Protein AF-A0A2I2KJ23-F1 (afdb_monomer)

Nearest PDB structures (foldseek):
  1xo2-assembly1_B  TM=4.294E-01  e=2.036E-02  Homo sapiens
  1blx-assembly1_A  TM=4.416E-01  e=1.026E-01  Homo sapiens
  2f2c-assembly1_B  TM=3.685E-01  e=4.043E-02  Homo sapiens
  3brb-assembly2_B  TM=3.939E-01  e=1.131E-01  Homo sapiens
  3akk-assembly1_A  TM=3.332E-01  e=1.132E+00  Helicobacter pylori J99

Mean predicted aligned error: 13.7 Å

pLDDT: mean 80.8, std 21.87, range [26.61, 98.69]

Secondary structure (DSSP, 8-state):
-PPPPTTB-HHHHHHS-HHHHHHHHHHHHHHT-EEEEEEE----TT--EEEEEEEEETTTEEEEEEEEEEE--S-TT----HHHHHHHHHHHH-HHHHHHHBPPEEEEEEE-SSSEEEEEEEPGGG-SSSEEEHHHHHHHHHSPPP--TT--S------TTTTTS---TT--HHHHHHHHHHHHHHHHHHHIIIIIS-SPEEEEEEHHHHHHHHHGGGGSTTSHHHHHHHHS-SSEE--TT-SSPEEPHHHHHHSGGGSTTTT-EEEEEEEEE-SS--TTSEEEESSGGGTTT--EE---TT-EEEEETTHHHHHHHHHHHHHHGGGS-HHHHHHHHHHHH-TTSS-TTTS-HHHHHHHHHHHHHHHHHHHTTT-HHHHHHHHHHHHHHHHHHHHH-TTS-HHHHHHHHHHHHHHHHHHHHHHS-HHHHTTS------------PPPPPPPPPPP--PPPPPPPPPPPPP-PPPP-----PPPP-------PPPP--PPPPPPPPPPPP-PPP--SEEEE--GGGHHHHHHHHHHHHHTT--EEEE-------GGG----S--SS--S---S---EEEEEE-HHHHHHS-SGGGTS-TTTTSTTPEEEEEE-SS-PPPGGGTTSEEEE-TT--HHHHHHHHHHHHHHHHHTPPP-

InterPro domains:
  IPR000157 Toll/interleukin-1 receptor homology (TIR) domain [PF13676] (517-632)

Sequence (655 aa):
MAAMSPWLDEALHDKLDAAAATALRAWCSQTTISYSLVRPLTGGRSGALVLAVLEQDPVEGDRQLILKLDRAAGEPGEPRPGEFAHQRDAVSAAPEFAGRHLTRPVHQPISVGDGRWFVFQQVAADSLREPITLHTLLDAVLHPPRVSPGAPGGRAPGPRFAARVNAAPGLPPGQASAVAFAQAGGAVVRSVLADWAGPPRLERLAVPVILRRQLGHRLAPGGALWRLAAEHPGPTIAVDDEEHLLPNPFALLLDGDAGAGAGIRLPTFVGRAHGDLHVENILIPRTLRDVGGSYQLIDLARYAGDAVLTRDPTHLVLHVLARTLGDLSAPQRSATIDLLLQADAYDDALVPRWLSLFVGEVRSAAEGWARGSGLVDQWRDQMPLSLLACALMCLARPSTRPEDRGWFLRLAANASAYFLSQHAPAATQAHIPSQSPAPAPAPVPVPVPAPAPGTNPAPARTTGPAPAPALAPSSAEVSTRVPTAGAARTLRARTLGSSPPAPGPLPAEVGFTDADVLISHVAADQTWVDWITWHLEAAGWQVDARDEAPQLTAAQSTAAQSTAAWLSPPRQPRRRTLIVLSPAYLAALPAADRDEPAWSARPGCAAVLVRVEPCEPPERLAGIESVDLVGLGEPDALTALAAWARRAGSGDPAP

Structure (mmCIF, N/CA/C/O backbone):
data_AF-A0A2I2KJ23-F1
#
_entry.id   AF-A0A2I2KJ23-F1
#
loop_
_atom_site.group_PDB
_atom_site.id
_atom_site.type_symbol
_atom_site.label_atom_id
_atom_site.label_alt_id
_atom_site.label_comp_id
_atom_site.label_asym_id
_atom_site.label_entity_id
_atom_site.label_seq_id
_atom_site.pdbx_PDB_ins_code
_atom_site.Cartn_x
_atom_site.Cartn_y
_atom_site.Cartn_z
_atom_site.occupancy
_atom_site.B_iso_or_equiv
_atom_site.auth_seq_id
_atom_site.auth_comp_id
_atom_site.auth_asym_id
_atom_site.auth_atom_id
_atom_site.pdbx_PDB_model_num
ATOM 1 N N . MET A 1 1 ? 29.348 -26.422 -25.502 1.00 51.41 1 MET A N 1
ATOM 2 C CA . MET A 1 1 ? 28.404 -25.307 -25.291 1.00 51.41 1 MET A CA 1
ATOM 3 C C . MET A 1 1 ? 27.048 -25.759 -25.792 1.00 51.41 1 MET A C 1
ATOM 5 O O . MET A 1 1 ? 26.948 -26.093 -26.966 1.00 51.41 1 MET A O 1
ATOM 9 N N . ALA A 1 2 ? 26.052 -25.885 -24.915 1.00 59.75 2 ALA A N 1
ATOM 10 C CA . ALA A 1 2 ? 24.684 -26.122 -25.368 1.00 59.75 2 ALA A CA 1
ATOM 11 C C . ALA A 1 2 ? 24.250 -24.904 -26.196 1.00 59.75 2 ALA A C 1
ATOM 13 O O . ALA A 1 2 ? 24.492 -23.777 -25.770 1.00 59.75 2 ALA A O 1
ATOM 14 N N . ALA A 1 3 ? 23.693 -25.120 -27.388 1.00 72.19 3 ALA A N 1
ATOM 15 C CA . ALA A 1 3 ? 23.171 -24.024 -28.196 1.00 72.19 3 ALA A CA 1
ATOM 16 C C . ALA A 1 3 ? 22.118 -23.273 -27.370 1.00 72.19 3 ALA A C 1
ATOM 18 O O . ALA A 1 3 ? 21.188 -23.893 -26.846 1.00 72.19 3 ALA A O 1
ATOM 19 N N . MET A 1 4 ? 22.308 -21.964 -27.202 1.00 75.12 4 MET A N 1
ATOM 20 C CA . MET A 1 4 ? 21.374 -21.127 -26.458 1.00 75.12 4 MET A CA 1
ATOM 21 C C . MET A 1 4 ? 19.994 -21.203 -27.110 1.00 75.12 4 MET A C 1
ATOM 23 O O . MET A 1 4 ? 19.860 -21.230 -28.334 1.00 75.12 4 MET A O 1
ATOM 27 N N . SER A 1 5 ? 18.969 -21.304 -26.270 1.00 81.81 5 SER A N 1
ATOM 28 C CA . SER A 1 5 ? 17.582 -21.392 -26.716 1.00 81.81 5 SER A CA 1
ATOM 29 C C . SER A 1 5 ? 17.191 -20.084 -27.410 1.00 81.81 5 SER A C 1
ATOM 31 O O . SER A 1 5 ? 17.367 -19.039 -26.796 1.00 81.81 5 SER A O 1
ATOM 33 N N . PRO A 1 6 ? 16.593 -20.104 -28.614 1.00 93.75 6 PRO A N 1
ATOM 34 C CA . PRO A 1 6 ? 16.180 -18.879 -29.309 1.00 93.75 6 PRO A CA 1
ATOM 35 C C . PRO A 1 6 ? 15.034 -18.130 -28.602 1.00 93.75 6 PRO A C 1
ATOM 37 O O . PRO A 1 6 ? 14.678 -17.030 -28.998 1.00 93.75 6 PRO A O 1
ATOM 40 N N . TRP A 1 7 ? 14.431 -18.742 -27.578 1.00 97.00 7 TRP A N 1
ATOM 41 C CA . TRP A 1 7 ? 13.218 -18.254 -26.920 1.00 97.00 7 TRP A CA 1
ATOM 42 C C . TRP A 1 7 ? 13.440 -17.277 -25.764 1.00 97.00 7 TRP A C 1
ATOM 44 O O . TRP A 1 7 ? 12.572 -16.450 -25.512 1.00 97.00 7 TRP A O 1
ATOM 54 N N . LEU A 1 8 ? 14.550 -17.402 -25.034 1.00 97.31 8 LEU A N 1
ATOM 55 C CA . LEU A 1 8 ? 14.879 -16.543 -23.894 1.00 97.31 8 LEU A CA 1
ATOM 56 C C . LEU A 1 8 ? 16.315 -16.071 -24.066 1.00 97.31 8 LEU A C 1
ATOM 58 O O . LEU A 1 8 ? 17.178 -16.898 -24.374 1.00 97.31 8 LEU A O 1
ATOM 62 N N . ASP A 1 9 ? 16.574 -14.787 -23.843 1.00 96.19 9 ASP A N 1
ATOM 63 C CA . ASP A 1 9 ? 17.950 -14.304 -23.769 1.00 96.19 9 ASP A CA 1
ATOM 64 C C . ASP A 1 9 ? 18.680 -14.839 -22.521 1.00 96.19 9 ASP A C 1
ATOM 66 O O . ASP A 1 9 ? 18.080 -15.397 -21.595 1.00 96.19 9 ASP A O 1
ATOM 70 N N . GLU A 1 10 ? 20.008 -14.710 -22.522 1.00 94.81 10 GLU A N 1
ATOM 71 C CA . GLU A 1 10 ? 20.865 -15.186 -21.427 1.00 94.81 10 GLU A CA 1
ATOM 72 C C . GLU A 1 10 ? 20.509 -14.507 -20.104 1.00 94.81 10 GLU A C 1
ATOM 74 O O . GLU A 1 10 ? 20.333 -15.165 -19.083 1.00 94.81 10 GLU A O 1
ATOM 79 N N . ALA A 1 11 ? 20.299 -13.190 -20.151 1.00 94.38 11 ALA A N 1
ATOM 80 C CA . ALA A 1 11 ? 20.025 -12.383 -18.975 1.00 94.38 11 ALA A CA 1
ATOM 81 C C . ALA A 1 11 ? 18.713 -12.780 -18.280 1.00 94.38 11 ALA A C 1
ATOM 83 O O . ALA A 1 11 ? 18.676 -12.879 -17.053 1.00 94.38 11 ALA A O 1
ATOM 84 N N . LEU A 1 12 ? 17.634 -13.043 -19.028 1.00 96.38 12 LEU A N 1
ATOM 85 C CA . LEU A 1 12 ? 16.387 -13.551 -18.458 1.00 96.38 12 LEU A CA 1
ATOM 86 C C . LEU A 1 12 ? 16.558 -14.982 -17.950 1.00 96.38 12 LEU A C 1
ATOM 88 O O . LEU A 1 12 ? 16.036 -15.308 -16.883 1.00 96.38 12 LEU A O 1
ATOM 92 N N . HIS A 1 13 ? 17.285 -15.828 -18.686 1.00 96.25 13 HIS A N 1
ATOM 93 C CA . HIS A 1 13 ? 17.553 -17.202 -18.269 1.00 96.25 13 HIS A CA 1
ATOM 94 C C . HIS A 1 13 ? 18.225 -17.252 -16.893 1.00 96.25 13 HIS A C 1
ATOM 96 O O . HIS A 1 13 ? 17.756 -17.982 -16.024 1.00 96.25 13 HIS A O 1
ATOM 102 N N . ASP A 1 14 ? 19.236 -16.415 -16.668 1.00 95.50 14 ASP A N 1
ATOM 103 C CA . ASP A 1 14 ? 20.013 -16.376 -15.427 1.00 95.50 14 ASP A CA 1
ATOM 104 C C . ASP A 1 14 ? 19.227 -15.847 -14.218 1.00 95.50 14 ASP A C 1
ATOM 106 O O . ASP A 1 14 ? 19.578 -16.121 -13.068 1.00 95.50 14 ASP A O 1
ATOM 110 N N . LYS A 1 15 ? 18.140 -15.095 -14.443 1.00 95.75 15 LYS A N 1
ATOM 111 C CA . LYS A 1 15 ? 17.235 -14.655 -13.365 1.00 95.75 15 LYS A CA 1
ATOM 112 C C . LYS A 1 15 ? 16.215 -15.718 -12.965 1.00 95.75 15 LYS A C 1
ATOM 114 O O . LYS A 1 15 ? 15.573 -15.571 -11.924 1.00 95.75 15 LYS A O 1
ATOM 119 N N . LEU A 1 16 ? 16.044 -16.7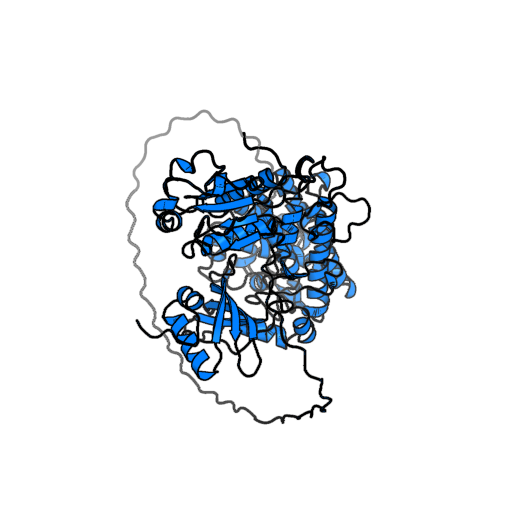65 -13.767 1.00 96.31 16 LEU A N 1
ATOM 120 C CA . LEU A 1 16 ? 15.081 -17.831 -13.532 1.00 96.31 16 LEU A CA 1
ATOM 121 C C . LEU A 1 16 ? 15.798 -19.090 -13.043 1.00 96.31 16 LEU A C 1
ATOM 123 O O . LEU A 1 16 ? 16.828 -19.489 -13.576 1.00 96.31 16 LEU A O 1
ATOM 127 N N . ASP A 1 17 ? 15.222 -19.784 -12.063 1.00 96.25 17 ASP A N 1
ATOM 128 C CA . ASP A 1 17 ? 15.705 -21.133 -11.767 1.00 96.25 17 ASP A CA 1
ATOM 129 C C . ASP A 1 17 ? 15.357 -22.120 -12.892 1.00 96.25 17 ASP A C 1
ATOM 131 O O . ASP A 1 17 ? 14.541 -21.853 -13.781 1.00 96.25 17 ASP A O 1
ATOM 135 N N . ALA A 1 18 ? 15.977 -23.300 -12.845 1.00 96.12 18 ALA A N 1
ATOM 136 C CA . ALA A 1 18 ? 15.860 -24.302 -13.898 1.00 96.12 18 ALA A CA 1
ATOM 137 C C . ALA A 1 18 ? 14.407 -24.723 -14.187 1.00 96.12 18 ALA A C 1
ATOM 139 O O . ALA A 1 18 ? 14.069 -24.972 -15.348 1.00 96.12 18 ALA A O 1
ATOM 140 N N . ALA A 1 19 ? 13.545 -24.797 -13.165 1.00 96.88 19 ALA A N 1
ATOM 141 C CA . ALA A 1 19 ? 12.145 -25.178 -13.336 1.00 96.88 19 ALA A CA 1
ATOM 142 C C . ALA A 1 19 ? 11.366 -24.063 -14.045 1.00 96.88 19 ALA A C 1
ATOM 144 O O . ALA A 1 19 ? 10.715 -24.310 -15.063 1.00 96.88 19 ALA A O 1
ATOM 145 N N . ALA A 1 20 ? 11.507 -22.826 -13.566 1.00 97.31 20 ALA A N 1
ATOM 146 C CA . ALA A 1 20 ? 10.863 -21.650 -14.135 1.00 97.31 20 ALA A CA 1
ATOM 147 C C . ALA A 1 20 ? 11.314 -21.402 -15.589 1.00 97.31 20 ALA A C 1
ATOM 149 O O . ALA A 1 20 ? 10.480 -21.258 -16.485 1.00 97.31 20 ALA A O 1
ATOM 150 N N . ALA A 1 21 ? 12.621 -21.455 -15.859 1.00 97.31 21 ALA A N 1
ATOM 151 C CA . ALA A 1 21 ? 13.173 -21.304 -17.204 1.00 97.31 21 ALA A CA 1
ATOM 152 C C . ALA A 1 21 ? 12.709 -22.413 -18.163 1.00 97.31 21 ALA A C 1
ATOM 154 O O . ALA A 1 21 ? 12.502 -22.175 -19.353 1.00 97.31 21 ALA A O 1
ATOM 155 N N . THR A 1 22 ? 12.554 -23.646 -17.676 1.00 96.88 22 THR A N 1
ATOM 156 C CA . THR A 1 22 ? 12.050 -24.763 -18.492 1.00 96.88 22 THR A CA 1
ATOM 157 C C . THR A 1 22 ? 10.576 -24.578 -18.836 1.00 96.88 22 THR A C 1
ATOM 159 O O . THR A 1 22 ? 10.216 -24.715 -20.004 1.00 96.88 22 THR A O 1
ATOM 162 N N . ALA A 1 23 ? 9.745 -24.205 -17.860 1.00 97.62 23 ALA A N 1
ATOM 163 C CA . ALA A 1 23 ? 8.325 -23.946 -18.079 1.00 97.62 23 ALA A CA 1
ATOM 164 C C . ALA A 1 23 ? 8.096 -22.792 -19.071 1.00 97.62 23 ALA A C 1
ATOM 166 O O . ALA A 1 23 ? 7.332 -22.944 -20.026 1.00 97.62 23 ALA A O 1
ATOM 167 N N . LEU A 1 24 ? 8.813 -21.673 -18.904 1.00 97.81 24 LEU A N 1
ATOM 168 C CA . LEU A 1 24 ? 8.682 -20.524 -19.798 1.00 97.81 24 LEU A CA 1
ATOM 169 C C . LEU A 1 24 ? 9.164 -20.843 -21.221 1.00 97.81 24 LEU A C 1
ATOM 171 O O . LEU A 1 24 ? 8.468 -20.518 -22.178 1.00 97.81 24 LEU A O 1
ATOM 175 N N . ARG A 1 25 ? 10.295 -21.551 -21.383 1.00 97.31 25 ARG A N 1
ATOM 176 C CA . ARG A 1 25 ? 10.772 -21.999 -22.710 1.00 97.31 25 ARG A CA 1
ATOM 177 C C . ARG A 1 25 ? 9.785 -22.929 -23.403 1.00 97.31 25 ARG A C 1
ATOM 179 O O . ARG A 1 25 ? 9.562 -22.786 -24.603 1.00 97.31 25 ARG A O 1
ATOM 186 N N . ALA A 1 26 ? 9.206 -23.878 -22.666 1.00 97.38 26 ALA A N 1
ATOM 187 C CA . ALA A 1 26 ? 8.215 -24.791 -23.221 1.00 97.38 26 ALA A CA 1
ATOM 188 C C . ALA A 1 26 ? 7.007 -24.015 -23.764 1.00 97.38 26 ALA A C 1
ATOM 190 O O . ALA A 1 26 ? 6.590 -24.260 -24.894 1.00 97.38 26 ALA A O 1
ATOM 191 N N . TRP A 1 27 ? 6.512 -23.031 -23.010 1.00 97.94 27 TRP A N 1
ATOM 192 C CA . TRP A 1 27 ? 5.432 -22.158 -23.463 1.00 97.94 27 TRP A CA 1
ATOM 193 C C . TRP A 1 27 ? 5.827 -21.328 -24.694 1.00 97.94 27 TRP A C 1
ATOM 195 O O . TRP A 1 27 ? 5.127 -21.384 -25.701 1.00 97.94 27 TRP A O 1
ATOM 205 N N . CYS A 1 28 ? 6.987 -20.661 -24.664 1.00 97.75 28 CYS A N 1
ATOM 206 C CA . CYS A 1 28 ? 7.513 -19.865 -25.782 1.00 97.75 28 CYS A CA 1
ATOM 207 C C . CYS A 1 28 ? 7.604 -20.678 -27.082 1.00 97.75 28 CYS A C 1
ATOM 209 O O . CYS A 1 28 ? 7.203 -20.222 -28.147 1.00 97.75 28 CYS A O 1
ATOM 211 N N . SER A 1 29 ? 8.060 -21.933 -26.991 1.00 96.88 29 SER A N 1
ATOM 212 C CA . SER A 1 29 ? 8.152 -22.820 -28.156 1.00 96.88 29 SER A CA 1
ATOM 213 C C . SER A 1 29 ? 6.795 -23.188 -28.766 1.00 96.88 29 SER A C 1
ATOM 215 O O . SER A 1 29 ? 6.713 -23.439 -29.966 1.00 96.88 29 SER A O 1
ATOM 217 N N . GLN A 1 30 ? 5.730 -23.214 -27.959 1.00 97.25 30 GLN A N 1
ATOM 218 C CA . GLN A 1 30 ? 4.370 -23.516 -28.412 1.00 97.25 30 GLN A CA 1
ATOM 219 C C . GLN A 1 30 ? 3.687 -22.290 -29.024 1.00 97.25 30 GLN A C 1
ATOM 221 O O . GLN A 1 30 ? 2.874 -22.441 -29.934 1.00 97.25 30 GLN A O 1
ATOM 226 N N . THR A 1 31 ? 4.002 -21.093 -28.526 1.00 97.06 31 THR A N 1
ATOM 227 C CA . THR A 1 31 ? 3.396 -19.826 -28.963 1.00 97.06 31 THR A CA 1
ATOM 228 C C . THR A 1 31 ? 4.225 -19.077 -29.997 1.00 97.06 31 THR A C 1
ATOM 230 O O . THR A 1 31 ? 3.730 -18.123 -30.586 1.00 97.06 31 THR A O 1
ATOM 233 N N . THR A 1 32 ? 5.460 -19.510 -30.254 1.00 96.88 32 THR A N 1
ATOM 234 C CA . THR A 1 32 ? 6.446 -18.824 -31.106 1.00 96.88 32 THR A CA 1
ATOM 235 C C . THR A 1 32 ? 6.812 -17.410 -30.639 1.00 96.88 32 THR A C 1
ATOM 237 O O . THR A 1 32 ? 7.276 -16.601 -31.435 1.00 96.88 32 THR A O 1
ATOM 240 N N . ILE A 1 33 ? 6.634 -17.130 -29.346 1.00 97.88 33 ILE A N 1
ATOM 241 C CA . ILE A 1 33 ? 6.982 -15.858 -28.698 1.00 97.88 33 ILE A CA 1
ATOM 242 C C . ILE A 1 33 ? 8.353 -15.999 -28.030 1.00 97.88 33 ILE A C 1
ATOM 244 O O . ILE A 1 33 ? 8.635 -17.042 -27.441 1.00 97.88 33 ILE A O 1
ATOM 248 N N . SER A 1 34 ? 9.191 -14.963 -28.082 1.00 97.75 34 SER A N 1
ATOM 249 C CA . SER A 1 34 ? 10.427 -14.882 -27.289 1.00 97.75 34 SER A CA 1
ATOM 250 C C . SER A 1 34 ? 10.402 -13.725 -26.293 1.00 97.75 34 SER A C 1
ATOM 252 O O . SER A 1 34 ? 9.673 -12.749 -26.469 1.00 97.75 34 SER A O 1
ATOM 254 N N . TYR A 1 35 ? 11.209 -13.842 -25.237 1.00 98.19 35 TYR A N 1
ATOM 255 C CA . TYR A 1 35 ? 11.376 -12.796 -24.230 1.00 98.19 35 TYR A CA 1
ATOM 256 C C . TYR A 1 35 ? 12.847 -12.451 -24.022 1.00 98.19 35 TYR A C 1
ATOM 258 O O . TYR A 1 35 ? 13.686 -13.343 -23.882 1.00 98.19 35 TYR A O 1
ATOM 266 N N . SER A 1 36 ? 13.135 -11.157 -23.912 1.00 97.12 36 SER A N 1
ATOM 267 C CA . SER A 1 36 ? 14.415 -10.645 -23.420 1.00 97.12 36 SER A CA 1
ATOM 268 C C . SER A 1 36 ? 14.237 -9.822 -22.151 1.00 97.12 36 SER A C 1
ATOM 270 O O . SER A 1 36 ? 13.204 -9.173 -21.941 1.00 97.12 36 SER A O 1
ATOM 272 N N . LEU A 1 37 ? 15.227 -9.871 -21.262 1.00 96.50 37 LEU A N 1
ATOM 273 C CA . LEU A 1 37 ? 15.204 -9.073 -20.043 1.00 96.50 37 LEU A CA 1
ATOM 274 C C . LEU A 1 37 ? 15.449 -7.604 -20.398 1.00 96.50 37 LEU A C 1
ATOM 276 O O . LEU A 1 37 ? 16.482 -7.257 -20.958 1.00 96.50 37 LEU A O 1
ATOM 280 N N . VAL A 1 38 ? 14.526 -6.721 -20.012 1.00 94.12 38 VAL A N 1
ATOM 281 C CA . VAL A 1 38 ? 14.767 -5.271 -20.071 1.00 94.12 38 VAL A CA 1
ATOM 282 C C . VAL A 1 38 ? 15.487 -4.832 -18.806 1.00 94.12 38 VAL A C 1
ATOM 284 O O . VAL A 1 38 ? 16.510 -4.164 -18.879 1.00 94.12 38 VAL A O 1
ATOM 287 N N . ARG A 1 39 ? 14.934 -5.187 -17.640 1.00 91.62 39 ARG A N 1
ATOM 288 C CA . ARG A 1 39 ? 15.561 -4.963 -16.330 1.00 91.62 39 ARG A CA 1
ATOM 289 C C . ARG A 1 39 ? 14.831 -5.722 -15.221 1.00 91.62 39 ARG A C 1
ATOM 291 O O . ARG A 1 39 ? 13.614 -5.914 -15.317 1.00 91.62 39 ARG A O 1
ATOM 298 N N . PRO A 1 40 ? 15.513 -6.095 -14.129 1.00 91.62 40 PRO A N 1
ATOM 299 C CA . PRO A 1 40 ? 14.828 -6.498 -12.909 1.00 91.62 40 PRO A CA 1
ATOM 300 C C . PRO A 1 40 ? 14.069 -5.312 -12.301 1.00 91.62 40 PRO A C 1
ATOM 302 O O . PRO A 1 40 ? 14.520 -4.168 -12.364 1.00 91.62 40 PRO A O 1
ATOM 305 N N . LEU A 1 41 ? 12.911 -5.581 -11.699 1.00 87.75 41 LEU A N 1
ATOM 306 C CA . LEU A 1 41 ? 12.183 -4.599 -10.902 1.00 87.75 41 LEU A CA 1
ATOM 307 C C . LEU A 1 41 ? 12.354 -4.960 -9.429 1.00 87.75 41 LEU A C 1
ATOM 309 O O . LEU A 1 41 ? 11.769 -5.918 -8.925 1.00 87.75 41 LEU A O 1
ATOM 313 N N . THR A 1 42 ? 13.204 -4.202 -8.748 1.00 74.94 42 THR A N 1
ATOM 314 C CA . THR A 1 42 ? 13.467 -4.348 -7.317 1.00 74.94 42 THR A CA 1
ATOM 315 C C . THR A 1 42 ? 12.470 -3.513 -6.504 1.00 74.94 42 THR A C 1
ATOM 317 O O . THR A 1 42 ? 11.940 -2.511 -6.982 1.00 74.94 42 THR A O 1
ATOM 320 N N . GLY A 1 43 ? 12.158 -3.953 -5.280 1.00 65.88 43 GLY A N 1
ATOM 321 C CA . GLY A 1 43 ? 11.278 -3.227 -4.346 1.00 65.88 43 GLY A CA 1
ATOM 322 C C . GLY A 1 43 ? 9.968 -3.932 -3.977 1.00 65.88 43 GLY A C 1
ATOM 323 O O . GLY A 1 43 ? 9.287 -3.506 -3.046 1.00 65.88 43 GLY A O 1
ATOM 324 N N . GLY A 1 44 ? 9.625 -5.040 -4.640 1.00 65.69 44 GLY A N 1
ATOM 325 C CA . GLY A 1 44 ? 8.458 -5.846 -4.277 1.00 65.69 44 GLY A CA 1
ATOM 326 C C . GLY A 1 44 ? 8.613 -6.513 -2.905 1.00 65.69 44 GLY A C 1
ATOM 327 O O . GLY A 1 44 ? 9.593 -7.207 -2.644 1.00 65.69 44 GLY A O 1
ATOM 328 N N . ARG A 1 45 ? 7.620 -6.355 -2.021 1.00 73.75 45 ARG A N 1
ATOM 329 C CA . ARG A 1 45 ? 7.593 -7.009 -0.693 1.00 73.75 45 ARG A CA 1
ATOM 330 C C . ARG A 1 45 ? 7.049 -8.441 -0.719 1.00 73.75 45 ARG A C 1
ATOM 332 O O . ARG A 1 45 ? 7.083 -9.121 0.303 1.00 73.75 45 ARG A O 1
ATOM 339 N N . SER A 1 46 ? 6.507 -8.888 -1.850 1.00 72.94 46 SER A N 1
ATOM 340 C CA . SER A 1 46 ? 5.831 -10.185 -1.988 1.00 72.94 46 SER A CA 1
ATOM 341 C C . SER A 1 46 ? 6.787 -11.379 -2.064 1.00 72.94 46 SER A C 1
ATOM 343 O O . SER A 1 46 ? 6.329 -12.515 -2.029 1.00 72.94 46 SER A O 1
ATOM 345 N N . GLY A 1 47 ? 8.102 -11.150 -2.171 1.00 82.56 47 GLY A N 1
ATOM 346 C CA . GLY A 1 47 ? 9.082 -12.208 -2.445 1.00 82.56 47 GLY A CA 1
ATOM 347 C C . GLY A 1 47 ? 8.974 -12.788 -3.862 1.00 82.56 47 GLY A C 1
ATOM 348 O O . GLY A 1 47 ? 9.750 -13.673 -4.215 1.00 82.56 47 GLY A O 1
ATOM 349 N N . ALA A 1 48 ? 8.035 -12.290 -4.671 1.00 90.62 48 ALA A N 1
ATOM 350 C CA . ALA A 1 48 ? 7.906 -12.635 -6.075 1.00 90.62 48 ALA A CA 1
ATOM 351 C C . ALA A 1 48 ? 9.065 -12.034 -6.875 1.00 90.62 48 ALA A C 1
ATOM 353 O O . ALA A 1 48 ? 9.497 -10.907 -6.619 1.00 90.62 48 ALA A O 1
ATOM 354 N N . LEU A 1 49 ? 9.521 -12.765 -7.887 1.00 93.75 49 LEU A N 1
ATOM 355 C CA . LEU A 1 49 ? 10.448 -12.226 -8.872 1.00 93.75 49 LEU A CA 1
ATOM 356 C C . LEU A 1 49 ? 9.648 -11.378 -9.864 1.00 93.75 49 LEU A C 1
ATOM 358 O O . LEU A 1 49 ? 8.733 -11.889 -10.508 1.00 93.75 49 LEU A O 1
ATOM 362 N N . VAL A 1 50 ? 9.987 -10.096 -9.984 1.00 94.50 50 VAL A N 1
ATOM 363 C CA . VAL A 1 50 ? 9.318 -9.157 -10.894 1.00 94.50 50 VAL A CA 1
ATOM 364 C C . VAL A 1 50 ? 10.344 -8.585 -11.862 1.00 94.50 50 VAL A C 1
ATOM 366 O O . VAL A 1 50 ? 11.370 -8.044 -11.453 1.00 94.50 50 VAL A O 1
ATOM 369 N N . LEU A 1 51 ? 10.072 -8.712 -13.155 1.00 95.62 51 LEU A N 1
ATOM 370 C CA . LEU A 1 51 ? 10.966 -8.325 -14.239 1.00 95.62 51 LEU A CA 1
ATOM 371 C C . LEU A 1 51 ? 10.200 -7.473 -15.249 1.00 95.62 51 LEU A C 1
ATOM 373 O O . LEU A 1 51 ? 9.047 -7.754 -15.565 1.00 95.62 51 LEU A O 1
ATOM 377 N N . ALA A 1 52 ? 10.857 -6.458 -15.795 1.00 95.56 52 ALA A N 1
ATOM 378 C CA . ALA A 1 52 ? 10.445 -5.873 -17.057 1.00 95.56 52 ALA A CA 1
ATOM 379 C C . ALA A 1 52 ? 11.073 -6.691 -18.188 1.00 95.56 52 ALA A C 1
ATOM 381 O O . ALA A 1 52 ? 12.290 -6.888 -18.206 1.00 95.56 52 ALA A O 1
ATOM 382 N N . VAL A 1 53 ? 10.256 -7.153 -19.127 1.00 97.25 53 VAL A N 1
ATOM 383 C CA . VAL A 1 53 ? 10.692 -7.965 -20.269 1.00 97.25 53 VAL A CA 1
ATOM 384 C C . VAL A 1 53 ? 10.209 -7.348 -21.574 1.00 97.25 53 VAL A C 1
ATOM 386 O O . VAL A 1 53 ? 9.183 -6.667 -21.601 1.00 97.25 53 VAL A O 1
ATOM 389 N N . LEU A 1 54 ? 10.950 -7.577 -22.651 1.00 96.88 54 LEU A N 1
ATOM 390 C CA . LEU A 1 54 ? 10.515 -7.293 -24.009 1.00 96.88 54 LEU A CA 1
ATOM 391 C C . LEU A 1 54 ? 9.998 -8.603 -24.592 1.00 96.88 54 LEU A C 1
ATOM 393 O O . LEU A 1 54 ? 10.747 -9.561 -24.752 1.00 96.88 54 LEU A O 1
ATOM 397 N N . GLU A 1 55 ? 8.703 -8.639 -24.860 1.00 97.75 55 GLU A N 1
ATOM 398 C CA . GLU A 1 55 ? 8.069 -9.686 -25.640 1.00 97.75 55 GLU A CA 1
ATOM 399 C C . GLU A 1 55 ? 8.291 -9.416 -27.122 1.00 97.75 55 GLU A C 1
ATOM 401 O O . GLU A 1 55 ? 8.068 -8.294 -27.576 1.00 97.75 55 GLU A O 1
ATOM 406 N N . GLN A 1 56 ? 8.677 -10.448 -27.862 1.00 97.94 56 GLN A N 1
ATOM 407 C CA . GLN A 1 56 ? 8.783 -10.418 -29.313 1.00 97.94 56 GLN A CA 1
ATOM 408 C C . GLN A 1 56 ? 7.791 -11.432 -29.877 1.00 97.94 56 GLN A C 1
ATOM 410 O O . GLN A 1 56 ? 8.012 -12.646 -29.821 1.00 97.94 56 GLN A O 1
ATOM 415 N N . ASP A 1 57 ? 6.666 -10.922 -30.368 1.00 97.06 57 ASP A N 1
ATOM 416 C CA . ASP A 1 57 ? 5.600 -11.714 -30.970 1.00 97.06 57 ASP A CA 1
ATOM 417 C C . ASP A 1 57 ? 5.610 -11.487 -32.495 1.00 97.06 57 ASP A C 1
ATOM 419 O O . ASP A 1 57 ? 5.423 -10.353 -32.946 1.00 97.06 57 ASP A O 1
ATOM 423 N N . PRO A 1 58 ? 5.811 -12.527 -33.327 1.00 96.00 58 PRO A N 1
ATOM 424 C CA . PRO A 1 58 ? 5.865 -12.371 -34.782 1.00 96.00 58 PRO A CA 1
ATOM 425 C C . PRO A 1 58 ? 4.529 -11.937 -35.411 1.00 96.00 58 PRO A C 1
ATOM 427 O O . PRO A 1 58 ? 4.506 -11.541 -36.578 1.00 96.00 58 PRO A O 1
ATOM 430 N N . VAL A 1 59 ? 3.419 -12.037 -34.675 1.00 96.31 59 VAL A N 1
ATOM 431 C CA . VAL A 1 59 ? 2.067 -11.687 -35.120 1.00 96.31 59 VAL A CA 1
ATOM 432 C C . VAL A 1 59 ? 1.637 -10.328 -34.571 1.00 96.31 59 VAL A C 1
ATOM 434 O O . VAL A 1 59 ? 1.128 -9.504 -35.332 1.00 96.31 59 VAL A O 1
ATOM 437 N N . GLU A 1 60 ? 1.818 -10.090 -33.270 1.00 95.81 60 GLU A N 1
ATOM 438 C CA . GLU A 1 60 ? 1.365 -8.856 -32.604 1.00 95.81 60 GLU A CA 1
ATOM 439 C C . GLU A 1 60 ? 2.428 -7.742 -32.562 1.00 95.81 60 GLU A C 1
ATOM 441 O O . GLU A 1 60 ? 2.080 -6.578 -32.352 1.00 95.81 60 GLU A O 1
ATOM 446 N N . GLY A 1 61 ? 3.696 -8.074 -32.824 1.00 96.56 61 GLY A N 1
ATOM 447 C CA . GLY A 1 61 ? 4.839 -7.169 -32.728 1.00 96.56 61 GLY A CA 1
ATOM 448 C C . GLY A 1 61 ? 5.453 -7.105 -31.327 1.00 96.56 61 GLY A C 1
ATOM 449 O O . GLY A 1 61 ? 4.958 -7.695 -30.366 1.00 96.56 61 GLY A O 1
ATOM 450 N N . ASP A 1 62 ? 6.558 -6.369 -31.219 1.00 96.31 62 ASP A N 1
ATOM 451 C CA . ASP A 1 62 ? 7.328 -6.273 -29.980 1.00 96.31 62 ASP A CA 1
ATOM 452 C C . ASP A 1 62 ? 6.648 -5.347 -28.957 1.00 96.31 62 ASP A C 1
ATOM 454 O O . ASP A 1 62 ? 6.207 -4.242 -29.293 1.00 96.31 62 ASP A O 1
ATOM 458 N N . ARG A 1 63 ? 6.608 -5.753 -27.681 1.00 95.88 63 ARG A N 1
ATOM 459 C CA . ARG A 1 63 ? 6.061 -4.928 -26.588 1.00 95.88 63 ARG A CA 1
ATOM 460 C C . ARG A 1 63 ? 6.736 -5.183 -25.247 1.00 95.88 63 ARG A C 1
ATOM 462 O O . ARG A 1 63 ? 7.168 -6.290 -24.951 1.00 95.88 63 ARG A O 1
ATOM 469 N N . GLN A 1 64 ? 6.795 -4.157 -24.399 1.00 95.81 64 GLN A N 1
ATOM 470 C CA . GLN A 1 64 ? 7.286 -4.316 -23.028 1.00 95.81 64 GLN A CA 1
ATOM 471 C C . GLN A 1 64 ? 6.172 -4.806 -22.103 1.00 95.81 64 GLN A C 1
ATOM 473 O O . GLN A 1 64 ? 5.062 -4.273 -22.124 1.00 95.81 64 GLN A O 1
ATOM 478 N N . LEU A 1 65 ? 6.497 -5.779 -21.255 1.00 97.06 65 LEU A N 1
ATOM 479 C CA . LEU A 1 65 ? 5.604 -6.369 -20.263 1.00 97.06 65 LEU A CA 1
ATOM 480 C C . LEU A 1 65 ? 6.267 -6.407 -18.884 1.00 97.06 65 LEU A C 1
ATOM 482 O O . LEU A 1 65 ? 7.491 -6.383 -18.752 1.00 97.06 65 LEU A O 1
ATOM 486 N N . ILE A 1 66 ? 5.437 -6.514 -17.853 1.00 96.12 66 ILE A N 1
ATOM 487 C CA . ILE A 1 66 ? 5.851 -6.908 -16.511 1.00 96.12 66 ILE A CA 1
ATOM 488 C C . ILE A 1 66 ? 5.634 -8.409 -16.378 1.00 96.12 66 ILE A C 1
ATOM 490 O O . ILE A 1 66 ? 4.498 -8.875 -16.404 1.00 96.12 66 ILE A O 1
ATOM 494 N N . LEU A 1 67 ? 6.720 -9.159 -16.236 1.00 96.81 67 LEU A N 1
ATOM 495 C CA . LEU A 1 67 ? 6.708 -10.574 -15.896 1.00 96.81 67 LEU A CA 1
ATOM 496 C C . LEU A 1 67 ? 6.822 -10.700 -14.378 1.00 96.81 67 LEU A C 1
ATOM 498 O O . LEU A 1 67 ? 7.787 -10.229 -13.777 1.00 96.81 67 LEU A O 1
ATOM 502 N N . LYS A 1 68 ? 5.855 -11.371 -13.757 1.00 95.50 68 LYS A N 1
ATOM 503 C CA . LYS A 1 68 ? 5.881 -11.728 -12.339 1.00 95.50 68 LYS A CA 1
ATOM 504 C C . LYS A 1 68 ? 5.872 -13.243 -12.187 1.00 95.50 68 LYS A C 1
ATOM 506 O O . LYS A 1 68 ? 4.995 -13.914 -12.724 1.00 95.50 68 LYS A O 1
ATOM 511 N N . LEU A 1 69 ? 6.843 -13.772 -11.452 1.00 95.12 69 LEU A N 1
ATOM 512 C CA . LEU A 1 69 ? 6.903 -15.167 -11.032 1.00 95.12 69 LEU A CA 1
ATOM 513 C C . LEU A 1 69 ? 6.598 -15.229 -9.536 1.00 95.12 69 LEU A C 1
ATOM 515 O O . LEU A 1 69 ? 7.426 -14.848 -8.705 1.00 95.12 69 LEU A O 1
ATOM 519 N N . ASP A 1 70 ? 5.398 -15.698 -9.207 1.00 91.50 70 ASP A N 1
ATOM 520 C CA . ASP A 1 70 ? 4.884 -15.726 -7.836 1.00 91.50 70 ASP A CA 1
ATOM 521 C C . ASP A 1 70 ? 4.360 -17.116 -7.466 1.00 91.50 70 ASP A C 1
ATOM 523 O O . ASP A 1 70 ? 3.983 -17.916 -8.328 1.00 91.50 70 ASP A O 1
ATOM 527 N N . ARG A 1 71 ? 4.333 -17.419 -6.170 1.00 89.75 71 ARG A N 1
ATOM 528 C CA . ARG A 1 71 ? 3.731 -18.641 -5.641 1.00 89.75 71 ARG A CA 1
ATOM 529 C C . ARG A 1 71 ? 2.243 -18.404 -5.405 1.00 89.75 71 ARG A C 1
ATOM 531 O O . ARG A 1 71 ? 1.848 -17.440 -4.757 1.00 89.75 71 ARG A O 1
ATOM 538 N N . ALA A 1 72 ? 1.408 -19.312 -5.903 1.00 80.00 72 ALA A N 1
ATOM 539 C CA . ALA A 1 72 ? -0.024 -19.270 -5.642 1.00 80.00 72 ALA A CA 1
ATOM 540 C C . ALA A 1 72 ? -0.299 -19.277 -4.129 1.00 80.00 72 ALA A C 1
ATOM 542 O O . ALA A 1 72 ? 0.176 -20.153 -3.404 1.00 80.00 72 ALA A O 1
ATOM 543 N N . ALA A 1 73 ? -1.098 -18.320 -3.659 1.00 68.56 73 ALA A N 1
ATOM 544 C CA . ALA A 1 73 ? -1.696 -18.400 -2.336 1.00 68.56 73 ALA A CA 1
ATOM 545 C C . ALA A 1 73 ? -2.853 -19.412 -2.394 1.00 68.56 73 ALA A C 1
ATOM 547 O O . ALA A 1 73 ? -3.830 -19.183 -3.104 1.00 68.56 73 ALA A O 1
ATOM 548 N N . GLY A 1 74 ? -2.749 -20.534 -1.681 1.00 65.44 74 GLY A N 1
ATOM 549 C CA . GLY A 1 74 ? -3.806 -21.547 -1.649 1.00 65.44 74 GLY A CA 1
ATOM 550 C C . GLY A 1 74 ? -3.420 -22.812 -0.887 1.00 65.44 74 GLY A C 1
ATOM 551 O O . GLY A 1 74 ? -2.240 -23.062 -0.641 1.00 65.44 74 GLY A O 1
ATOM 552 N N . GLU A 1 75 ? -4.433 -23.595 -0.513 1.00 60.94 75 GLU A N 1
ATOM 553 C CA . GLU A 1 75 ? -4.256 -24.921 0.085 1.00 60.94 75 GLU A CA 1
ATOM 554 C C . GLU A 1 75 ? -3.573 -25.879 -0.912 1.00 60.94 75 GLU A C 1
ATOM 556 O O . GLU A 1 75 ? -3.821 -25.791 -2.124 1.00 60.94 75 GLU A O 1
ATOM 561 N N . PRO A 1 76 ? -2.738 -26.821 -0.438 1.00 57.66 76 PRO A N 1
ATOM 562 C CA . PRO A 1 76 ? -2.156 -27.861 -1.280 1.00 57.66 76 PRO A CA 1
ATOM 563 C C . PRO A 1 76 ? -3.264 -28.707 -1.938 1.00 57.66 76 PRO A C 1
ATOM 565 O O . PRO A 1 76 ? -3.850 -29.576 -1.300 1.00 57.66 76 PRO A O 1
ATOM 568 N N . GLY A 1 77 ? -3.578 -28.450 -3.212 1.00 59.62 77 GLY A N 1
ATOM 569 C CA . GLY A 1 77 ? -4.569 -29.227 -3.974 1.00 59.62 77 GLY A CA 1
ATOM 570 C C . GLY A 1 77 ? -5.388 -28.430 -4.990 1.00 59.62 77 GLY A C 1
ATOM 571 O O . GLY A 1 77 ? -5.841 -29.004 -5.975 1.00 59.62 77 GLY A O 1
ATOM 572 N N . GLU A 1 78 ? -5.518 -27.113 -4.816 1.00 64.25 78 GLU A N 1
ATOM 573 C CA . GLU A 1 78 ? -6.204 -26.247 -5.788 1.00 64.25 78 GLU A CA 1
ATOM 574 C C . GLU A 1 78 ? -5.443 -24.920 -5.987 1.00 64.25 78 GLU A C 1
ATOM 576 O O . GLU A 1 78 ? -5.951 -23.843 -5.665 1.00 64.25 78 GLU A O 1
ATOM 581 N N . PRO A 1 79 ? -4.185 -24.967 -6.476 1.00 64.00 79 PRO A N 1
ATOM 582 C CA . PRO A 1 79 ? -3.374 -23.770 -6.651 1.00 64.00 79 PRO A CA 1
ATOM 583 C C . PRO A 1 79 ? -3.982 -22.895 -7.748 1.00 64.00 79 PRO A C 1
ATOM 585 O O . PRO A 1 79 ? -3.816 -23.152 -8.940 1.00 64.00 79 PRO A O 1
ATOM 588 N N . ARG A 1 80 ? -4.692 -21.840 -7.347 1.00 70.31 80 ARG A N 1
ATOM 589 C CA . ARG A 1 80 ? -5.124 -20.787 -8.264 1.00 70.31 80 ARG A CA 1
ATOM 590 C C . ARG A 1 80 ? -4.007 -19.751 -8.371 1.00 70.31 80 ARG A C 1
ATOM 592 O O . ARG A 1 80 ? -3.435 -19.392 -7.341 1.00 70.31 80 ARG A O 1
ATOM 599 N N . PRO A 1 81 ? -3.693 -19.241 -9.572 1.00 74.06 81 PRO A N 1
ATOM 600 C CA . PRO A 1 81 ? -2.771 -18.123 -9.724 1.00 74.06 81 PRO A CA 1
ATOM 601 C C . PRO A 1 81 ? -3.435 -16.891 -9.098 1.00 74.06 81 PRO A C 1
ATOM 603 O O . PRO A 1 81 ? -4.202 -16.192 -9.755 1.00 74.06 81 PRO A O 1
ATOM 606 N N . GLY A 1 82 ? -3.222 -16.707 -7.790 1.00 82.19 82 GLY A N 1
ATOM 607 C CA . GLY A 1 82 ? -4.081 -15.886 -6.932 1.00 82.19 82 GLY A CA 1
ATOM 608 C C . GLY A 1 82 ? -4.249 -14.467 -7.457 1.00 82.19 82 GLY A C 1
ATOM 609 O O . GLY A 1 82 ? -5.370 -14.018 -7.660 1.00 82.19 82 GLY A O 1
ATOM 610 N N . GLU A 1 83 ? -3.143 -13.795 -7.775 1.00 87.94 83 GLU A N 1
ATOM 611 C CA . GLU A 1 83 ? -3.191 -12.442 -8.331 1.00 87.94 83 GLU A CA 1
ATOM 612 C C . GLU A 1 83 ? -3.848 -12.382 -9.713 1.00 87.94 83 GLU A C 1
ATOM 614 O O . GLU A 1 83 ? -4.673 -11.506 -9.946 1.00 87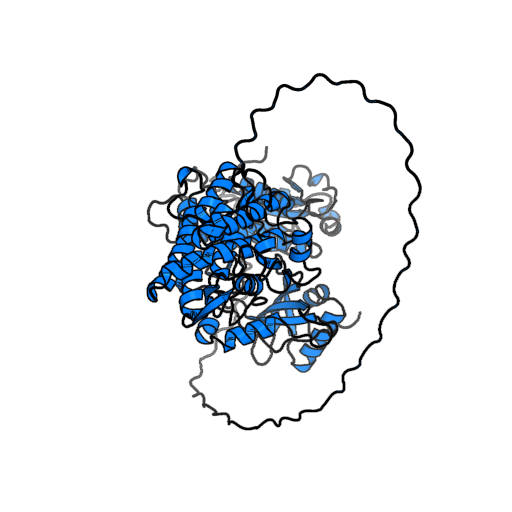.94 83 GLU A O 1
ATOM 619 N N . PHE A 1 84 ? -3.544 -13.317 -10.619 1.00 90.44 84 PHE A N 1
ATOM 620 C CA . PHE A 1 84 ? -4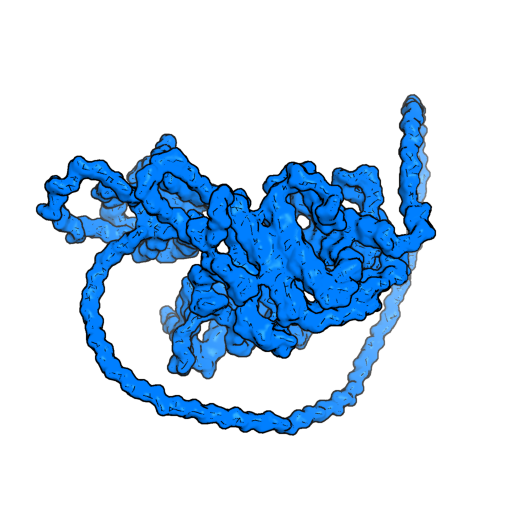.161 -13.333 -11.948 1.00 90.44 84 PHE A CA 1
ATOM 621 C C . PHE A 1 84 ? -5.680 -13.535 -11.865 1.00 90.44 84 PHE A C 1
ATOM 623 O O . PHE A 1 84 ? -6.434 -12.867 -12.573 1.00 90.44 84 PHE A O 1
ATOM 630 N N . ALA A 1 85 ? -6.139 -14.434 -10.989 1.00 90.56 85 ALA A N 1
ATOM 631 C CA . ALA A 1 85 ? -7.560 -14.646 -10.738 1.00 90.56 85 ALA A CA 1
ATOM 632 C C . ALA A 1 85 ? -8.210 -13.370 -10.187 1.00 90.56 85 ALA A C 1
ATOM 634 O O . ALA A 1 85 ? -9.185 -12.889 -10.756 1.00 90.56 8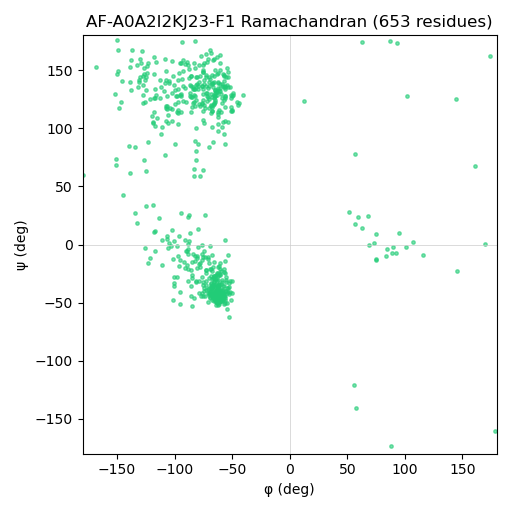5 ALA A O 1
ATOM 635 N N . HIS A 1 86 ? -7.606 -12.757 -9.168 1.00 92.31 86 HIS A N 1
ATOM 636 C CA . HIS A 1 86 ? -8.093 -11.509 -8.589 1.00 92.31 86 HIS A CA 1
ATOM 637 C C . HIS A 1 86 ? -8.121 -10.349 -9.596 1.00 92.31 86 HIS A C 1
ATOM 639 O O . HIS A 1 86 ? -9.082 -9.585 -9.633 1.00 92.31 86 HIS A O 1
ATOM 645 N N . GLN A 1 87 ? -7.110 -10.229 -10.458 1.00 94.12 87 GLN A N 1
ATOM 646 C CA . GLN A 1 87 ? -7.068 -9.224 -11.518 1.00 94.12 87 GLN A CA 1
ATOM 647 C C . GLN A 1 87 ? -8.169 -9.463 -12.555 1.00 94.12 87 GLN A C 1
ATOM 649 O O . GLN A 1 87 ? -8.845 -8.518 -12.959 1.00 94.12 87 GLN A O 1
ATOM 654 N N . ARG A 1 88 ? -8.407 -10.715 -12.964 1.00 94.06 88 ARG A N 1
ATOM 655 C CA . ARG A 1 88 ? -9.523 -11.055 -13.859 1.00 94.06 88 ARG A CA 1
ATOM 656 C C . ARG A 1 88 ? -10.876 -10.753 -13.232 1.00 94.06 88 ARG A C 1
ATOM 658 O O . ARG A 1 88 ? -11.734 -10.198 -13.919 1.00 94.06 88 ARG A O 1
ATOM 665 N N . ASP A 1 89 ? -11.050 -11.073 -11.956 1.00 94.69 89 ASP A N 1
ATOM 666 C CA . ASP A 1 89 ? -12.271 -10.763 -11.217 1.00 94.69 89 ASP A CA 1
ATOM 667 C C . ASP A 1 89 ? -12.483 -9.244 -11.151 1.00 94.69 89 ASP A C 1
ATOM 669 O O . ASP A 1 89 ? -13.575 -8.765 -11.455 1.00 94.69 89 ASP A O 1
ATOM 673 N N . ALA A 1 90 ? -11.430 -8.469 -10.872 1.00 96.19 90 ALA A N 1
ATOM 674 C CA . ALA A 1 90 ? -11.482 -7.008 -10.858 1.00 96.19 90 ALA A CA 1
ATOM 675 C C . ALA A 1 90 ? -11.861 -6.416 -12.225 1.00 96.19 90 ALA A C 1
ATOM 677 O O . ALA A 1 90 ? -12.745 -5.558 -12.297 1.00 96.19 90 ALA A O 1
ATOM 678 N N . VAL A 1 91 ? -11.244 -6.905 -13.308 1.00 95.81 91 VAL A N 1
ATOM 679 C CA . VAL A 1 91 ? -11.546 -6.490 -14.688 1.00 95.81 91 VAL A CA 1
ATOM 680 C C . VAL A 1 91 ? -12.991 -6.825 -15.052 1.00 95.81 91 VAL A C 1
ATOM 682 O O . VAL A 1 91 ? -13.703 -5.981 -15.593 1.00 95.81 91 VAL A O 1
ATOM 685 N N . SER A 1 92 ? -13.447 -8.035 -14.726 1.00 96.12 92 SER A N 1
ATOM 686 C CA . SER A 1 92 ? -14.815 -8.466 -15.014 1.00 96.12 92 SER A CA 1
ATOM 687 C C . SER A 1 92 ? -15.849 -7.681 -14.210 1.00 96.12 92 SER A C 1
ATOM 689 O O . SER A 1 92 ? -16.941 -7.417 -14.708 1.00 96.12 92 SER A O 1
ATOM 691 N N . ALA A 1 93 ? -15.536 -7.331 -12.963 1.00 96.12 93 ALA A N 1
ATOM 692 C CA . ALA A 1 93 ? -16.478 -6.682 -12.063 1.00 96.12 93 ALA A CA 1
ATOM 693 C C . ALA A 1 93 ? -16.615 -5.169 -12.305 1.00 96.12 93 ALA A C 1
ATOM 695 O O . ALA A 1 93 ? -17.611 -4.581 -11.873 1.00 96.12 93 ALA A O 1
ATOM 696 N N . ALA A 1 94 ? -15.636 -4.534 -12.959 1.00 96.94 94 ALA A N 1
ATOM 697 C CA . ALA A 1 94 ? -15.644 -3.102 -13.264 1.00 96.94 94 ALA A CA 1
ATOM 698 C C . ALA A 1 94 ? -14.859 -2.779 -14.559 1.00 96.94 94 ALA A C 1
ATOM 700 O O . ALA A 1 94 ? -13.814 -2.131 -14.492 1.00 96.94 94 ALA A O 1
ATOM 701 N N . PRO A 1 95 ? -15.346 -3.185 -15.748 1.00 96.75 95 PRO A N 1
ATOM 702 C CA . PRO A 1 95 ? -14.579 -3.106 -16.995 1.00 96.75 95 PRO A CA 1
ATOM 703 C C . PRO A 1 95 ? -14.196 -1.677 -17.404 1.00 96.75 95 PRO A C 1
ATOM 705 O O . PRO A 1 95 ? -13.095 -1.461 -17.904 1.00 96.75 95 PRO A O 1
ATOM 708 N N . GLU A 1 96 ? -15.061 -0.686 -17.166 1.00 96.31 96 GLU A N 1
ATOM 709 C CA . GLU A 1 96 ? -14.765 0.721 -17.482 1.00 96.31 96 GLU A CA 1
ATOM 710 C C . GLU A 1 96 ? -13.684 1.314 -16.571 1.00 96.31 96 GLU A C 1
ATOM 712 O O . GLU A 1 96 ? -12.807 2.045 -17.033 1.00 96.31 96 GLU A O 1
ATOM 717 N N . PHE A 1 97 ? -13.721 0.991 -15.274 1.00 96.50 97 PHE A N 1
ATOM 718 C CA . PHE A 1 97 ? -12.665 1.378 -14.339 1.00 96.50 97 PHE A CA 1
ATOM 719 C C . PHE A 1 97 ? -11.360 0.667 -14.693 1.00 96.50 97 PHE A C 1
ATOM 721 O O . PHE A 1 97 ? -10.321 1.306 -14.828 1.00 96.50 97 PHE A O 1
ATOM 728 N N . ALA A 1 98 ? -11.431 -0.643 -14.932 1.00 96.06 98 ALA A N 1
ATOM 729 C CA . ALA A 1 98 ? -10.291 -1.464 -15.297 1.00 96.06 98 ALA A CA 1
ATOM 730 C C . ALA A 1 98 ? -9.604 -0.985 -16.576 1.00 96.06 98 ALA A C 1
ATOM 732 O O . ALA A 1 98 ? -8.383 -0.893 -16.625 1.00 96.06 98 ALA A O 1
ATOM 733 N N . GLY A 1 99 ? -10.384 -0.615 -17.593 1.00 95.12 99 GLY A N 1
ATOM 734 C CA . GLY A 1 99 ? -9.857 -0.106 -18.852 1.00 95.12 99 GLY A CA 1
ATOM 735 C C . GLY A 1 99 ? -9.072 1.199 -18.715 1.00 95.12 99 GLY A C 1
ATOM 736 O O . GLY A 1 99 ? -8.195 1.428 -19.548 1.00 95.12 99 GLY A O 1
ATOM 737 N N . ARG A 1 100 ? -9.379 2.016 -17.695 1.00 94.56 100 ARG A N 1
ATOM 738 C CA . ARG A 1 100 ? -8.743 3.315 -17.421 1.00 94.56 100 ARG A CA 1
ATOM 739 C C . ARG A 1 100 ? -7.602 3.231 -16.408 1.00 94.56 100 ARG A C 1
ATOM 741 O O . ARG A 1 100 ? -6.590 3.898 -16.586 1.00 94.56 100 ARG A O 1
ATOM 748 N N . HIS A 1 101 ? -7.782 2.436 -15.356 1.00 96.06 101 HIS A N 1
ATOM 749 C CA . HIS A 1 101 ? -6.982 2.536 -14.138 1.00 96.06 101 HIS A CA 1
ATOM 750 C C . HIS A 1 101 ? -6.315 1.235 -13.711 1.00 96.06 101 HIS A C 1
ATOM 752 O O . HIS A 1 101 ? -5.593 1.268 -12.729 1.00 96.06 101 HIS A O 1
ATOM 758 N N . LEU A 1 102 ? -6.521 0.096 -14.374 1.00 96.19 102 LEU A N 1
ATOM 759 C CA . LEU A 1 102 ? -5.826 -1.145 -14.015 1.00 96.19 102 LEU A CA 1
ATOM 760 C C . LEU A 1 102 ? -4.857 -1.539 -15.127 1.00 96.19 102 LEU A C 1
ATOM 762 O O . LEU A 1 102 ? -5.186 -1.435 -16.312 1.00 96.19 102 LEU A O 1
ATOM 766 N N . THR A 1 103 ? -3.683 -2.054 -14.757 1.00 94.94 103 THR A N 1
ATOM 767 C CA . THR A 1 103 ? -2.866 -2.786 -15.730 1.00 94.94 103 THR A CA 1
ATOM 768 C C . THR A 1 103 ? -3.627 -4.021 -16.199 1.00 94.94 103 THR A C 1
ATOM 770 O O . THR A 1 103 ? -4.437 -4.609 -15.470 1.00 94.94 103 THR A O 1
ATOM 773 N N . ARG A 1 104 ? -3.412 -4.410 -17.456 1.00 93.38 104 ARG A N 1
ATOM 774 C CA . ARG A 1 104 ? -4.115 -5.542 -18.062 1.00 93.38 104 ARG A CA 1
ATOM 775 C C . ARG A 1 104 ? -3.247 -6.790 -17.984 1.00 93.38 104 ARG A C 1
ATOM 777 O O . ARG A 1 104 ? -2.066 -6.698 -18.317 1.00 93.38 104 ARG A O 1
ATOM 784 N N . PRO A 1 105 ? -3.801 -7.942 -17.578 1.00 94.62 105 PRO A N 1
ATOM 785 C CA . PRO A 1 105 ? -3.076 -9.190 -17.700 1.00 94.62 105 PRO A CA 1
ATOM 786 C C . PRO A 1 105 ? -2.895 -9.516 -19.186 1.00 94.62 105 PRO A C 1
ATOM 788 O O . PRO A 1 105 ? -3.815 -9.338 -19.989 1.00 94.62 105 PRO A O 1
ATOM 791 N N . VAL A 1 106 ? -1.708 -9.992 -19.534 1.00 94.69 106 VAL A N 1
ATOM 792 C CA . VAL A 1 106 ? -1.340 -10.463 -20.867 1.00 94.69 106 VAL A CA 1
ATOM 793 C C . VAL A 1 106 ? -1.136 -11.973 -20.763 1.00 94.69 106 VAL A C 1
ATOM 795 O O . VAL A 1 106 ? -0.557 -12.461 -19.794 1.00 94.69 106 VAL A O 1
ATOM 798 N N . HIS A 1 107 ? -1.666 -12.718 -21.732 1.00 94.69 107 HIS A N 1
ATOM 799 C CA . HIS A 1 107 ? -1.676 -14.188 -21.755 1.00 94.69 107 HIS A CA 1
ATOM 800 C C . HIS A 1 107 ? -2.455 -14.867 -20.616 1.00 94.69 107 HIS A C 1
ATOM 802 O O . HIS A 1 107 ? -3.002 -14.242 -19.707 1.00 94.69 107 HIS A O 1
ATOM 808 N N . GLN A 1 108 ? -2.566 -16.195 -20.707 1.00 95.44 108 GLN A N 1
ATOM 809 C CA . GLN A 1 108 ? -2.957 -17.034 -19.572 1.00 95.44 108 GLN A CA 1
ATOM 810 C C . GLN A 1 108 ? -1.728 -17.309 -18.689 1.00 95.44 108 GLN A C 1
ATOM 812 O O . GLN A 1 108 ? -0.611 -17.351 -19.205 1.00 95.44 108 GLN A O 1
ATOM 817 N N . PRO A 1 109 ? -1.913 -17.527 -17.377 1.00 95.56 109 PRO A N 1
ATOM 818 C CA . PRO A 1 109 ? -0.815 -17.766 -16.457 1.00 95.56 109 PRO A CA 1
ATOM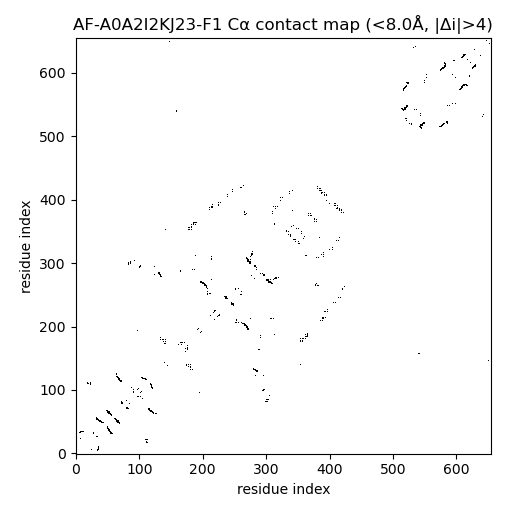 819 C C . PRO A 1 109 ? -0.128 -19.092 -16.786 1.00 95.56 109 PRO A C 1
ATOM 821 O O . PRO A 1 109 ? -0.788 -20.090 -17.091 1.00 95.56 109 PRO A O 1
ATOM 824 N N . ILE A 1 110 ? 1.200 -19.109 -16.696 1.00 96.19 110 ILE A N 1
ATOM 825 C CA . ILE A 1 110 ? 2.014 -20.279 -17.041 1.00 96.19 110 ILE A CA 1
ATOM 826 C C . ILE A 1 110 ? 2.440 -20.969 -15.751 1.00 96.19 110 ILE A C 1
ATOM 828 O O . ILE A 1 110 ? 3.165 -20.390 -14.944 1.00 96.19 110 ILE A O 1
ATOM 832 N N . SER A 1 111 ? 1.994 -22.208 -15.550 1.00 95.00 111 SER A N 1
ATOM 833 C CA . SER A 1 111 ? 2.392 -23.008 -14.387 1.00 95.00 111 SER A CA 1
ATOM 834 C C . SER A 1 111 ? 3.853 -23.438 -14.491 1.00 95.00 111 SER A C 1
ATOM 836 O O . SER A 1 111 ? 4.272 -23.958 -15.525 1.00 95.00 111 SER A O 1
ATOM 838 N N . VAL A 1 112 ? 4.605 -23.294 -13.399 1.00 95.69 112 VAL A N 1
ATOM 839 C CA . VAL A 1 112 ? 5.965 -23.849 -13.263 1.00 95.69 112 VAL A CA 1
ATOM 840 C C . VAL A 1 112 ? 5.938 -25.311 -12.790 1.00 95.69 112 VAL A C 1
ATOM 842 O O . VAL A 1 112 ? 6.924 -26.031 -12.919 1.00 95.69 112 VAL A O 1
ATOM 845 N N . GLY A 1 113 ? 4.797 -25.785 -12.275 1.00 93.00 113 GLY A N 1
ATOM 846 C CA . GLY A 1 113 ? 4.618 -27.152 -11.765 1.00 93.00 113 GLY A CA 1
ATOM 847 C C . GLY A 1 113 ? 4.957 -27.345 -10.281 1.00 93.00 113 GLY A C 1
ATOM 848 O O . GLY A 1 113 ? 4.640 -28.388 -9.720 1.00 93.00 113 GLY A O 1
ATOM 849 N N . ASP A 1 114 ? 5.521 -26.336 -9.613 1.00 91.62 114 ASP A N 1
ATOM 850 C CA . ASP A 1 114 ? 5.908 -26.362 -8.189 1.00 91.62 114 ASP A CA 1
ATOM 851 C C . ASP A 1 114 ? 5.076 -25.400 -7.311 1.00 91.62 114 ASP A C 1
ATOM 853 O O . ASP A 1 114 ? 5.495 -24.949 -6.236 1.00 91.62 114 ASP A O 1
ATOM 857 N N . GLY A 1 115 ? 3.881 -25.060 -7.801 1.00 90.31 115 GLY A N 1
ATOM 858 C CA . GLY A 1 115 ? 2.969 -24.091 -7.194 1.00 90.31 115 GLY A CA 1
ATOM 859 C C . GLY A 1 115 ? 3.258 -22.634 -7.567 1.00 90.31 115 GLY A C 1
ATOM 860 O O . GLY A 1 115 ? 2.489 -21.756 -7.168 1.00 90.31 115 GLY A O 1
ATOM 861 N N . ARG A 1 116 ? 4.326 -22.356 -8.326 1.00 93.56 116 ARG A N 1
ATOM 862 C CA . ARG A 1 116 ? 4.588 -21.028 -8.892 1.00 93.56 116 ARG A CA 1
ATOM 863 C C . ARG A 1 116 ? 3.987 -20.859 -10.279 1.00 93.56 116 ARG A C 1
ATOM 865 O O . ARG A 1 116 ? 3.778 -21.829 -11.011 1.00 93.56 116 ARG A O 1
ATOM 872 N N . TRP A 1 117 ? 3.731 -19.604 -10.624 1.00 95.06 117 TRP A N 1
ATOM 873 C CA . TRP A 1 117 ? 3.110 -19.197 -11.874 1.00 95.06 117 TRP A CA 1
ATOM 874 C C . TRP A 1 117 ? 3.792 -17.957 -12.432 1.00 95.06 117 TRP A C 1
ATOM 876 O O . TRP A 1 117 ? 4.083 -17.025 -11.682 1.00 95.06 117 TRP A O 1
ATOM 886 N N . PHE A 1 118 ? 3.976 -17.929 -13.749 1.00 96.50 118 PHE A N 1
ATOM 887 C CA . PHE A 1 118 ? 4.225 -16.685 -14.461 1.00 96.50 118 PHE A CA 1
ATOM 888 C C . PHE A 1 118 ? 2.908 -15.974 -14.743 1.00 96.50 118 PHE A C 1
ATOM 890 O O . PHE A 1 118 ? 1.951 -16.581 -15.234 1.00 96.50 118 PHE A O 1
ATOM 897 N N . VAL A 1 119 ? 2.892 -14.678 -14.471 1.00 95.50 119 VAL A N 1
ATOM 898 C CA . VAL A 1 119 ? 1.838 -13.743 -14.847 1.00 95.50 119 VAL A CA 1
ATOM 899 C C . VAL A 1 119 ? 2.491 -12.611 -15.624 1.00 95.50 119 VAL A C 1
ATOM 901 O O . VAL A 1 119 ? 3.509 -12.075 -15.188 1.00 95.50 119 VAL A O 1
ATOM 904 N N . PHE A 1 120 ? 1.906 -12.244 -16.761 1.00 96.31 120 PHE A N 1
ATOM 905 C CA . PHE A 1 120 ? 2.349 -11.094 -17.540 1.00 96.31 120 PHE A CA 1
ATOM 906 C C . PHE A 1 120 ? 1.326 -9.978 -17.411 1.00 96.31 120 PHE A C 1
ATOM 908 O O . PHE A 1 120 ? 0.119 -10.221 -17.421 1.00 96.31 120 PHE A O 1
ATOM 915 N N . GLN A 1 121 ? 1.800 -8.749 -17.280 1.00 95.94 121 GLN A N 1
ATOM 916 C CA . GLN A 1 121 ? 0.965 -7.559 -17.223 1.00 95.94 121 GLN A CA 1
ATOM 917 C C . GLN A 1 121 ? 1.491 -6.523 -18.211 1.00 95.94 121 GLN A C 1
ATOM 919 O O . GLN A 1 121 ? 2.697 -6.387 -18.412 1.00 95.94 121 GLN A O 1
ATOM 924 N N . GLN A 1 122 ? 0.581 -5.779 -18.828 1.00 95.44 122 GLN A N 1
ATOM 925 C CA . GLN A 1 122 ? 0.932 -4.634 -19.656 1.00 95.44 122 GLN A CA 1
ATOM 926 C C . GLN A 1 122 ? 1.643 -3.583 -18.799 1.00 95.44 122 GLN A C 1
ATOM 928 O O . GLN A 1 122 ? 1.236 -3.316 -17.664 1.00 95.44 122 GLN A O 1
ATOM 933 N N . VAL A 1 123 ? 2.689 -2.967 -19.350 1.00 93.19 123 VAL A N 1
ATOM 934 C CA . VAL A 1 123 ? 3.334 -1.821 -18.709 1.00 93.19 123 VAL A CA 1
ATOM 935 C C . VAL A 1 123 ? 2.350 -0.655 -18.649 1.00 93.19 123 VAL A C 1
ATOM 937 O O . VAL A 1 123 ? 1.693 -0.322 -19.636 1.00 93.19 123 VAL A O 1
ATOM 940 N N . ALA A 1 124 ? 2.254 -0.022 -17.484 1.00 88.19 124 ALA A N 1
ATOM 941 C CA . ALA A 1 124 ? 1.382 1.125 -17.309 1.00 88.19 124 ALA A CA 1
ATOM 942 C C . ALA A 1 124 ? 1.725 2.257 -18.286 1.00 88.19 124 ALA A C 1
ATOM 944 O O . ALA A 1 124 ? 2.894 2.572 -18.493 1.00 88.19 124 ALA A O 1
ATOM 945 N N . ALA A 1 125 ? 0.696 2.864 -18.880 1.00 84.44 125 ALA A N 1
ATOM 946 C CA . ALA A 1 125 ? 0.825 3.879 -19.929 1.00 84.44 125 ALA A CA 1
ATOM 947 C C . ALA A 1 125 ? 1.739 3.470 -21.110 1.00 84.44 125 ALA A C 1
ATOM 949 O O . ALA A 1 125 ? 2.356 4.332 -21.727 1.00 84.44 125 ALA A O 1
ATOM 950 N N . ASP A 1 126 ? 1.864 2.166 -21.397 1.00 84.19 126 ASP A N 1
ATOM 951 C CA . ASP A 1 126 ? 2.706 1.618 -22.474 1.00 84.19 126 ASP A CA 1
ATOM 952 C C . ASP A 1 126 ? 4.195 2.014 -22.388 1.00 84.19 126 ASP A C 1
ATOM 954 O O . ASP A 1 126 ? 4.943 1.903 -23.359 1.00 84.19 126 ASP A O 1
ATOM 958 N N . SER A 1 127 ? 4.655 2.480 -21.221 1.00 85.38 127 SER A N 1
ATOM 959 C CA . SER A 1 127 ? 6.009 3.000 -21.042 1.00 85.38 127 SER A CA 1
ATOM 960 C C . SER A 1 127 ? 6.506 2.809 -19.617 1.00 85.38 127 SER A C 1
ATOM 962 O O . SER A 1 127 ? 5.876 3.239 -18.660 1.00 85.38 127 SER A O 1
ATOM 964 N N . LEU A 1 128 ? 7.705 2.244 -19.453 1.00 82.12 128 LEU A N 1
ATOM 965 C CA . LEU A 1 128 ? 8.370 2.153 -18.145 1.00 82.12 128 LEU A CA 1
ATOM 966 C C . LEU A 1 128 ? 8.961 3.490 -17.670 1.00 82.12 128 LEU A C 1
ATOM 968 O O . LEU A 1 128 ? 9.438 3.583 -16.539 1.00 82.12 128 LEU A O 1
ATOM 972 N N . ARG A 1 129 ? 9.010 4.504 -18.546 1.00 76.62 129 ARG A N 1
ATOM 973 C CA . ARG A 1 129 ? 9.655 5.799 -18.273 1.00 76.62 129 ARG A CA 1
ATOM 974 C C . ARG A 1 129 ? 8.666 6.877 -17.845 1.00 76.62 129 ARG A C 1
ATOM 976 O O . ARG A 1 129 ? 9.058 7.825 -17.170 1.00 76.62 129 ARG A O 1
ATOM 983 N N . GLU A 1 130 ? 7.415 6.781 -18.273 1.00 81.75 130 GLU A N 1
ATOM 984 C CA . GLU A 1 130 ? 6.425 7.840 -18.075 1.00 81.75 130 GLU A CA 1
ATOM 985 C C . GLU A 1 130 ? 5.727 7.828 -16.712 1.00 81.75 130 GLU A C 1
ATOM 987 O O . GLU A 1 130 ? 5.626 8.903 -16.112 1.00 81.75 130 GLU A O 1
ATOM 992 N N . PRO A 1 131 ? 5.251 6.687 -16.187 1.00 86.88 131 PRO A N 1
ATOM 993 C CA . PRO A 1 131 ? 4.668 6.652 -14.864 1.00 86.88 131 PRO A CA 1
ATOM 994 C C . PRO A 1 131 ? 5.756 6.661 -13.787 1.00 86.88 131 PRO A C 1
ATOM 996 O O . PRO A 1 131 ? 6.830 6.079 -13.933 1.00 86.88 131 PRO A O 1
ATOM 999 N N . ILE A 1 132 ? 5.450 7.318 -12.677 1.00 88.94 132 ILE A N 1
ATOM 1000 C CA . ILE A 1 132 ? 6.173 7.190 -11.410 1.00 88.94 132 ILE A CA 1
ATOM 1001 C C . ILE A 1 132 ? 5.209 6.643 -10.363 1.00 88.94 132 ILE A C 1
ATOM 1003 O O . ILE A 1 132 ? 3.993 6.737 -10.527 1.00 88.94 132 ILE A O 1
ATOM 1007 N N . THR A 1 133 ? 5.725 6.102 -9.267 1.00 93.06 133 THR A N 1
ATOM 1008 C CA . THR A 1 133 ? 4.859 5.739 -8.144 1.00 93.06 133 THR A CA 1
ATOM 1009 C C . THR A 1 133 ? 4.438 6.995 -7.380 1.00 93.06 133 THR A C 1
ATOM 1011 O O . THR A 1 133 ? 5.161 7.995 -7.335 1.00 93.06 133 THR A O 1
ATOM 1014 N N . LEU A 1 134 ? 3.292 6.946 -6.703 1.00 94.56 134 LEU A N 1
ATOM 1015 C CA . LEU A 1 134 ? 2.915 7.966 -5.725 1.00 94.56 134 LEU A CA 1
ATOM 1016 C C . LEU A 1 134 ? 3.953 8.048 -4.583 1.00 94.56 134 LEU A C 1
ATOM 1018 O O . LEU A 1 134 ? 4.110 9.096 -3.961 1.00 94.56 134 LEU A O 1
ATOM 1022 N N . HIS A 1 135 ? 4.722 6.979 -4.346 1.00 94.19 135 HIS A N 1
ATOM 1023 C CA . HIS A 1 135 ? 5.856 6.991 -3.424 1.00 94.19 135 HIS A CA 1
ATOM 1024 C C . HIS A 1 135 ? 6.962 7.959 -3.867 1.00 94.19 135 HIS A C 1
ATOM 1026 O O . HIS A 1 135 ? 7.491 8.678 -3.026 1.00 94.19 135 HIS A O 1
ATOM 1032 N N . THR A 1 136 ? 7.260 8.057 -5.166 1.00 89.62 136 THR A N 1
ATOM 1033 C CA . THR A 1 136 ? 8.220 9.044 -5.691 1.00 89.62 136 THR A CA 1
ATOM 1034 C C . THR A 1 136 ? 7.789 10.484 -5.379 1.00 89.62 136 THR A C 1
ATOM 1036 O O . THR A 1 136 ? 8.633 11.332 -5.103 1.00 89.62 136 THR A O 1
ATOM 1039 N N . LEU A 1 137 ? 6.479 10.774 -5.358 1.00 90.50 137 LEU A N 1
ATOM 1040 C CA . LEU A 1 137 ? 5.989 12.073 -4.880 1.00 90.50 137 LEU A CA 1
ATOM 1041 C C . LEU A 1 137 ? 6.204 12.273 -3.389 1.00 90.50 137 LEU A C 1
ATOM 1043 O O . LEU A 1 137 ? 6.626 13.354 -2.989 1.00 90.50 137 LEU A O 1
ATOM 1047 N N . LEU A 1 138 ? 5.901 11.257 -2.580 1.00 93.31 138 LEU A N 1
ATOM 1048 C CA . LEU A 1 138 ? 6.148 11.312 -1.142 1.00 93.31 138 LEU A CA 1
ATOM 1049 C C . LEU A 1 138 ? 7.629 11.593 -0.861 1.00 93.31 138 LEU A C 1
ATOM 1051 O O . LEU A 1 138 ? 7.939 12.453 -0.046 1.00 93.31 138 LEU A O 1
ATOM 1055 N N . ASP A 1 139 ? 8.537 10.929 -1.572 1.00 89.12 139 ASP A N 1
ATOM 1056 C CA . ASP A 1 139 ? 9.974 11.145 -1.411 1.00 89.12 139 ASP A CA 1
ATOM 1057 C C . ASP A 1 139 ? 10.378 12.597 -1.717 1.00 89.12 139 ASP A C 1
ATOM 1059 O O . ASP A 1 139 ? 11.072 13.228 -0.925 1.00 89.12 139 ASP A O 1
ATOM 1063 N N . ALA A 1 140 ? 9.830 13.195 -2.780 1.00 86.88 140 ALA A N 1
ATOM 1064 C CA . ALA A 1 140 ? 10.048 14.609 -3.094 1.00 86.88 140 ALA A CA 1
ATOM 1065 C C . ALA A 1 140 ? 9.480 15.580 -2.033 1.00 86.88 140 ALA A C 1
ATOM 1067 O O . ALA A 1 140 ? 9.968 16.705 -1.905 1.00 86.88 140 ALA A O 1
ATOM 1068 N N . VAL A 1 141 ? 8.449 15.172 -1.280 1.00 89.56 141 VAL A N 1
ATOM 1069 C CA . VAL A 1 141 ? 7.899 15.941 -0.148 1.00 89.56 141 VAL A CA 1
ATOM 1070 C C . VAL A 1 141 ? 8.835 15.896 1.055 1.00 89.56 141 VAL A C 1
ATOM 1072 O O . VAL A 1 141 ? 9.066 16.931 1.681 1.00 89.56 141 VAL A O 1
ATOM 1075 N N . LEU A 1 142 ? 9.361 14.714 1.375 1.00 88.94 142 LEU A N 1
ATOM 1076 C CA . LEU A 1 142 ? 10.233 14.491 2.531 1.00 88.94 142 LEU A CA 1
ATOM 1077 C C . LEU A 1 142 ? 11.646 15.032 2.289 1.00 88.94 142 LEU A C 1
ATOM 1079 O O . LEU A 1 142 ? 12.278 15.576 3.194 1.00 88.94 142 LEU A O 1
ATOM 1083 N N . HIS A 1 143 ? 12.113 14.947 1.046 1.00 87.06 143 HIS A N 1
ATOM 1084 C CA . HIS A 1 143 ? 13.465 15.296 0.632 1.00 87.06 143 HIS A CA 1
ATOM 1085 C C . HIS A 1 143 ? 13.434 16.332 -0.501 1.00 87.06 143 HIS A C 1
ATOM 1087 O O . HIS A 1 143 ? 13.878 16.052 -1.619 1.00 87.06 143 HIS A O 1
ATOM 1093 N N . PRO A 1 144 ? 12.913 17.553 -0.253 1.00 83.12 144 PRO A N 1
ATOM 1094 C CA . PRO A 1 144 ? 12.792 18.551 -1.302 1.00 83.12 144 PRO A CA 1
ATOM 1095 C C . PRO A 1 144 ? 14.176 18.899 -1.870 1.00 83.12 144 PRO A C 1
ATOM 1097 O O . PRO A 1 144 ? 15.133 19.079 -1.104 1.00 83.12 144 PRO A O 1
ATOM 1100 N N . PRO A 1 145 ? 14.307 19.035 -3.203 1.00 75.06 145 PRO A N 1
ATOM 1101 C CA . PRO A 1 145 ? 15.577 19.385 -3.818 1.00 75.06 145 PRO A CA 1
ATOM 1102 C C . PRO A 1 145 ? 16.059 20.729 -3.266 1.00 75.06 145 PRO A C 1
ATOM 1104 O O . PRO A 1 145 ? 15.334 21.728 -3.281 1.00 75.06 145 PRO A O 1
ATOM 1107 N N . ARG A 1 146 ? 17.293 20.757 -2.754 1.00 75.12 146 ARG A N 1
ATOM 1108 C CA . ARG A 1 146 ? 17.905 21.987 -2.247 1.00 75.12 146 ARG A CA 1
ATOM 1109 C C . ARG A 1 146 ? 18.155 22.927 -3.423 1.00 75.12 146 ARG A C 1
ATOM 1111 O O . ARG A 1 146 ? 18.913 22.602 -4.332 1.00 75.12 146 ARG A O 1
ATOM 1118 N N . VAL A 1 147 ? 17.520 24.095 -3.407 1.00 69.31 147 VAL A N 1
ATOM 1119 C CA . VAL A 1 147 ? 17.813 25.161 -4.371 1.00 69.31 147 VAL A CA 1
ATOM 1120 C C . VAL A 1 147 ? 19.135 25.794 -3.955 1.00 69.31 147 VAL A C 1
ATOM 1122 O O . VAL A 1 147 ? 19.172 26.493 -2.946 1.00 69.31 147 VAL A O 1
ATOM 1125 N N . SER A 1 148 ? 20.214 25.545 -4.700 1.00 63.19 148 SER A N 1
ATOM 1126 C CA . SER A 1 148 ? 21.501 26.214 -4.480 1.00 63.19 148 SER A CA 1
ATOM 1127 C C . SER A 1 148 ? 21.334 27.730 -4.696 1.00 63.19 148 SER A C 1
ATOM 1129 O O . SER A 1 148 ? 21.121 28.160 -5.837 1.00 63.19 148 SER A O 1
ATOM 1131 N N . PRO A 1 149 ? 21.395 28.567 -3.642 1.00 51.44 149 PRO A N 1
ATOM 1132 C CA . PRO A 1 149 ? 21.201 30.005 -3.755 1.00 51.44 149 PRO A CA 1
ATOM 1133 C C . PRO A 1 149 ? 22.497 30.630 -4.274 1.00 51.44 149 PRO A C 1
ATOM 1135 O O . PRO A 1 149 ? 23.363 31.017 -3.498 1.00 51.44 149 PRO A O 1
ATOM 1138 N N . GLY A 1 150 ? 22.679 30.676 -5.595 1.00 57.28 150 GLY A N 1
ATOM 1139 C CA . GLY A 1 150 ? 23.907 31.261 -6.146 1.00 57.28 150 GLY A CA 1
ATOM 1140 C C . GLY A 1 150 ? 24.188 31.089 -7.633 1.00 57.28 150 GLY A C 1
ATOM 1141 O O . GLY A 1 150 ? 25.211 31.589 -8.084 1.00 57.28 150 GLY A O 1
ATOM 1142 N N . ALA A 1 151 ? 23.326 30.433 -8.416 1.00 50.12 151 ALA A N 1
ATOM 1143 C CA . ALA A 1 151 ? 23.509 30.324 -9.866 1.00 50.12 151 ALA A CA 1
ATOM 1144 C C . ALA A 1 151 ? 22.631 31.353 -10.617 1.00 50.12 151 ALA A C 1
ATOM 1146 O O . ALA A 1 151 ? 21.502 31.034 -10.998 1.00 50.12 151 ALA A O 1
ATOM 1147 N N . PRO A 1 152 ? 23.093 32.603 -10.834 1.00 50.56 152 PRO A N 1
ATOM 1148 C CA . PRO A 1 152 ? 22.352 33.586 -11.614 1.00 50.56 152 PRO A CA 1
ATOM 1149 C C . PRO A 1 152 ? 22.295 33.161 -13.090 1.00 50.56 152 PRO A C 1
ATOM 1151 O O . PRO A 1 152 ? 23.307 33.109 -13.784 1.00 50.56 152 PRO A O 1
ATOM 1154 N N . GLY A 1 153 ? 21.088 32.876 -13.581 1.00 51.44 153 GLY A N 1
ATOM 1155 C CA . GLY A 1 153 ? 20.771 32.837 -15.016 1.00 51.44 153 GLY A CA 1
ATOM 1156 C C . GLY A 1 153 ? 20.955 31.503 -15.748 1.00 51.44 153 GLY A C 1
ATOM 1157 O O . GLY A 1 153 ? 20.611 31.419 -16.925 1.00 51.44 153 GLY A O 1
ATOM 1158 N N . GLY A 1 154 ? 21.437 30.447 -15.090 1.00 46.19 154 GLY A N 1
ATOM 1159 C CA . GLY A 1 154 ? 21.483 29.108 -15.682 1.00 46.19 154 GLY A CA 1
ATOM 1160 C C . GLY A 1 154 ? 20.139 28.400 -15.531 1.00 46.19 154 GLY A C 1
ATOM 1161 O O . GLY A 1 154 ? 19.674 28.213 -14.410 1.00 46.19 154 GLY A O 1
ATOM 1162 N N . ARG A 1 155 ? 19.509 27.974 -16.636 1.00 48.44 155 ARG A N 1
ATOM 1163 C CA . ARG A 1 155 ? 18.448 26.951 -16.597 1.00 48.44 155 ARG A CA 1
ATOM 1164 C C . ARG A 1 155 ? 19.038 25.705 -15.929 1.00 48.44 155 ARG A C 1
ATOM 1166 O O . ARG A 1 155 ? 19.710 24.924 -16.591 1.00 48.44 155 ARG A O 1
ATOM 1173 N N . ALA A 1 156 ? 18.835 25.554 -14.624 1.00 42.00 156 ALA A N 1
ATOM 1174 C CA . ALA A 1 156 ? 19.318 24.397 -13.891 1.00 42.00 156 ALA A CA 1
ATOM 1175 C C . ALA A 1 156 ? 18.626 23.131 -14.433 1.00 42.00 156 ALA A C 1
ATOM 1177 O O . ALA A 1 156 ? 17.390 23.109 -14.503 1.00 42.00 156 ALA A O 1
ATOM 1178 N N . PRO A 1 157 ? 19.375 22.079 -14.803 1.00 41.06 157 PRO A N 1
ATOM 1179 C CA . PRO A 1 157 ? 18.823 20.772 -15.125 1.00 41.06 157 PRO A CA 1
ATOM 1180 C C . PRO A 1 157 ? 18.487 20.040 -13.817 1.00 41.06 157 PRO A C 1
ATOM 1182 O O . PRO A 1 157 ? 19.022 18.988 -13.513 1.00 41.06 157 PRO A O 1
ATOM 1185 N N . GLY A 1 158 ? 17.619 20.626 -12.990 1.00 42.12 158 GLY A N 1
ATOM 1186 C CA . GLY A 1 158 ? 16.958 19.859 -11.936 1.00 42.12 158 GLY A CA 1
ATOM 1187 C C . GLY A 1 158 ? 15.913 18.929 -12.559 1.00 42.12 158 GLY A C 1
ATOM 1188 O O . GLY A 1 158 ? 15.502 19.165 -13.707 1.00 42.12 158 GLY A O 1
ATOM 1189 N N . PRO A 1 159 ? 15.416 17.917 -11.824 1.00 45.72 159 PRO A N 1
ATOM 1190 C CA . PRO A 1 159 ? 14.325 17.087 -12.304 1.00 45.72 159 PRO A CA 1
ATOM 1191 C C . PRO A 1 159 ? 13.193 18.009 -12.763 1.00 45.72 159 PRO A C 1
ATOM 1193 O O . PRO A 1 159 ? 12.592 18.739 -11.970 1.00 45.72 159 PRO A O 1
ATOM 1196 N N . ARG A 1 160 ? 12.895 17.983 -14.074 1.00 52.56 160 ARG A N 1
ATOM 1197 C CA . ARG A 1 160 ? 11.811 18.762 -14.716 1.00 52.56 160 ARG A CA 1
ATOM 1198 C C . ARG A 1 160 ? 10.446 18.546 -14.048 1.00 52.56 160 ARG A C 1
ATOM 1200 O O . ARG A 1 160 ? 9.493 19.243 -14.379 1.00 52.56 160 ARG A O 1
ATOM 1207 N N . PHE A 1 161 ? 10.379 17.581 -13.138 1.00 48.66 161 PHE A N 1
ATOM 1208 C CA . PHE A 1 161 ? 9.299 17.287 -12.227 1.00 48.66 161 PHE A CA 1
ATOM 1209 C C . PHE A 1 161 ? 8.858 18.512 -11.407 1.00 48.66 161 PHE A C 1
ATOM 1211 O O . PHE A 1 161 ? 7.751 19.003 -11.612 1.00 48.66 161 PHE A O 1
ATOM 1218 N N . ALA A 1 162 ? 9.729 19.089 -10.567 1.00 47.06 162 ALA A N 1
ATOM 1219 C CA . ALA A 1 162 ? 9.341 20.159 -9.635 1.00 47.06 162 ALA A CA 1
ATOM 1220 C C . ALA A 1 162 ? 8.946 21.473 -10.337 1.00 47.06 162 ALA A C 1
ATOM 1222 O O . ALA A 1 162 ? 8.089 22.205 -9.854 1.00 47.06 162 ALA A O 1
ATOM 1223 N N . ALA A 1 163 ? 9.522 21.752 -11.511 1.00 46.91 163 ALA A N 1
ATOM 1224 C CA . ALA A 1 163 ? 9.194 22.940 -12.302 1.00 46.91 163 ALA A CA 1
ATOM 1225 C C . ALA A 1 163 ? 7.898 22.802 -13.131 1.00 46.91 163 ALA A C 1
ATOM 1227 O O . ALA A 1 163 ? 7.454 23.784 -13.727 1.00 46.91 163 ALA A O 1
ATOM 1228 N N . ARG A 1 164 ? 7.312 21.595 -13.230 1.00 52.38 164 ARG A N 1
ATOM 1229 C CA . ARG A 1 164 ? 6.115 21.316 -14.052 1.00 52.38 164 ARG A CA 1
ATOM 1230 C C . ARG A 1 164 ? 4.916 20.771 -13.290 1.00 52.38 164 ARG A C 1
ATOM 1232 O O . ARG A 1 164 ? 3.827 20.756 -13.866 1.00 52.38 164 ARG A O 1
ATOM 1239 N N . VAL A 1 165 ? 5.070 20.358 -12.032 1.00 52.53 165 VAL A N 1
ATOM 1240 C CA . VAL A 1 165 ? 3.931 20.392 -11.109 1.00 52.53 165 VAL A CA 1
ATOM 1241 C C . VAL A 1 165 ? 3.465 21.841 -11.136 1.00 52.53 165 VAL A C 1
ATOM 1243 O O . VAL A 1 165 ? 4.288 22.715 -10.887 1.00 52.53 165 VAL A O 1
ATOM 1246 N N . ASN A 1 166 ? 2.230 22.107 -11.572 1.00 46.62 166 ASN A N 1
ATOM 1247 C CA . ASN A 1 166 ? 1.677 23.458 -11.682 1.00 46.62 166 ASN A CA 1
ATOM 1248 C C . ASN A 1 166 ? 1.767 24.123 -10.304 1.00 46.62 166 ASN A C 1
ATOM 1250 O O . ASN A 1 166 ? 0.844 24.021 -9.500 1.00 46.62 166 ASN A O 1
ATOM 1254 N N . ALA A 1 167 ? 2.904 24.746 -10.004 1.00 49.47 167 ALA A N 1
ATOM 1255 C CA . ALA A 1 167 ? 3.095 25.471 -8.778 1.00 49.47 167 ALA A CA 1
ATOM 1256 C C . ALA A 1 167 ? 2.064 26.586 -8.837 1.00 49.47 167 ALA A C 1
ATOM 1258 O O . ALA A 1 167 ? 2.138 27.459 -9.707 1.00 49.47 167 ALA A O 1
ATOM 1259 N N . ALA A 1 168 ? 1.071 26.520 -7.950 1.00 52.84 168 ALA A N 1
ATOM 1260 C CA . ALA A 1 168 ? 0.284 27.689 -7.619 1.00 52.84 168 ALA A CA 1
ATOM 1261 C C . ALA A 1 168 ? 1.294 28.838 -7.428 1.00 52.84 168 ALA A C 1
ATOM 1263 O O . ALA A 1 168 ? 2.231 28.669 -6.634 1.00 52.84 168 ALA A O 1
ATOM 1264 N N . PRO A 1 169 ? 1.207 29.928 -8.212 1.00 59.25 169 PRO A N 1
ATOM 1265 C CA . PRO A 1 169 ? 2.224 30.969 -8.201 1.00 59.25 169 PRO A CA 1
ATOM 1266 C C . PRO A 1 169 ? 2.495 31.433 -6.762 1.00 59.25 169 PRO A C 1
ATOM 1268 O O . PRO A 1 169 ? 1.581 31.906 -6.093 1.00 59.25 169 PRO A O 1
ATOM 1271 N N . GLY A 1 170 ? 3.732 31.264 -6.276 1.00 66.25 170 GLY A N 1
ATOM 1272 C CA . GLY A 1 170 ? 4.172 31.773 -4.968 1.00 66.25 170 GLY A CA 1
ATOM 1273 C C . GLY A 1 170 ? 4.373 30.763 -3.826 1.00 66.25 170 GLY A C 1
ATOM 1274 O O . GLY A 1 170 ? 4.731 31.198 -2.735 1.00 66.25 170 GLY A O 1
ATOM 1275 N N . LEU A 1 171 ? 4.196 29.448 -4.021 1.00 68.75 171 LEU A N 1
ATOM 1276 C CA . LEU A 1 171 ? 4.496 28.457 -2.968 1.00 68.75 171 LEU A CA 1
ATOM 1277 C C . LEU A 1 171 ? 5.965 27.978 -2.979 1.00 68.75 171 LEU A C 1
ATOM 1279 O O . LEU A 1 171 ? 6.523 27.760 -4.057 1.00 68.75 171 LEU A O 1
ATOM 1283 N N . PRO A 1 172 ? 6.589 27.731 -1.805 1.00 71.12 172 PRO A N 1
ATOM 1284 C CA . PRO A 1 172 ? 7.880 27.050 -1.718 1.00 71.12 172 PRO A CA 1
ATOM 1285 C C . PRO A 1 172 ? 7.834 25.652 -2.372 1.00 71.12 172 PRO A C 1
ATOM 1287 O O . PRO A 1 172 ? 6.815 24.966 -2.242 1.00 71.12 172 PRO A O 1
ATOM 1290 N N . PRO A 1 173 ? 8.926 25.164 -2.999 1.00 70.31 173 PRO A N 1
ATOM 1291 C CA . PRO A 1 173 ? 8.936 23.886 -3.727 1.00 70.31 173 PRO A CA 1
ATOM 1292 C C . PRO A 1 173 ? 8.448 22.670 -2.919 1.00 70.31 173 PRO A C 1
ATOM 1294 O O . PRO A 1 173 ? 7.678 21.853 -3.428 1.00 70.31 173 PRO A O 1
ATOM 1297 N N . GLY A 1 174 ? 8.839 22.565 -1.643 1.00 72.31 174 GLY A N 1
ATOM 1298 C CA . GLY A 1 174 ? 8.383 21.481 -0.763 1.00 72.31 174 GLY A CA 1
ATOM 1299 C C . GLY A 1 174 ? 6.881 21.546 -0.469 1.00 72.31 174 GLY A C 1
ATOM 1300 O O . GLY A 1 174 ? 6.200 20.525 -0.447 1.00 72.31 174 GLY A O 1
ATOM 1301 N N . GLN A 1 175 ? 6.324 22.752 -0.336 1.00 79.88 175 GLN A N 1
ATOM 1302 C CA . GLN A 1 175 ? 4.895 22.936 -0.088 1.00 79.88 175 GLN A CA 1
ATOM 1303 C C . GLN A 1 175 ? 4.056 22.633 -1.335 1.00 79.88 175 GLN A C 1
ATOM 1305 O O . GLN A 1 175 ? 2.997 22.019 -1.223 1.00 79.88 175 GLN A O 1
ATOM 1310 N N . ALA A 1 176 ? 4.532 23.018 -2.522 1.00 81.00 176 ALA A N 1
ATOM 1311 C CA . ALA A 1 176 ? 3.886 22.646 -3.779 1.00 81.00 176 ALA A CA 1
ATOM 1312 C C . ALA A 1 176 ? 3.852 21.118 -3.959 1.00 81.00 176 ALA A C 1
ATOM 1314 O O . ALA A 1 176 ? 2.821 20.566 -4.340 1.00 81.00 176 ALA A O 1
ATOM 1315 N N . SER A 1 177 ? 4.945 20.434 -3.607 1.00 84.75 177 SER A N 1
ATOM 1316 C CA . SER A 1 177 ? 5.021 18.968 -3.640 1.00 84.75 177 SER A CA 1
ATOM 1317 C C . SER A 1 177 ? 4.056 18.330 -2.637 1.00 84.75 177 SER A C 1
ATOM 1319 O O . SER A 1 177 ? 3.358 17.384 -2.989 1.00 84.75 177 SER A O 1
ATOM 1321 N N . ALA A 1 178 ? 3.947 18.880 -1.421 1.00 90.88 178 ALA A N 1
ATOM 1322 C CA . ALA A 1 178 ? 3.028 18.383 -0.395 1.00 90.88 178 ALA A CA 1
ATOM 1323 C C . ALA A 1 178 ? 1.559 18.484 -0.831 1.00 90.88 178 ALA A C 1
ATOM 1325 O O . ALA A 1 178 ? 0.803 17.525 -0.689 1.00 90.88 178 ALA A O 1
ATOM 1326 N N . VAL A 1 179 ? 1.165 19.623 -1.413 1.00 89.69 179 VAL A N 1
ATOM 1327 C CA . VAL A 1 179 ? -0.184 19.814 -1.967 1.00 89.69 179 VAL A CA 1
ATOM 1328 C C . VAL A 1 179 ? -0.435 18.847 -3.121 1.00 89.69 179 VAL A C 1
ATOM 1330 O O . VAL A 1 179 ? -1.477 18.202 -3.152 1.00 89.69 179 VAL A O 1
ATOM 1333 N N . ALA A 1 180 ? 0.522 18.695 -4.039 1.00 89.31 180 ALA A N 1
ATOM 1334 C CA . ALA A 1 180 ? 0.378 17.786 -5.172 1.00 89.31 180 ALA A CA 1
ATOM 1335 C C . ALA A 1 180 ? 0.264 16.316 -4.735 1.00 89.31 180 ALA A C 1
ATOM 1337 O O . ALA A 1 180 ? -0.562 15.580 -5.269 1.00 89.31 180 ALA A O 1
ATOM 1338 N N . PHE A 1 181 ? 1.046 15.898 -3.737 1.00 93.69 181 PHE A N 1
ATOM 1339 C CA . PHE A 1 181 ? 0.959 14.570 -3.133 1.00 93.69 181 PHE A CA 1
ATOM 1340 C C . PHE A 1 181 ? -0.403 14.332 -2.462 1.00 93.69 181 PHE A C 1
ATOM 1342 O O . PHE A 1 181 ? -1.044 13.311 -2.715 1.00 93.69 181 PHE A O 1
ATOM 1349 N N . ALA A 1 182 ? -0.882 15.296 -1.668 1.00 95.38 182 ALA A N 1
ATOM 1350 C CA . ALA A 1 182 ? -2.198 15.250 -1.030 1.00 95.38 182 ALA A CA 1
ATOM 1351 C C . ALA A 1 182 ? -3.337 15.151 -2.055 1.00 95.38 182 ALA A C 1
ATOM 1353 O O . ALA A 1 182 ? -4.174 14.253 -1.971 1.00 95.38 182 ALA A O 1
ATOM 1354 N N . GLN A 1 183 ? -3.315 16.008 -3.077 1.00 93.69 183 GLN A N 1
ATOM 1355 C CA . GLN A 1 183 ? -4.300 16.009 -4.159 1.00 93.69 183 GLN A CA 1
ATOM 1356 C C . GLN A 1 183 ? -4.276 14.707 -4.962 1.00 93.69 183 GLN A C 1
ATOM 1358 O O . GLN A 1 183 ? -5.336 14.186 -5.299 1.00 93.69 183 GLN A O 1
ATOM 1363 N N . ALA A 1 184 ? -3.092 14.155 -5.242 1.00 94.31 184 ALA A N 1
ATOM 1364 C CA . ALA A 1 184 ? -2.954 12.870 -5.918 1.00 94.31 184 ALA A CA 1
ATOM 1365 C C . ALA A 1 184 ? -3.599 11.734 -5.109 1.00 94.31 184 ALA A C 1
ATOM 1367 O O . ALA A 1 184 ? -4.415 10.986 -5.647 1.00 94.31 184 ALA A O 1
ATOM 1368 N N . GLY A 1 185 ? -3.296 11.642 -3.809 1.00 96.81 185 GLY A N 1
ATOM 1369 C CA . GLY A 1 185 ? -3.902 10.651 -2.916 1.00 96.81 185 GLY A CA 1
ATOM 1370 C C . GLY A 1 185 ? -5.423 10.794 -2.817 1.00 96.81 185 GLY A C 1
ATOM 1371 O O . GLY A 1 185 ? -6.151 9.814 -2.983 1.00 96.81 185 GLY A O 1
ATOM 1372 N N . GLY A 1 186 ? -5.915 12.021 -2.621 1.00 96.88 186 GLY A N 1
ATOM 1373 C CA . GLY A 1 186 ? -7.348 12.315 -2.577 1.00 96.88 186 GLY A CA 1
ATOM 1374 C C . GLY A 1 186 ? -8.065 11.995 -3.893 1.00 96.88 186 GLY A C 1
ATOM 1375 O O . GLY A 1 186 ? -9.169 11.452 -3.877 1.00 96.88 186 GLY A O 1
ATOM 1376 N N . ALA A 1 187 ? -7.444 12.276 -5.040 1.00 95.94 187 ALA A N 1
ATOM 1377 C CA . ALA A 1 187 ? -8.016 11.986 -6.352 1.00 95.94 187 ALA A CA 1
ATOM 1378 C C . ALA A 1 187 ? -8.133 10.477 -6.622 1.00 95.94 187 ALA A C 1
ATOM 1380 O O . ALA A 1 187 ? -9.186 10.022 -7.071 1.00 95.94 187 ALA A O 1
ATOM 1381 N N . VAL A 1 188 ? -7.103 9.699 -6.269 1.00 97.00 188 VAL A N 1
ATOM 1382 C CA . VAL A 1 188 ? -7.137 8.230 -6.352 1.00 97.00 188 VAL A CA 1
ATOM 1383 C C . VAL A 1 188 ? -8.251 7.672 -5.471 1.00 97.00 188 VAL A C 1
ATOM 1385 O O . VAL A 1 188 ? -9.076 6.902 -5.949 1.00 97.00 188 VAL A O 1
ATOM 1388 N N . VAL A 1 189 ? -8.342 8.104 -4.209 1.00 97.94 189 VAL A N 1
ATOM 1389 C CA . VAL A 1 189 ? -9.397 7.650 -3.285 1.00 97.94 189 VAL A CA 1
ATOM 1390 C C . VAL A 1 189 ? -10.791 8.004 -3.803 1.00 97.94 189 VAL A C 1
ATOM 1392 O O . VAL A 1 189 ? -11.693 7.166 -3.767 1.00 97.94 189 VAL A O 1
ATOM 1395 N N . ARG A 1 190 ? -10.970 9.219 -4.333 1.00 97.25 190 ARG A N 1
ATOM 1396 C CA . ARG A 1 190 ? -12.240 9.659 -4.922 1.00 97.25 190 ARG A CA 1
ATOM 1397 C C . ARG A 1 190 ? -12.657 8.761 -6.083 1.00 97.25 190 ARG A C 1
ATOM 1399 O O . ARG A 1 190 ? -13.806 8.334 -6.114 1.00 97.25 190 ARG A O 1
ATOM 1406 N N . SER A 1 191 ? -11.742 8.467 -7.004 1.00 96.56 191 SER A N 1
ATOM 1407 C CA . SER A 1 191 ? -12.023 7.620 -8.165 1.00 96.56 191 SER A CA 1
ATOM 1408 C C . SER A 1 191 ? -12.235 6.152 -7.771 1.00 96.56 191 SER A C 1
ATOM 1410 O O . SER A 1 191 ? -13.204 5.540 -8.210 1.00 96.56 191 SER A O 1
ATOM 1412 N N . VAL A 1 192 ? -11.435 5.595 -6.854 1.00 97.06 192 VAL A N 1
ATOM 1413 C CA . VAL A 1 192 ? -11.650 4.238 -6.317 1.00 97.06 192 VAL A CA 1
ATOM 1414 C C . VAL A 1 192 ? -13.044 4.102 -5.690 1.00 97.06 192 VAL A C 1
ATOM 1416 O O . VAL A 1 192 ? -13.748 3.133 -5.957 1.00 97.06 192 VAL A O 1
ATOM 1419 N N . LEU A 1 193 ? -13.503 5.073 -4.901 1.00 97.31 193 LEU A N 1
ATOM 1420 C CA . LEU A 1 193 ? -14.831 4.994 -4.284 1.00 97.31 193 LEU A CA 1
ATOM 1421 C C . LEU A 1 193 ? -15.973 5.284 -5.271 1.00 97.31 193 LEU A C 1
ATOM 1423 O O . LEU A 1 193 ? -16.995 4.600 -5.244 1.00 97.31 193 LEU A O 1
ATOM 1427 N N . ALA A 1 194 ? -15.827 6.284 -6.142 1.00 96.12 194 ALA A N 1
ATOM 1428 C CA . ALA A 1 194 ? -16.891 6.693 -7.060 1.00 96.12 194 ALA A CA 1
ATOM 1429 C C . ALA A 1 194 ? -17.039 5.751 -8.264 1.00 96.12 194 ALA A C 1
ATOM 1431 O O . ALA A 1 194 ? -18.158 5.388 -8.623 1.00 96.12 194 ALA A O 1
ATOM 1432 N N . ASP A 1 195 ? -15.922 5.347 -8.869 1.00 95.88 195 ASP A N 1
ATOM 1433 C CA . ASP A 1 195 ? -15.898 4.626 -10.141 1.00 95.88 195 ASP A CA 1
ATOM 1434 C C . ASP A 1 195 ? -15.699 3.116 -9.954 1.00 95.88 195 ASP A C 1
ATOM 1436 O O . ASP A 1 195 ? -16.258 2.316 -10.708 1.00 95.88 195 ASP A O 1
ATOM 1440 N N . TRP A 1 196 ? -14.904 2.699 -8.958 1.00 97.00 196 TRP A N 1
ATOM 1441 C CA . TRP A 1 196 ? -14.579 1.284 -8.773 1.00 97.00 196 TRP A CA 1
ATOM 1442 C C . TRP A 1 196 ? -15.482 0.586 -7.773 1.00 97.00 196 TRP A C 1
ATOM 1444 O O . TRP A 1 196 ? -16.051 -0.443 -8.128 1.00 97.00 196 TRP A O 1
ATOM 1454 N N . ALA A 1 197 ? -15.663 1.119 -6.562 1.00 96.75 197 ALA A N 1
ATOM 1455 C CA . ALA A 1 197 ? -16.351 0.433 -5.464 1.00 96.75 197 ALA A CA 1
ATOM 1456 C C . ALA A 1 197 ? -17.774 -0.029 -5.822 1.00 96.75 197 ALA A C 1
ATOM 1458 O O . ALA A 1 197 ? -18.238 -1.064 -5.331 1.00 96.75 197 ALA A O 1
ATOM 1459 N N . GLY A 1 198 ? -18.415 0.690 -6.749 1.00 93.44 198 GLY A N 1
ATOM 1460 C CA . GLY A 1 198 ? -19.782 0.463 -7.200 1.00 93.44 198 GLY A CA 1
ATOM 1461 C C . GLY A 1 198 ? -20.808 1.194 -6.343 1.00 93.44 198 GLY A C 1
ATOM 1462 O O . GLY A 1 198 ? -20.440 1.987 -5.477 1.00 93.44 198 GLY A O 1
ATOM 1463 N N . PRO A 1 199 ? -22.108 0.944 -6.578 1.00 91.25 199 PRO A N 1
ATOM 1464 C CA . PRO A 1 199 ? -23.161 1.512 -5.749 1.00 91.25 199 PRO A CA 1
ATOM 1465 C C . PRO A 1 199 ? -22.940 1.136 -4.276 1.00 91.25 199 PRO A C 1
ATOM 1467 O O . PRO A 1 199 ? -22.632 -0.030 -3.998 1.00 91.25 199 PRO A O 1
ATOM 1470 N N . PRO A 1 200 ? -23.102 2.076 -3.330 1.00 85.69 200 PRO A N 1
ATOM 1471 C CA . PRO A 1 200 ? -22.882 1.801 -1.918 1.00 85.69 200 PRO A CA 1
ATOM 1472 C C . PRO A 1 200 ? -23.849 0.714 -1.445 1.00 85.69 200 PRO A C 1
ATOM 1474 O O . PRO A 1 200 ? -25.065 0.902 -1.434 1.00 85.69 200 PRO A O 1
ATOM 1477 N N . ARG A 1 201 ? -23.307 -0.437 -1.036 1.00 95.88 201 ARG A N 1
ATOM 1478 C CA . ARG A 1 201 ? -24.069 -1.469 -0.327 1.00 95.88 201 ARG A CA 1
ATOM 1479 C C . ARG A 1 201 ? -23.815 -1.315 1.160 1.00 95.88 201 ARG A C 1
ATOM 1481 O O . ARG A 1 201 ? -22.662 -1.273 1.586 1.00 95.88 201 ARG A O 1
ATOM 1488 N N . LEU A 1 202 ? -24.893 -1.244 1.932 1.00 97.12 202 LEU A N 1
ATOM 1489 C CA . LEU A 1 202 ? -24.840 -1.055 3.375 1.00 97.12 202 LEU A CA 1
ATOM 1490 C C . LEU A 1 202 ? -25.321 -2.330 4.079 1.00 97.12 202 LEU A C 1
ATOM 1492 O O . LEU A 1 202 ? -26.518 -2.553 4.246 1.00 97.12 202 LEU A O 1
ATOM 1496 N N . GLU A 1 203 ? -24.385 -3.192 4.468 1.00 97.56 203 GLU A N 1
ATOM 1497 C CA . GLU A 1 203 ? -24.680 -4.450 5.165 1.00 97.56 203 GLU A CA 1
ATOM 1498 C C . GLU A 1 203 ? -24.635 -4.254 6.686 1.00 97.56 203 GLU A C 1
ATOM 1500 O O . GLU A 1 203 ? -23.711 -3.638 7.206 1.00 97.56 203 GLU A O 1
ATOM 1505 N N . ARG A 1 204 ? -25.595 -4.806 7.442 1.00 97.75 204 ARG A N 1
ATOM 1506 C CA . ARG A 1 204 ? -25.549 -4.773 8.918 1.00 97.75 204 ARG A CA 1
ATOM 1507 C C . ARG A 1 204 ? -24.658 -5.887 9.473 1.00 97.75 204 ARG A C 1
ATOM 1509 O O . ARG A 1 204 ? -25.138 -6.986 9.787 1.00 97.75 204 ARG A O 1
ATOM 1516 N N . LEU A 1 205 ? -23.372 -5.594 9.631 1.00 97.44 205 LEU A N 1
ATOM 1517 C CA . LEU A 1 205 ? -22.350 -6.551 10.058 1.00 97.44 205 LEU A CA 1
ATOM 1518 C C . LEU A 1 205 ? -22.002 -6.393 11.539 1.00 97.44 205 LEU A C 1
ATOM 1520 O O . LEU A 1 205 ? -22.005 -5.289 12.074 1.00 97.44 205 LEU A O 1
ATOM 1524 N N . ALA A 1 206 ? -21.703 -7.511 12.201 1.00 96.38 206 ALA A N 1
ATOM 1525 C CA . ALA A 1 206 ? -21.133 -7.500 13.547 1.00 96.38 206 ALA A CA 1
ATOM 1526 C C . ALA A 1 206 ? -19.648 -7.109 13.498 1.00 96.38 206 ALA A C 1
ATOM 1528 O O . ALA A 1 206 ? -18.955 -7.462 12.540 1.00 96.38 206 ALA A O 1
ATOM 1529 N N . VAL A 1 207 ? -19.148 -6.439 14.540 1.00 96.38 207 VAL A N 1
ATOM 1530 C CA . VAL A 1 207 ? -17.757 -5.944 14.608 1.00 96.38 207 VAL A CA 1
ATOM 1531 C C . VAL A 1 207 ? -16.707 -7.024 14.285 1.00 96.38 207 VAL A C 1
ATOM 1533 O O . VAL A 1 207 ? -15.881 -6.780 13.400 1.00 96.38 207 VAL A O 1
ATOM 1536 N N . PRO A 1 208 ? -16.760 -8.252 14.851 1.00 95.00 208 PRO A N 1
ATOM 1537 C CA . PRO A 1 208 ? -15.784 -9.290 14.508 1.00 95.00 208 PRO A CA 1
ATOM 1538 C C . PRO A 1 208 ? -15.821 -9.696 13.027 1.00 95.00 208 PRO A C 1
ATOM 1540 O O . PRO A 1 208 ? -14.795 -10.054 12.451 1.00 95.00 208 PRO A O 1
ATOM 1543 N N . VAL A 1 209 ? -16.990 -9.624 12.379 1.00 95.75 209 VAL A N 1
ATOM 1544 C CA . VAL A 1 209 ? -17.138 -9.933 10.946 1.00 95.75 209 VAL A CA 1
ATOM 1545 C C . VAL A 1 209 ? -16.480 -8.853 10.090 1.00 95.75 209 VAL A C 1
ATOM 1547 O O . VAL A 1 209 ? -15.754 -9.187 9.154 1.00 95.75 209 VAL A O 1
ATOM 1550 N N . ILE A 1 210 ? -16.684 -7.576 10.433 1.00 97.38 210 ILE A N 1
ATOM 1551 C CA . ILE A 1 210 ? -16.053 -6.431 9.756 1.00 97.38 210 ILE A CA 1
ATOM 1552 C C . ILE A 1 210 ? -14.531 -6.583 9.806 1.00 97.38 210 ILE A C 1
ATOM 1554 O O . ILE A 1 210 ? -13.863 -6.544 8.772 1.00 97.38 210 ILE A O 1
ATOM 1558 N N . LEU A 1 211 ? -13.983 -6.821 10.998 1.00 97.06 211 LEU A N 1
ATOM 1559 C CA . LEU A 1 211 ? -12.542 -6.920 11.192 1.00 97.06 211 LEU A CA 1
ATOM 1560 C C . LEU A 1 211 ? -11.935 -8.151 10.498 1.00 97.06 211 LEU A C 1
ATOM 1562 O O . LEU A 1 211 ? -10.889 -8.040 9.857 1.00 97.06 211 LEU A O 1
ATOM 1566 N N . ARG A 1 212 ? -12.604 -9.314 10.534 1.00 95.25 212 ARG A N 1
ATOM 1567 C CA . ARG A 1 212 ? -12.155 -10.515 9.801 1.00 95.25 212 ARG A CA 1
ATOM 1568 C C . ARG A 1 212 ? -12.125 -10.299 8.290 1.00 95.25 212 ARG A C 1
ATOM 1570 O O . ARG A 1 212 ? -11.162 -10.727 7.657 1.00 95.25 212 ARG A O 1
ATOM 1577 N N . ARG A 1 213 ? -13.116 -9.605 7.713 1.00 95.88 213 ARG A N 1
ATOM 1578 C CA . ARG A 1 213 ? -13.113 -9.259 6.276 1.00 95.88 213 ARG A CA 1
ATOM 1579 C C . ARG A 1 213 ? -11.917 -8.377 5.896 1.00 95.88 213 ARG A C 1
ATOM 1581 O O . ARG A 1 213 ? -11.383 -8.515 4.800 1.00 95.88 213 ARG A O 1
ATOM 1588 N N . GLN A 1 214 ? -11.465 -7.497 6.790 1.00 97.06 214 GLN A N 1
ATOM 1589 C CA . GLN A 1 214 ? -10.302 -6.641 6.530 1.00 97.06 214 GLN A CA 1
ATOM 1590 C C . GLN A 1 214 ? -8.965 -7.370 6.715 1.00 97.06 214 GLN A C 1
ATOM 1592 O O . GLN A 1 214 ? -8.055 -7.216 5.901 1.00 97.06 214 GLN A O 1
ATOM 1597 N N . LEU A 1 215 ? -8.843 -8.184 7.765 1.00 96.12 215 LEU A N 1
ATOM 1598 C CA . LEU A 1 215 ? -7.583 -8.829 8.146 1.00 96.12 215 LEU A CA 1
ATOM 1599 C C . LEU A 1 215 ? -7.316 -10.139 7.384 1.00 96.12 215 LEU A C 1
ATOM 1601 O O . LEU A 1 215 ? -6.155 -10.488 7.128 1.00 96.12 215 LEU A O 1
ATOM 1605 N N . GLY A 1 216 ? -8.379 -10.839 6.978 1.00 93.00 216 GLY A N 1
ATOM 1606 C CA . GLY A 1 216 ? -8.333 -12.088 6.221 1.00 93.00 216 GLY A CA 1
ATOM 1607 C C . GLY A 1 216 ? -7.540 -13.192 6.928 1.00 93.00 216 GLY A C 1
ATOM 1608 O O . GLY A 1 216 ? -7.567 -13.325 8.150 1.00 93.00 216 GLY A O 1
ATOM 1609 N N . HIS A 1 217 ? -6.778 -13.963 6.146 1.00 89.81 217 HIS A N 1
ATOM 1610 C CA . HIS A 1 217 ? -5.957 -15.092 6.615 1.00 89.81 217 HIS A CA 1
ATOM 1611 C C . HIS A 1 217 ? -4.925 -14.753 7.709 1.00 89.81 217 HIS A C 1
ATOM 1613 O O . HIS A 1 217 ? -4.414 -15.660 8.356 1.00 89.81 217 HIS A O 1
ATOM 1619 N N . ARG A 1 218 ? -4.611 -13.474 7.965 1.00 92.38 218 ARG A N 1
ATOM 1620 C CA . ARG A 1 218 ? -3.645 -13.090 9.014 1.00 92.38 218 ARG A CA 1
ATOM 1621 C C . ARG A 1 218 ? -4.103 -13.489 10.419 1.00 92.38 218 ARG A C 1
ATOM 1623 O O . ARG A 1 218 ? -3.256 -13.664 11.293 1.00 92.38 218 ARG A O 1
ATOM 1630 N N . LEU A 1 219 ? -5.417 -13.628 10.605 1.00 92.12 219 LEU A N 1
ATOM 1631 C CA . LEU A 1 219 ? -6.058 -14.100 11.834 1.00 92.12 219 LEU A CA 1
ATOM 1632 C C . LEU A 1 219 ? -6.241 -15.621 11.891 1.00 92.12 219 LEU A C 1
ATOM 1634 O O . LEU A 1 219 ? -6.717 -16.122 12.905 1.00 92.12 219 LEU A O 1
ATOM 1638 N N . ALA A 1 220 ? -5.922 -16.357 10.821 1.00 91.44 220 ALA A N 1
ATOM 1639 C CA . ALA A 1 220 ? -6.021 -17.810 10.850 1.00 91.44 220 ALA A CA 1
ATOM 1640 C C . ALA A 1 220 ? -5.091 -18.381 11.940 1.00 91.44 220 ALA A C 1
ATOM 1642 O O . ALA A 1 220 ? -4.047 -17.778 12.215 1.00 91.44 220 ALA A O 1
ATOM 1643 N N . PRO A 1 221 ? -5.427 -19.531 12.555 1.00 93.19 221 PRO A N 1
ATOM 1644 C CA . PRO A 1 221 ? -4.557 -20.180 13.530 1.00 93.19 221 PRO A CA 1
ATOM 1645 C C . PRO A 1 221 ? -3.122 -20.331 13.004 1.00 93.19 221 PRO A C 1
ATOM 1647 O O . PRO A 1 221 ? -2.897 -20.809 11.896 1.00 93.19 221 PRO A O 1
ATOM 1650 N N . GLY A 1 222 ? -2.147 -19.876 13.792 1.00 91.62 222 GLY A N 1
ATOM 1651 C CA . GLY A 1 222 ? -0.722 -19.845 13.421 1.00 91.62 222 GLY A CA 1
ATOM 1652 C C . GLY A 1 222 ? -0.286 -18.623 12.596 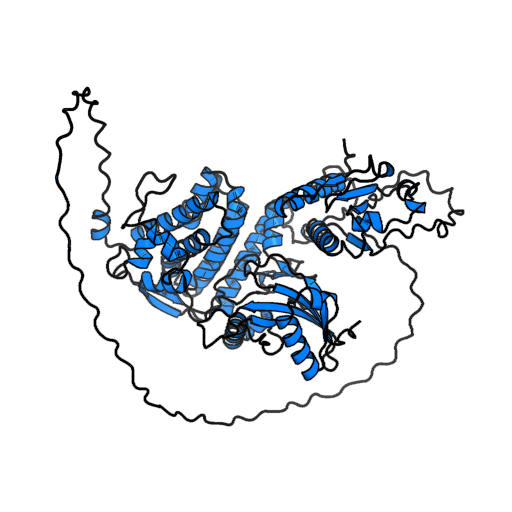1.00 91.62 222 GLY A C 1
ATOM 1653 O O . GLY A 1 222 ? 0.914 -18.383 12.445 1.00 91.62 222 GLY A O 1
ATOM 1654 N N . GLY A 1 223 ? -1.231 -17.811 12.116 1.00 92.75 223 GLY A N 1
ATOM 1655 C CA . GLY A 1 223 ? -0.968 -16.550 11.431 1.00 92.75 223 GLY A CA 1
ATOM 1656 C C . GLY A 1 223 ? -0.220 -15.534 12.302 1.00 92.75 223 GLY A C 1
ATOM 165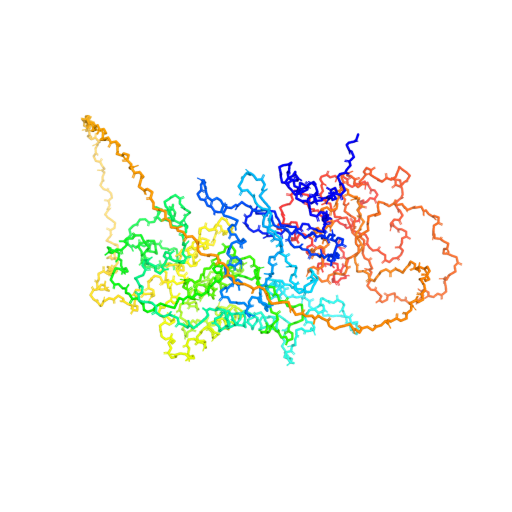7 O O . GLY A 1 223 ? -0.147 -15.648 13.527 1.00 92.75 223 GLY A O 1
ATOM 1658 N N . ALA A 1 224 ? 0.356 -14.510 11.667 1.00 93.56 224 ALA A N 1
ATOM 1659 C CA . ALA A 1 224 ? 1.153 -13.499 12.366 1.00 93.56 224 ALA A CA 1
ATOM 1660 C C . ALA A 1 224 ? 0.348 -12.747 13.442 1.00 93.56 224 ALA A C 1
ATOM 1662 O O . ALA A 1 224 ? 0.833 -12.596 14.560 1.00 93.56 224 ALA A O 1
ATOM 1663 N N . LEU A 1 225 ? -0.896 -12.348 13.143 1.00 95.94 225 LEU A N 1
ATOM 1664 C CA . LEU A 1 225 ? -1.748 -11.674 14.128 1.00 95.94 225 LEU A CA 1
ATOM 1665 C C . LEU A 1 225 ? -2.261 -12.617 15.208 1.00 95.94 225 LEU A C 1
ATOM 1667 O O . LEU A 1 225 ? -2.431 -12.188 16.340 1.00 95.94 225 LEU A O 1
ATOM 1671 N N . TRP A 1 226 ? -2.477 -13.891 14.878 1.00 95.25 226 TRP A N 1
ATOM 1672 C CA . TRP A 1 226 ? -2.861 -14.889 15.872 1.00 95.25 226 TRP A CA 1
ATOM 1673 C C . TRP A 1 226 ? -1.776 -15.075 16.940 1.00 95.25 226 TRP A C 1
ATOM 1675 O O . TRP A 1 226 ? -2.081 -15.138 18.126 1.00 95.25 226 TRP A O 1
ATOM 1685 N N . ARG A 1 227 ? -0.500 -15.107 16.531 1.00 95.81 227 ARG A N 1
ATOM 1686 C CA . ARG A 1 227 ? 0.632 -15.186 17.467 1.00 95.81 227 ARG A CA 1
ATOM 1687 C C . ARG A 1 227 ? 0.765 -13.926 18.320 1.00 95.81 227 ARG A C 1
ATOM 1689 O O . ARG A 1 227 ? 0.851 -14.051 19.533 1.00 95.81 227 ARG A O 1
ATOM 1696 N N . LEU A 1 228 ? 0.678 -12.745 17.706 1.00 96.81 228 LEU A N 1
ATOM 1697 C CA . LEU A 1 228 ? 0.700 -11.471 18.437 1.00 96.81 228 LEU A CA 1
ATOM 1698 C C . LEU A 1 228 ? -0.448 -11.362 19.447 1.00 96.81 228 LEU A C 1
ATOM 1700 O O . LEU A 1 228 ? -0.248 -10.905 20.563 1.00 96.81 228 LEU A O 1
ATOM 1704 N N . ALA A 1 229 ? -1.646 -11.831 19.097 1.00 96.62 229 ALA A N 1
ATOM 1705 C CA . ALA A 1 229 ? -2.771 -11.827 20.024 1.00 96.62 229 ALA A CA 1
ATOM 1706 C C . ALA A 1 229 ? -2.509 -12.671 21.283 1.00 96.62 229 ALA A C 1
ATOM 1708 O O . ALA A 1 229 ? -2.939 -12.298 22.371 1.00 96.62 229 ALA A O 1
ATOM 1709 N N . ALA A 1 230 ? -1.779 -13.784 21.158 1.00 96.38 230 ALA A N 1
ATOM 1710 C CA . ALA A 1 230 ? -1.416 -14.625 22.297 1.00 96.38 230 ALA A CA 1
ATOM 1711 C C . ALA A 1 230 ? -0.428 -13.941 23.264 1.00 96.38 230 ALA A C 1
ATOM 1713 O O . ALA A 1 230 ? -0.383 -14.300 24.439 1.00 96.38 230 ALA A O 1
ATOM 1714 N N . GLU A 1 231 ? 0.331 -12.949 22.790 1.00 97.12 231 GLU A N 1
ATOM 1715 C CA . GLU A 1 231 ? 1.249 -12.138 23.606 1.00 97.12 231 GLU A CA 1
ATOM 1716 C C . GLU A 1 231 ? 0.507 -11.068 24.427 1.00 97.12 231 GLU A C 1
ATOM 1718 O O . GLU A 1 231 ? 1.046 -10.543 25.401 1.00 97.12 231 GLU A O 1
ATOM 1723 N N . HIS A 1 232 ? -0.751 -10.782 24.081 1.00 96.69 232 HIS A N 1
ATOM 1724 C CA . HIS A 1 232 ? -1.578 -9.762 24.720 1.00 96.69 232 HIS A CA 1
ATOM 1725 C C . HIS A 1 232 ? -2.917 -10.353 25.190 1.00 96.69 232 HIS A C 1
ATOM 1727 O O . HIS A 1 232 ? -3.952 -10.094 24.572 1.00 96.69 232 HIS A O 1
ATOM 1733 N N . PRO A 1 233 ? -2.938 -11.165 26.262 1.00 95.44 233 PRO A N 1
ATOM 1734 C CA . PRO A 1 233 ? -4.172 -11.745 26.780 1.00 95.44 233 PRO A CA 1
ATOM 1735 C C . PRO A 1 233 ? -5.027 -10.718 27.539 1.00 95.44 233 PRO A C 1
ATOM 1737 O O . PRO A 1 233 ? -4.522 -9.760 28.119 1.00 95.44 233 PRO A O 1
ATOM 1740 N N . GLY A 1 234 ? -6.333 -10.983 27.615 1.00 95.00 234 GLY A N 1
ATOM 1741 C CA . GLY A 1 234 ? -7.276 -10.220 28.436 1.00 95.00 234 GLY A CA 1
ATOM 1742 C C . GLY A 1 234 ? -7.985 -9.073 27.702 1.00 95.00 234 GLY A C 1
ATOM 1743 O O . GLY A 1 234 ? -7.675 -8.776 26.549 1.00 95.00 234 GLY A O 1
ATOM 1744 N N . PRO A 1 235 ? -8.966 -8.427 28.356 1.00 95.12 235 PRO A N 1
ATOM 1745 C CA . PRO A 1 235 ? -9.853 -7.450 27.715 1.00 95.12 235 PRO A CA 1
ATOM 1746 C C . PRO A 1 235 ? -9.223 -6.061 27.537 1.00 95.12 235 PRO A C 1
ATOM 1748 O O . PRO A 1 235 ? -9.719 -5.250 26.756 1.00 95.12 235 PRO A O 1
ATOM 1751 N N . THR A 1 236 ? -8.135 -5.776 28.252 1.00 96.75 236 THR A N 1
ATOM 1752 C CA . THR A 1 236 ? -7.426 -4.491 28.237 1.00 96.75 236 THR A CA 1
ATOM 1753 C C . THR A 1 236 ? -5.928 -4.703 28.088 1.00 96.75 236 THR A C 1
ATOM 1755 O O . THR A 1 236 ? -5.410 -5.741 28.494 1.00 96.75 236 THR A O 1
ATOM 1758 N N . ILE A 1 237 ? -5.232 -3.707 27.555 1.00 97.44 237 ILE A N 1
ATOM 1759 C CA . ILE A 1 237 ? -3.793 -3.722 27.318 1.00 97.44 237 ILE A CA 1
ATOM 1760 C C . ILE A 1 237 ? -3.153 -2.441 27.866 1.00 97.44 237 ILE A C 1
ATOM 1762 O O . ILE A 1 237 ? -3.715 -1.352 27.745 1.00 97.44 237 ILE A O 1
ATOM 1766 N N . ALA A 1 238 ? -1.982 -2.582 28.487 1.00 97.50 238 ALA A N 1
ATOM 1767 C CA . ALA A 1 238 ? -1.109 -1.454 28.790 1.00 97.50 238 ALA A CA 1
ATOM 1768 C C . ALA A 1 238 ? -0.282 -1.141 27.541 1.00 97.50 238 ALA A C 1
ATOM 1770 O O . ALA A 1 238 ? 0.322 -2.049 26.967 1.00 97.50 238 ALA A O 1
ATOM 1771 N N . VAL A 1 239 ? -0.271 0.119 27.119 1.00 96.81 239 VAL A N 1
ATOM 1772 C CA . VAL A 1 239 ? 0.522 0.569 25.975 1.00 96.81 239 VAL A CA 1
ATOM 1773 C C . VAL A 1 239 ? 1.418 1.712 26.417 1.00 96.81 239 VAL A C 1
ATOM 1775 O O . VAL A 1 239 ? 1.023 2.509 27.265 1.00 96.81 239 VAL A O 1
ATOM 1778 N N . ASP A 1 240 ? 2.625 1.774 25.864 1.00 94.06 240 ASP A N 1
ATOM 1779 C CA . ASP A 1 240 ? 3.567 2.848 26.163 1.00 94.06 240 ASP A CA 1
ATOM 1780 C C . ASP A 1 240 ? 2.951 4.219 25.844 1.00 94.06 240 ASP A C 1
ATOM 1782 O O . ASP A 1 240 ? 2.178 4.361 24.892 1.00 94.06 240 ASP A O 1
ATOM 1786 N N . ASP A 1 241 ? 3.311 5.224 26.646 1.00 93.94 241 ASP A N 1
ATOM 1787 C CA . ASP A 1 241 ? 2.816 6.606 26.568 1.00 93.94 241 ASP A CA 1
ATOM 1788 C C . ASP A 1 241 ? 1.302 6.787 26.809 1.00 93.94 241 ASP A C 1
ATOM 1790 O O . ASP A 1 241 ? 0.762 7.860 26.534 1.00 93.94 241 ASP A O 1
ATOM 1794 N N . GLU A 1 242 ? 0.614 5.772 27.340 1.00 96.94 242 GLU A N 1
ATOM 1795 C CA . GLU A 1 242 ? -0.785 5.857 27.769 1.00 96.94 242 GLU A CA 1
ATOM 1796 C C . GLU A 1 242 ? -0.890 5.718 29.290 1.00 96.94 242 GLU A C 1
ATOM 1798 O O . GLU A 1 242 ? -0.407 4.756 29.886 1.00 96.94 242 GLU A O 1
ATOM 1803 N N . GLU A 1 243 ? -1.544 6.682 29.941 1.00 95.00 243 GLU A N 1
ATOM 1804 C CA . GLU A 1 243 ? -1.688 6.685 31.406 1.00 95.00 243 GLU A CA 1
ATOM 1805 C C . GLU A 1 243 ? -2.682 5.630 31.912 1.00 95.00 243 GLU A C 1
ATOM 1807 O O . GLU A 1 243 ? -2.645 5.236 33.079 1.00 95.00 243 GLU A O 1
ATOM 1812 N N . HIS A 1 244 ? -3.591 5.178 31.048 1.00 95.00 244 HIS A N 1
ATOM 1813 C CA . HIS A 1 244 ? -4.664 4.259 31.396 1.00 95.00 244 HIS A CA 1
ATOM 1814 C C . HIS A 1 244 ? -4.636 3.009 30.518 1.00 95.00 244 HIS A C 1
ATOM 1816 O O . HIS A 1 244 ? -4.165 3.015 29.383 1.00 95.00 244 HIS A O 1
ATOM 1822 N N . LEU A 1 245 ? -5.173 1.913 31.059 1.00 96.75 245 LEU A N 1
ATOM 1823 C CA . LEU A 1 245 ? -5.356 0.689 30.289 1.00 96.75 245 LEU A CA 1
ATOM 1824 C C . LEU A 1 245 ? -6.370 0.936 29.170 1.00 96.75 245 LEU A C 1
ATOM 1826 O O . LEU A 1 245 ? -7.491 1.381 29.425 1.00 96.75 245 LEU A O 1
ATOM 1830 N N . LEU A 1 246 ? -5.986 0.597 27.944 1.00 97.25 246 LEU A N 1
ATOM 1831 C CA . LEU A 1 246 ? -6.847 0.705 26.773 1.00 97.25 246 LEU A CA 1
ATOM 1832 C C . LEU A 1 246 ? -7.545 -0.631 26.492 1.00 97.25 246 LEU A C 1
ATOM 1834 O O . LEU A 1 246 ? -7.031 -1.684 26.878 1.00 97.25 246 LEU A O 1
ATOM 1838 N N . PRO A 1 247 ? -8.697 -0.644 25.799 1.00 97.19 247 PRO A N 1
ATOM 1839 C CA . PRO A 1 247 ? -9.287 -1.880 25.303 1.00 97.19 247 PRO A CA 1
ATOM 1840 C C . PRO A 1 247 ? -8.295 -2.635 24.421 1.00 97.19 247 PRO A C 1
ATOM 1842 O O . PRO A 1 247 ? -7.658 -2.057 23.539 1.00 97.19 247 PRO A O 1
ATOM 1845 N N . ASN A 1 248 ? -8.170 -3.938 24.654 1.00 97.50 248 ASN A N 1
ATOM 1846 C CA . ASN A 1 248 ? -7.271 -4.773 23.878 1.00 97.50 248 ASN A CA 1
ATOM 1847 C C . ASN A 1 248 ? -7.823 -4.944 22.447 1.00 97.50 248 ASN A C 1
ATOM 1849 O O . ASN A 1 248 ? -8.890 -5.548 22.280 1.00 97.50 248 ASN A O 1
ATOM 1853 N N . PRO A 1 249 ? -7.113 -4.479 21.398 1.00 97.62 249 PRO A N 1
ATOM 1854 C CA . PRO A 1 249 ? -7.598 -4.597 20.025 1.00 97.62 249 PRO A CA 1
ATOM 1855 C C . PRO A 1 249 ? -7.762 -6.059 19.580 1.00 97.62 249 PRO A C 1
ATOM 1857 O O . PRO A 1 249 ? -8.603 -6.351 18.731 1.00 97.62 249 PRO A O 1
ATOM 1860 N N . PHE A 1 250 ? -7.012 -6.999 20.168 1.00 97.25 250 PHE A N 1
ATOM 1861 C CA . PHE A 1 250 ? -7.148 -8.430 19.888 1.00 97.25 250 PHE A CA 1
ATOM 1862 C C . PHE A 1 250 ? -8.389 -9.049 20.542 1.00 97.25 250 PHE A C 1
ATOM 1864 O O . PHE A 1 250 ? -9.014 -9.922 19.941 1.00 97.25 250 PHE A O 1
ATOM 1871 N N . ALA A 1 251 ? -8.813 -8.561 21.710 1.00 94.94 251 ALA A N 1
ATOM 1872 C CA . ALA A 1 251 ? -10.043 -9.020 22.360 1.00 94.94 251 ALA A CA 1
ATOM 1873 C C . ALA A 1 251 ? -11.281 -8.711 21.495 1.00 94.94 251 ALA A C 1
ATOM 1875 O O . ALA A 1 251 ? -12.137 -9.571 21.287 1.00 94.94 251 ALA A O 1
ATOM 1876 N N . LEU A 1 252 ? -11.328 -7.525 20.868 1.00 92.25 252 LEU A N 1
ATOM 1877 C CA . LEU A 1 252 ? -12.387 -7.159 19.910 1.00 92.25 252 LEU A CA 1
ATOM 1878 C C . LEU A 1 252 ? -12.450 -8.076 18.675 1.00 92.25 252 LEU A C 1
ATOM 1880 O O . LEU A 1 252 ? -13.504 -8.199 18.046 1.00 92.25 252 LEU A O 1
ATOM 1884 N N . LEU A 1 253 ? -11.333 -8.711 18.317 1.00 91.38 253 LEU A N 1
ATOM 1885 C CA . LEU A 1 253 ? -11.229 -9.621 17.177 1.00 91.38 253 LEU A CA 1
ATOM 1886 C C . LEU A 1 253 ? -11.633 -11.056 17.523 1.00 91.38 253 LEU A C 1
ATOM 1888 O O . LEU A 1 253 ? -12.301 -11.728 16.725 1.00 91.38 253 LEU A O 1
ATOM 1892 N N . LEU A 1 254 ? -11.152 -11.538 18.669 1.00 91.19 254 LEU A N 1
ATOM 1893 C CA . LEU A 1 254 ? -11.096 -12.961 18.987 1.00 91.19 254 LEU A CA 1
ATOM 1894 C C . LEU A 1 254 ? -12.225 -13.426 19.898 1.00 91.19 254 LEU A C 1
ATOM 1896 O O . LEU A 1 254 ? -12.717 -14.536 19.704 1.00 91.19 254 LEU A O 1
ATOM 1900 N N . ASP A 1 255 ? -12.698 -12.578 20.809 1.00 87.50 255 ASP A N 1
ATOM 1901 C CA . ASP A 1 255 ? -13.671 -12.987 21.830 1.00 87.50 255 ASP A CA 1
ATOM 1902 C C . ASP A 1 255 ? -15.089 -13.177 21.263 1.00 87.50 255 ASP A C 1
ATOM 1904 O O . ASP A 1 255 ? -15.992 -13.647 21.956 1.00 87.50 255 ASP A O 1
ATOM 1908 N N . GLY A 1 256 ? -15.300 -12.846 19.983 1.00 85.38 256 GLY A N 1
ATOM 1909 C CA . GLY A 1 256 ? -16.554 -13.084 19.273 1.00 85.38 256 GLY A CA 1
ATOM 1910 C C . GLY A 1 256 ? -17.745 -12.449 19.993 1.00 85.38 256 GLY A C 1
ATOM 1911 O O . GLY A 1 256 ? -17.769 -11.238 20.204 1.00 85.38 256 GLY A O 1
ATOM 1912 N N . ASP A 1 257 ? -18.721 -13.275 20.369 1.00 85.19 257 ASP A N 1
ATOM 1913 C CA . ASP A 1 257 ? -19.944 -12.844 21.059 1.00 85.19 257 ASP A CA 1
ATOM 1914 C C . ASP A 1 257 ? -19.758 -12.614 22.572 1.00 85.19 257 ASP A C 1
ATOM 1916 O O . ASP A 1 257 ? -20.700 -12.198 23.241 1.00 85.19 257 ASP A O 1
ATOM 1920 N N . ALA A 1 258 ? -18.566 -12.863 23.125 1.00 85.88 258 ALA A N 1
ATOM 1921 C CA . ALA A 1 258 ? -18.254 -12.619 24.536 1.00 85.88 258 ALA A CA 1
ATOM 1922 C C . ALA A 1 258 ? -17.450 -11.325 24.774 1.00 85.88 258 ALA A C 1
ATOM 1924 O O . ALA A 1 258 ? -17.315 -10.893 25.917 1.00 85.88 258 ALA A O 1
ATOM 1925 N N . GLY A 1 259 ? -16.906 -10.713 23.716 1.00 88.12 259 GLY A N 1
ATOM 1926 C CA . GLY A 1 259 ? -16.026 -9.545 23.816 1.00 88.12 259 GLY A CA 1
ATOM 1927 C C . GLY A 1 259 ? -16.753 -8.207 23.964 1.00 88.12 259 GLY A C 1
ATOM 1928 O O . GLY A 1 259 ? -17.967 -8.108 23.811 1.00 88.12 259 GLY A O 1
ATOM 1929 N N . ALA A 1 260 ? -15.993 -7.125 24.160 1.00 88.56 260 ALA A N 1
ATOM 1930 C CA . ALA A 1 260 ? -16.533 -5.761 24.266 1.00 88.56 260 ALA A CA 1
ATOM 1931 C C . ALA A 1 260 ? -17.292 -5.281 23.006 1.00 88.56 260 ALA A C 1
ATOM 1933 O O . ALA A 1 260 ? -18.108 -4.367 23.082 1.00 88.56 260 ALA A O 1
ATOM 1934 N N . GLY A 1 261 ? -17.039 -5.904 21.850 1.00 89.25 261 GLY A N 1
ATOM 1935 C CA . GLY A 1 261 ? -17.763 -5.657 20.599 1.00 89.25 261 GLY A CA 1
ATOM 1936 C C . GLY A 1 261 ? -19.019 -6.518 20.412 1.00 89.25 261 GLY A C 1
ATOM 1937 O O . GLY A 1 261 ? -19.674 -6.412 19.371 1.00 89.25 261 GLY A O 1
ATOM 1938 N N . ALA A 1 262 ? -19.347 -7.392 21.368 1.00 90.38 262 ALA A N 1
ATOM 1939 C CA . ALA A 1 262 ? -20.472 -8.310 21.271 1.00 90.38 262 ALA A CA 1
ATOM 1940 C C . ALA A 1 262 ? -21.801 -7.560 21.127 1.00 90.38 262 ALA A C 1
ATOM 1942 O O . ALA A 1 262 ? -22.074 -6.575 21.811 1.00 90.38 262 ALA A O 1
ATOM 1943 N N . GLY A 1 263 ? -22.643 -8.020 20.201 1.00 91.69 263 GLY A N 1
ATOM 1944 C CA . GLY A 1 263 ? -23.946 -7.410 19.925 1.00 91.69 263 GLY A CA 1
ATOM 1945 C C . GLY A 1 263 ? -23.901 -6.090 19.143 1.00 91.69 263 GLY A C 1
ATOM 1946 O O . GLY A 1 263 ? -24.932 -5.689 18.598 1.00 91.69 263 GLY A O 1
ATOM 1947 N N . ILE A 1 264 ? -22.737 -5.444 18.997 1.00 95.19 264 ILE A N 1
ATOM 1948 C CA . ILE A 1 264 ? -22.607 -4.223 18.195 1.00 95.19 264 ILE A CA 1
ATOM 1949 C C . ILE A 1 264 ? -22.644 -4.592 16.709 1.00 95.19 264 ILE A C 1
ATOM 1951 O O . ILE A 1 264 ? -21.816 -5.359 16.204 1.00 95.19 264 ILE A O 1
ATOM 1955 N N . ARG A 1 265 ? -23.629 -4.039 15.992 1.00 96.56 265 ARG A N 1
ATOM 1956 C CA . ARG A 1 265 ? -23.801 -4.235 14.548 1.00 96.56 265 ARG A CA 1
ATOM 1957 C C . ARG A 1 265 ? -23.908 -2.897 13.840 1.00 96.56 265 ARG A C 1
ATOM 1959 O O . ARG A 1 265 ? -24.845 -2.144 14.105 1.00 96.56 265 ARG A O 1
ATOM 1966 N N . LEU A 1 266 ? -23.009 -2.657 12.894 1.00 97.44 266 LEU A N 1
ATOM 1967 C CA . LEU A 1 266 ? -22.939 -1.406 12.148 1.00 97.44 266 LEU A CA 1
ATOM 1968 C C . LEU A 1 266 ? -23.482 -1.588 10.731 1.00 97.44 266 LEU A C 1
ATOM 1970 O O . LEU A 1 266 ? -23.191 -2.605 10.089 1.00 97.44 266 LEU A O 1
ATOM 1974 N N . PRO A 1 267 ? -24.225 -0.607 10.199 1.00 97.75 267 PRO A N 1
ATOM 1975 C CA . PRO A 1 267 ? -24.370 -0.456 8.760 1.00 97.75 267 PRO A CA 1
ATOM 1976 C C . PRO A 1 267 ? -22.971 -0.246 8.160 1.00 97.75 267 PRO A C 1
ATOM 1978 O O . PRO A 1 267 ? -22.321 0.741 8.482 1.00 97.75 267 PRO A O 1
ATOM 1981 N N . THR A 1 268 ? -22.494 -1.194 7.352 1.00 98.19 268 THR A N 1
ATOM 1982 C CA . THR A 1 268 ? -21.113 -1.279 6.852 1.00 98.19 268 THR A CA 1
ATOM 1983 C C . THR A 1 268 ? -21.073 -1.129 5.339 1.00 98.19 268 THR A C 1
ATOM 1985 O O . THR A 1 268 ? -21.787 -1.849 4.639 1.00 98.19 268 THR A O 1
ATOM 1988 N N . PHE A 1 269 ? -20.228 -0.231 4.829 1.00 98.19 269 PHE A N 1
ATOM 1989 C CA . PHE A 1 269 ? -20.022 -0.059 3.395 1.00 98.19 269 PHE A CA 1
ATOM 1990 C C . PHE A 1 269 ? -19.204 -1.213 2.845 1.00 98.19 269 PHE A C 1
ATOM 1992 O O . PHE A 1 269 ? -18.041 -1.391 3.217 1.00 98.19 269 PHE A O 1
ATOM 1999 N N . VAL A 1 270 ? -19.804 -1.974 1.937 1.00 98.00 270 VAL A N 1
ATOM 2000 C CA . VAL A 1 270 ? -19.141 -3.098 1.283 1.00 98.00 270 VAL A CA 1
ATOM 2001 C C . VAL A 1 270 ? -19.206 -2.974 -0.229 1.00 98.00 270 VAL A C 1
ATOM 2003 O O . VAL A 1 270 ? -20.213 -2.565 -0.808 1.00 98.00 270 VAL A O 1
ATOM 2006 N N . GLY A 1 271 ? -18.128 -3.355 -0.892 1.00 97.44 271 GLY A N 1
ATOM 2007 C CA . GLY A 1 271 ? -18.019 -3.241 -2.334 1.00 97.44 271 GLY A CA 1
ATOM 2008 C C . GLY A 1 271 ? -16.665 -3.705 -2.826 1.00 97.44 271 GLY A C 1
ATOM 2009 O O . GLY A 1 271 ? -15.953 -4.440 -2.143 1.00 97.44 271 GLY A O 1
ATOM 2010 N N . ARG A 1 272 ? -16.324 -3.276 -4.035 1.00 97.88 272 ARG A N 1
ATOM 2011 C CA . ARG A 1 272 ? -15.041 -3.609 -4.647 1.00 97.88 272 ARG A CA 1
ATOM 2012 C C . ARG A 1 272 ? -13.937 -2.778 -4.000 1.00 97.88 272 ARG A C 1
ATOM 2014 O O . ARG A 1 272 ? -14.072 -1.563 -3.907 1.00 97.88 272 ARG A O 1
ATOM 2021 N N . ALA A 1 273 ? -12.863 -3.428 -3.576 1.00 97.50 273 ALA A N 1
ATOM 2022 C CA . ALA A 1 273 ? -11.685 -2.758 -3.036 1.00 97.50 273 ALA A CA 1
ATOM 2023 C C . ALA A 1 273 ? -10.406 -3.422 -3.547 1.00 97.50 273 ALA A C 1
ATOM 2025 O O . ALA A 1 273 ? -10.382 -4.627 -3.813 1.00 97.50 273 ALA A O 1
ATOM 2026 N N . HIS A 1 274 ? -9.333 -2.643 -3.617 1.00 97.81 274 HIS A N 1
ATOM 2027 C CA . HIS A 1 274 ? -7.982 -3.113 -3.896 1.00 97.81 274 HIS A CA 1
ATOM 2028 C C . HIS A 1 274 ? -7.473 -4.055 -2.813 1.00 97.81 274 HIS A C 1
ATOM 2030 O O . HIS A 1 274 ? -6.756 -5.011 -3.094 1.00 97.81 274 HIS A O 1
ATOM 2036 N N . GLY A 1 275 ? -7.778 -3.741 -1.552 1.00 95.31 275 GLY A N 1
ATOM 2037 C CA . GLY A 1 275 ? -7.344 -4.488 -0.378 1.00 95.31 275 GLY A CA 1
ATOM 2038 C C . GLY A 1 275 ? -5.873 -4.289 0.013 1.00 95.31 275 GLY A C 1
ATOM 2039 O O . GLY A 1 275 ? -5.487 -4.677 1.116 1.00 95.31 275 GLY A O 1
ATOM 2040 N N . ASP A 1 276 ? -5.051 -3.681 -0.836 1.00 96.12 276 ASP A N 1
ATOM 2041 C CA . ASP A 1 276 ? -3.648 -3.326 -0.551 1.00 96.12 276 ASP A CA 1
ATOM 2042 C C . ASP A 1 276 ? -3.297 -2.003 -1.243 1.00 96.12 276 ASP A C 1
ATOM 2044 O O . ASP A 1 276 ? -2.260 -1.863 -1.884 1.00 96.12 276 ASP A O 1
ATOM 2048 N N . LEU A 1 277 ? -4.212 -1.029 -1.182 1.00 97.62 277 LEU A N 1
ATOM 2049 C CA . LEU A 1 277 ? -3.976 0.281 -1.779 1.00 97.62 277 LEU A CA 1
ATOM 2050 C C . LEU A 1 277 ? -2.867 0.995 -0.995 1.00 97.62 277 LEU A C 1
ATOM 2052 O O . LEU A 1 277 ? -3.028 1.294 0.189 1.00 97.62 277 LEU A O 1
ATOM 2056 N N . HIS A 1 278 ? -1.733 1.249 -1.640 1.00 97.00 278 HIS A N 1
ATOM 2057 C CA . HIS A 1 278 ? -0.615 1.988 -1.063 1.00 97.00 278 HIS A CA 1
ATOM 2058 C C . HIS A 1 278 ? 0.163 2.756 -2.134 1.00 97.00 278 HIS A C 1
ATOM 2060 O O . HIS A 1 278 ? 0.003 2.519 -3.326 1.00 97.00 278 HIS A O 1
ATOM 2066 N N . VAL A 1 279 ? 1.034 3.675 -1.708 1.00 96.69 279 VAL A N 1
ATOM 2067 C CA . VAL A 1 279 ? 1.737 4.618 -2.601 1.00 96.69 279 VAL A CA 1
ATOM 2068 C C . VAL A 1 279 ? 2.651 3.967 -3.652 1.00 96.69 279 VAL A C 1
ATOM 2070 O O . VAL A 1 279 ? 2.990 4.606 -4.641 1.00 96.69 279 VAL A O 1
ATOM 2073 N N . GLU A 1 280 ? 3.041 2.708 -3.461 1.00 94.44 280 GLU A N 1
ATOM 2074 C CA . GLU A 1 280 ? 3.833 1.934 -4.438 1.00 94.44 280 GLU A CA 1
ATOM 2075 C C . GLU A 1 280 ? 2.946 1.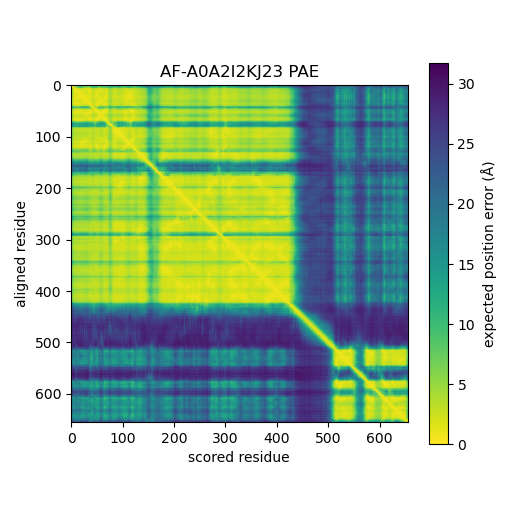201 -5.462 1.00 94.44 280 GLU A C 1
ATOM 2077 O O . GLU A 1 280 ? 3.406 0.928 -6.564 1.00 94.44 280 GLU A O 1
ATOM 2082 N N . ASN A 1 281 ? 1.665 0.971 -5.144 1.00 96.31 281 ASN A N 1
ATOM 2083 C CA . ASN A 1 281 ? 0.681 0.361 -6.047 1.00 96.31 281 ASN A CA 1
ATOM 2084 C C . ASN A 1 281 ? -0.093 1.394 -6.875 1.00 96.31 281 ASN A C 1
ATOM 2086 O O . ASN A 1 281 ? -1.011 1.044 -7.610 1.00 96.31 281 ASN A O 1
ATOM 2090 N N . ILE A 1 282 ? 0.258 2.674 -6.743 1.00 96.31 282 ILE A N 1
ATOM 2091 C CA . ILE A 1 282 ? -0.373 3.783 -7.452 1.00 96.31 282 ILE A CA 1
ATOM 2092 C C . ILE A 1 282 ? 0.672 4.388 -8.379 1.00 96.31 282 ILE A C 1
ATOM 2094 O O . ILE A 1 282 ? 1.607 5.050 -7.928 1.00 96.31 282 ILE A O 1
ATOM 2098 N N . LEU A 1 283 ? 0.491 4.175 -9.674 1.00 94.56 283 LEU A N 1
ATOM 2099 C CA . LEU A 1 283 ? 1.280 4.777 -10.733 1.00 94.56 283 LEU A CA 1
ATOM 2100 C C . LEU A 1 283 ? 0.575 6.036 -11.225 1.00 94.56 283 LEU A C 1
ATOM 2102 O O . LEU A 1 283 ? -0.599 6.004 -11.580 1.00 94.56 283 LEU A O 1
ATOM 2106 N N . ILE A 1 284 ? 1.286 7.152 -11.259 1.00 93.19 284 ILE A N 1
ATOM 2107 C CA . ILE A 1 284 ? 0.781 8.439 -11.742 1.00 93.19 284 ILE A CA 1
ATOM 2108 C C . ILE A 1 284 ? 1.675 8.946 -12.875 1.00 93.19 284 ILE A C 1
ATOM 2110 O O . ILE A 1 284 ? 2.856 8.587 -12.930 1.00 93.19 284 ILE A O 1
ATOM 2114 N N . PRO A 1 285 ? 1.178 9.813 -13.768 1.00 89.69 285 PRO A N 1
ATOM 2115 C CA . PRO A 1 285 ? 1.995 10.350 -14.838 1.00 89.69 285 PRO A CA 1
ATOM 2116 C C . PRO A 1 285 ? 3.070 11.247 -14.243 1.00 89.69 285 PRO A C 1
ATOM 2118 O O . PRO A 1 285 ? 2.817 12.014 -13.309 1.00 89.69 285 PRO A O 1
ATOM 2121 N N . ARG A 1 286 ? 4.253 11.255 -14.858 1.00 82.94 286 ARG A N 1
ATOM 2122 C CA . ARG A 1 286 ? 5.323 12.184 -14.478 1.00 82.94 286 ARG A CA 1
ATOM 2123 C C . ARG A 1 286 ? 4.894 13.658 -14.562 1.00 82.94 286 ARG A C 1
ATOM 2125 O O . ARG A 1 286 ? 5.472 14.517 -13.903 1.00 82.94 286 ARG A O 1
ATOM 2132 N N . THR A 1 287 ? 3.886 13.981 -15.373 1.00 80.88 287 THR A N 1
ATOM 2133 C CA . THR A 1 287 ? 3.276 15.314 -15.422 1.00 80.88 287 THR A CA 1
ATOM 2134 C C . THR A 1 287 ? 1.948 15.333 -14.668 1.00 80.88 287 THR A C 1
ATOM 2136 O O . THR A 1 287 ? 0.934 14.882 -15.191 1.00 80.88 287 THR A O 1
ATOM 2139 N N . LEU A 1 288 ? 1.925 15.945 -13.481 1.00 74.69 288 LEU A N 1
ATOM 2140 C CA . LEU A 1 288 ? 0.750 16.013 -12.593 1.00 74.69 288 LEU A CA 1
ATOM 2141 C C . LEU A 1 288 ? -0.357 16.982 -13.060 1.00 74.69 288 LEU A C 1
ATOM 2143 O O . LEU A 1 288 ? -1.097 17.514 -12.237 1.00 74.69 288 LEU A O 1
ATOM 2147 N N . ARG A 1 289 ? -0.468 17.274 -14.364 1.00 74.12 289 ARG A N 1
ATOM 2148 C CA . ARG A 1 289 ? -1.484 18.217 -14.869 1.00 74.12 289 ARG A CA 1
ATOM 2149 C C . ARG A 1 289 ? -2.912 17.704 -14.671 1.00 74.12 289 ARG A C 1
ATOM 2151 O O . ARG A 1 289 ? -3.809 18.527 -14.544 1.00 74.12 289 ARG A O 1
ATOM 2158 N N . ASP A 1 290 ? -3.094 16.386 -14.621 1.00 69.94 290 ASP A N 1
ATOM 2159 C CA . ASP A 1 290 ? -4.386 15.741 -14.391 1.00 69.94 290 ASP A CA 1
ATOM 2160 C C . ASP A 1 290 ? -4.210 14.386 -13.686 1.00 69.94 290 ASP A C 1
ATOM 2162 O O . ASP A 1 290 ? -4.323 13.318 -14.287 1.00 69.94 290 ASP A O 1
ATOM 2166 N N . VAL A 1 291 ? -3.882 14.420 -12.391 1.00 70.94 291 VAL A N 1
ATOM 2167 C CA . VAL A 1 291 ? -3.773 13.178 -11.604 1.00 70.94 291 VAL A CA 1
ATOM 2168 C C . VAL A 1 291 ? -5.138 12.500 -11.439 1.00 70.94 291 VAL A C 1
ATOM 2170 O O . VAL A 1 291 ? -5.201 11.277 -11.355 1.00 70.94 291 VAL A O 1
ATOM 2173 N N . GLY A 1 292 ? -6.230 13.274 -11.441 1.00 67.81 292 GLY A N 1
ATOM 2174 C CA . GLY A 1 292 ? -7.581 12.750 -11.242 1.00 67.81 292 GLY A CA 1
ATOM 2175 C C . GLY A 1 292 ? -8.063 11.826 -12.353 1.00 67.81 292 GLY A C 1
ATOM 2176 O O . GLY A 1 292 ? -8.786 10.879 -12.061 1.00 67.81 292 GLY A O 1
ATOM 2177 N N . GLY A 1 293 ? -7.630 12.052 -13.596 1.00 78.38 293 GLY A N 1
ATOM 2178 C CA . GLY A 1 293 ? -7.958 11.180 -14.724 1.00 78.38 293 GLY A CA 1
ATOM 2179 C C . GLY A 1 293 ? -6.908 10.121 -15.068 1.00 78.38 293 GLY A C 1
ATOM 2180 O O . GLY A 1 293 ? -7.234 9.162 -15.763 1.00 78.38 293 GLY A O 1
ATOM 2181 N N . SER A 1 294 ? -5.661 10.273 -14.615 1.00 87.44 294 SER A N 1
ATOM 2182 C CA . SER A 1 294 ? -4.517 9.645 -15.300 1.00 87.44 294 SER A CA 1
ATOM 2183 C C . SER A 1 294 ? -3.644 8.743 -14.423 1.00 87.44 294 SER A C 1
ATOM 2185 O O . SER A 1 294 ? -2.441 8.677 -14.638 1.00 87.44 294 SER A O 1
ATOM 2187 N N . TYR A 1 295 ? -4.194 8.044 -13.433 1.00 95.25 295 TYR A N 1
ATOM 2188 C CA . TYR A 1 295 ? -3.429 7.072 -12.637 1.00 95.25 295 TYR A CA 1
ATOM 2189 C C . TYR A 1 295 ? -3.726 5.624 -13.054 1.00 95.25 295 TYR A C 1
ATOM 2191 O O . TYR A 1 295 ? -4.790 5.332 -13.603 1.00 95.25 295 TYR A O 1
ATOM 2199 N N . GLN A 1 296 ? -2.797 4.719 -12.750 1.00 96.06 296 GLN A N 1
ATOM 2200 C CA . GLN A 1 296 ? -2.984 3.275 -12.841 1.00 96.06 296 GLN A CA 1
ATOM 2201 C C . GLN A 1 296 ? -2.682 2.601 -11.501 1.00 96.06 296 GLN A C 1
ATOM 2203 O O . GLN A 1 296 ? -1.823 3.048 -10.745 1.00 96.06 296 GLN A O 1
ATOM 2208 N N . LEU A 1 297 ? -3.389 1.517 -11.216 1.00 96.38 297 LEU A N 1
ATOM 2209 C CA . LEU A 1 297 ? -3.202 0.646 -10.069 1.00 96.38 297 LEU A CA 1
ATOM 2210 C C . LEU A 1 297 ? -2.575 -0.665 -10.535 1.00 96.38 297 LEU A C 1
ATOM 2212 O O . LEU A 1 297 ? -2.914 -1.193 -11.600 1.00 96.38 297 LEU A O 1
ATOM 2216 N N . ILE A 1 298 ? -1.670 -1.174 -9.710 1.00 95.44 298 ILE A N 1
ATOM 2217 C CA . ILE A 1 298 ? -0.945 -2.430 -9.913 1.00 95.44 298 ILE A CA 1
ATOM 2218 C C . ILE A 1 298 ? -1.066 -3.309 -8.666 1.00 95.44 298 ILE A C 1
ATOM 2220 O O . ILE A 1 298 ? -1.459 -2.830 -7.609 1.00 95.44 298 ILE A O 1
ATOM 2224 N N . ASP A 1 299 ? -0.706 -4.585 -8.798 1.00 93.19 299 ASP A N 1
ATOM 2225 C CA . ASP A 1 299 ? -0.750 -5.589 -7.726 1.00 93.19 299 ASP A CA 1
ATOM 2226 C C . ASP A 1 299 ? -2.140 -5.771 -7.088 1.00 93.19 299 ASP A C 1
ATOM 2228 O O . ASP A 1 299 ? -2.439 -5.348 -5.971 1.00 93.19 299 ASP A O 1
ATOM 2232 N N . LEU A 1 300 ? -3.011 -6.488 -7.796 1.00 93.81 300 LEU A N 1
ATOM 2233 C CA . LEU A 1 300 ? -4.361 -6.802 -7.323 1.00 93.81 300 LEU A CA 1
ATOM 2234 C C . LEU A 1 300 ? -4.411 -8.093 -6.495 1.00 93.81 300 LEU A C 1
ATOM 2236 O O . LEU A 1 300 ? -5.472 -8.702 -6.359 1.00 93.81 300 LEU A O 1
ATOM 2240 N N . ALA A 1 301 ? -3.297 -8.517 -5.886 1.00 89.69 301 ALA A N 1
ATOM 2241 C CA . ALA A 1 301 ? -3.234 -9.769 -5.130 1.00 89.69 301 ALA A CA 1
ATOM 2242 C C . ALA A 1 301 ? -4.199 -9.822 -3.931 1.00 89.69 301 ALA A C 1
ATOM 2244 O O . ALA A 1 301 ? -4.468 -10.905 -3.405 1.00 89.69 301 ALA A O 1
ATOM 2245 N N . ARG A 1 302 ? -4.738 -8.678 -3.491 1.00 92.69 302 ARG A N 1
ATOM 2246 C CA . ARG A 1 302 ? -5.694 -8.564 -2.377 1.00 92.69 302 ARG A CA 1
ATOM 2247 C C . ARG A 1 302 ? -7.067 -8.024 -2.777 1.00 92.69 302 ARG A C 1
ATOM 2249 O O . ARG A 1 302 ? -7.849 -7.720 -1.873 1.00 92.69 302 ARG A O 1
ATOM 2256 N N . TYR A 1 303 ? -7.357 -7.933 -4.076 1.00 96.12 303 TYR A N 1
ATOM 2257 C CA . TYR A 1 303 ? -8.662 -7.485 -4.547 1.00 96.12 303 TYR A CA 1
ATOM 2258 C C . TYR A 1 303 ? -9.785 -8.358 -3.979 1.00 96.12 303 TYR A C 1
ATOM 2260 O O . TYR A 1 303 ? -9.661 -9.580 -3.885 1.00 96.12 303 TYR A O 1
ATOM 2268 N N . ALA A 1 304 ? -10.895 -7.719 -3.620 1.00 95.81 304 ALA A N 1
ATOM 2269 C CA . ALA A 1 304 ? -12.119 -8.399 -3.227 1.00 95.81 304 ALA A CA 1
ATOM 2270 C C . ALA A 1 304 ? -13.347 -7.596 -3.673 1.00 95.81 304 ALA A C 1
ATOM 2272 O O . ALA A 1 304 ? -13.367 -6.366 -3.597 1.00 95.81 304 ALA A O 1
ATOM 2273 N N . GLY A 1 305 ? -14.384 -8.304 -4.130 1.00 96.31 305 GLY A N 1
ATOM 2274 C CA . GLY A 1 305 ? -15.629 -7.700 -4.619 1.00 96.31 305 GLY A CA 1
ATOM 2275 C C . GLY A 1 305 ? -16.619 -7.269 -3.526 1.00 96.31 305 GLY A C 1
ATOM 2276 O O . GLY A 1 305 ? -17.602 -6.577 -3.807 1.00 96.31 305 GLY A O 1
ATOM 2277 N N . ASP A 1 306 ? -16.380 -7.688 -2.287 1.00 96.62 306 ASP A N 1
ATOM 2278 C CA . ASP A 1 306 ? -17.238 -7.507 -1.112 1.00 96.62 306 ASP A CA 1
ATOM 2279 C C . ASP A 1 306 ? -16.462 -7.034 0.136 1.00 96.62 306 ASP A C 1
ATOM 2281 O O . ASP A 1 306 ? -16.865 -7.264 1.281 1.00 96.62 306 ASP A O 1
ATOM 2285 N N . ALA A 1 307 ? -15.349 -6.338 -0.086 1.00 97.06 307 ALA A N 1
ATOM 2286 C CA . ALA A 1 307 ? -14.520 -5.764 0.961 1.00 97.06 307 ALA A CA 1
ATOM 2287 C C . ALA A 1 307 ? -15.176 -4.560 1.647 1.00 97.06 307 ALA A C 1
ATOM 2289 O O . ALA A 1 307 ? -16.010 -3.861 1.074 1.00 97.06 307 ALA A O 1
ATOM 2290 N N . VAL A 1 308 ? -14.740 -4.291 2.880 1.00 97.94 308 VAL A N 1
ATOM 2291 C CA . VAL A 1 308 ? -15.093 -3.078 3.630 1.00 97.94 308 VAL A CA 1
ATOM 2292 C C . VAL A 1 308 ? -14.441 -1.866 2.959 1.00 97.94 308 VAL A C 1
ATOM 2294 O O . VAL A 1 308 ? -13.216 -1.803 2.868 1.00 97.94 308 VAL A O 1
ATOM 2297 N N . LEU A 1 309 ? -15.240 -0.900 2.501 1.00 98.12 309 LEU A N 1
ATOM 2298 C CA . LEU A 1 309 ? -14.759 0.188 1.633 1.00 98.12 309 LEU A CA 1
ATOM 2299 C C . LEU A 1 309 ? -13.888 1.232 2.346 1.00 98.12 309 LEU A C 1
ATOM 2301 O O . LEU A 1 309 ? -13.073 1.890 1.706 1.00 98.12 309 LEU A O 1
ATOM 2305 N N . THR A 1 310 ? -13.991 1.353 3.671 1.00 98.31 310 THR A N 1
ATOM 2306 C CA . THR A 1 310 ? -13.097 2.215 4.468 1.00 98.31 310 THR A CA 1
ATOM 2307 C C . THR A 1 310 ? -11.667 1.664 4.562 1.00 98.31 310 THR A C 1
ATOM 2309 O O . THR A 1 310 ? -10.763 2.390 4.966 1.00 98.31 310 THR A O 1
ATOM 2312 N N . ARG A 1 311 ? -11.427 0.403 4.168 1.00 97.88 311 ARG A N 1
ATOM 2313 C CA . ARG A 1 311 ? -10.108 -0.244 4.242 1.00 97.88 311 ARG A CA 1
ATOM 2314 C C . ARG A 1 311 ? -9.059 0.457 3.386 1.00 97.88 311 ARG A C 1
ATOM 2316 O O . ARG A 1 311 ? -7.981 0.748 3.891 1.00 97.88 311 ARG A O 1
ATOM 2323 N N . ASP A 1 312 ? -9.346 0.698 2.109 1.00 98.44 312 ASP A N 1
ATOM 2324 C CA . ASP A 1 312 ? -8.351 1.199 1.151 1.00 98.44 312 ASP A CA 1
ATOM 2325 C C . ASP A 1 312 ? -7.858 2.619 1.484 1.00 98.44 312 ASP A C 1
ATOM 2327 O O . ASP A 1 312 ? -6.641 2.803 1.569 1.00 98.44 312 ASP A O 1
ATOM 2331 N N . PRO A 1 313 ? -8.735 3.612 1.757 1.00 98.62 313 PRO A N 1
ATOM 2332 C CA . PRO A 1 313 ? -8.295 4.939 2.191 1.00 98.62 313 PRO A CA 1
ATOM 2333 C C . PRO A 1 313 ? -7.446 4.887 3.466 1.00 98.62 313 PRO A C 1
ATOM 2335 O O . PRO A 1 313 ? -6.400 5.530 3.548 1.00 98.62 313 PRO A O 1
ATOM 2338 N N . THR A 1 314 ? -7.854 4.078 4.448 1.00 98.69 314 THR A N 1
ATOM 2339 C CA . THR A 1 314 ? -7.105 3.932 5.699 1.00 98.69 314 THR A CA 1
ATOM 2340 C C . THR A 1 314 ? -5.761 3.244 5.487 1.00 98.69 314 THR A C 1
ATOM 2342 O O . THR A 1 314 ? -4.751 3.682 6.036 1.00 98.69 314 THR A O 1
ATOM 2345 N N . HIS A 1 315 ? -5.717 2.181 4.683 1.00 98.44 315 HIS A N 1
ATOM 2346 C CA . HIS A 1 315 ? -4.480 1.467 4.384 1.00 98.44 315 HIS A CA 1
ATOM 2347 C C . HIS A 1 315 ? -3.478 2.364 3.649 1.00 98.44 315 HIS A C 1
ATOM 2349 O O . HIS A 1 315 ? -2.298 2.363 3.995 1.00 98.44 315 HIS A O 1
ATOM 2355 N N . LEU A 1 316 ? -3.950 3.190 2.710 1.00 98.50 316 LEU A N 1
ATOM 2356 C CA . LEU A 1 316 ? -3.123 4.178 2.023 1.00 98.50 316 LEU A CA 1
ATOM 2357 C C . LEU A 1 316 ? -2.475 5.154 3.019 1.00 98.50 316 LEU A C 1
ATOM 2359 O O . LEU A 1 316 ? -1.264 5.372 2.961 1.00 98.50 316 LEU A O 1
ATOM 2363 N N . VAL A 1 317 ? -3.253 5.689 3.967 1.00 98.62 317 VAL A N 1
ATOM 2364 C CA . VAL A 1 317 ? -2.750 6.596 5.012 1.00 98.62 317 VAL A CA 1
ATOM 2365 C C . VAL A 1 317 ? -1.734 5.915 5.925 1.00 98.62 317 VAL A C 1
ATOM 2367 O O . VAL A 1 317 ? -0.638 6.442 6.126 1.00 98.62 317 VAL A O 1
ATOM 2370 N N . LEU A 1 318 ? -2.048 4.726 6.444 1.00 98.56 318 LEU A N 1
ATOM 2371 C CA . LEU A 1 318 ? -1.131 4.030 7.347 1.00 98.56 318 LEU A CA 1
ATOM 2372 C C . LEU A 1 318 ? 0.132 3.537 6.641 1.00 98.56 318 LEU A C 1
ATOM 2374 O O . LEU A 1 318 ? 1.179 3.453 7.278 1.00 98.56 318 LEU A O 1
ATOM 2378 N N . HIS A 1 319 ? 0.076 3.258 5.337 1.00 97.50 319 HIS A N 1
ATOM 2379 C CA . HIS A 1 319 ? 1.275 2.934 4.574 1.00 97.50 319 HIS A CA 1
ATOM 2380 C C . HIS A 1 319 ? 2.214 4.138 4.439 1.00 97.50 319 HIS A C 1
ATOM 2382 O O . HIS A 1 319 ? 3.428 3.967 4.521 1.00 97.50 319 HIS A O 1
ATOM 2388 N N . VAL A 1 320 ? 1.681 5.350 4.245 1.00 97.81 320 VAL A N 1
ATOM 2389 C CA . VAL A 1 320 ? 2.494 6.578 4.255 1.00 97.81 320 VAL A CA 1
ATOM 2390 C C . VAL A 1 320 ? 3.160 6.749 5.617 1.00 97.81 320 VAL A C 1
ATOM 2392 O O . VAL A 1 320 ? 4.380 6.870 5.679 1.00 97.81 320 VAL A O 1
ATOM 2395 N N . LEU A 1 321 ? 2.392 6.635 6.703 1.00 98.19 321 LEU A N 1
ATOM 2396 C CA . LEU A 1 321 ? 2.922 6.742 8.065 1.00 98.19 321 LEU A CA 1
ATOM 2397 C C . LEU A 1 321 ? 3.989 5.689 8.369 1.00 98.19 321 LEU A C 1
ATOM 2399 O O . LEU A 1 321 ? 5.043 6.030 8.891 1.00 98.19 321 LEU A O 1
ATOM 2403 N N . ALA A 1 322 ? 3.783 4.431 7.974 1.00 96.81 322 ALA A N 1
ATOM 2404 C CA . ALA A 1 322 ? 4.769 3.367 8.166 1.00 96.81 322 ALA A CA 1
ATOM 2405 C C . ALA A 1 322 ? 6.139 3.681 7.538 1.00 96.81 322 ALA A C 1
ATOM 2407 O O . ALA A 1 322 ? 7.147 3.139 7.982 1.00 96.81 322 ALA A O 1
ATOM 2408 N N . ARG A 1 323 ? 6.188 4.547 6.517 1.00 95.38 323 ARG A N 1
ATOM 2409 C CA . ARG A 1 323 ? 7.438 4.980 5.881 1.00 95.38 323 ARG A CA 1
ATOM 2410 C C . ARG A 1 323 ? 8.044 6.237 6.497 1.00 95.38 323 ARG A C 1
ATOM 2412 O O . ARG A 1 323 ? 9.231 6.454 6.305 1.00 95.38 323 ARG A O 1
ATOM 2419 N N . THR A 1 324 ? 7.259 7.043 7.208 1.00 96.81 324 THR A N 1
ATOM 2420 C CA . THR A 1 324 ? 7.683 8.365 7.702 1.00 96.81 324 THR A CA 1
ATOM 2421 C C . THR A 1 324 ? 7.703 8.475 9.221 1.00 96.81 324 THR A C 1
ATOM 2423 O O . THR A 1 324 ? 8.133 9.493 9.748 1.00 96.81 324 THR A O 1
ATOM 2426 N N . LEU A 1 325 ? 7.244 7.457 9.959 1.00 96.81 325 LEU A N 1
ATOM 2427 C CA . LEU A 1 325 ? 7.207 7.472 11.428 1.00 96.81 325 LEU A CA 1
ATOM 2428 C C . LEU A 1 325 ? 8.581 7.765 12.045 1.00 96.81 325 LEU A C 1
ATOM 2430 O O . LEU A 1 325 ? 8.664 8.366 13.112 1.00 96.81 325 LEU A O 1
ATOM 2434 N N . GLY A 1 326 ? 9.666 7.369 11.376 1.00 95.44 326 GLY A N 1
ATOM 2435 C CA . GLY A 1 326 ? 11.049 7.577 11.827 1.00 95.44 326 GLY A CA 1
ATOM 2436 C C . GLY A 1 326 ? 11.452 9.034 11.878 1.00 95.44 326 GLY A C 1
ATOM 2437 O O . GLY A 1 326 ? 12.265 9.406 12.715 1.00 95.44 326 GLY A O 1
ATOM 2438 N N . ASP A 1 327 ? 10.815 9.838 11.038 1.00 94.88 327 ASP A N 1
ATOM 2439 C CA . ASP A 1 327 ? 11.078 11.263 10.906 1.00 94.88 327 ASP A CA 1
ATOM 2440 C C . ASP A 1 327 ? 10.193 12.088 11.854 1.00 94.88 327 ASP A C 1
ATOM 2442 O O . ASP A 1 327 ? 10.348 13.305 11.954 1.00 94.88 327 ASP A O 1
ATOM 2446 N N . LEU A 1 328 ? 9.253 11.438 12.556 1.00 96.69 328 LEU A N 1
ATOM 2447 C CA . LEU A 1 328 ? 8.361 12.069 13.523 1.00 96.69 328 LEU A CA 1
ATOM 2448 C C . LEU A 1 328 ? 8.926 11.954 14.942 1.00 96.69 328 LEU A C 1
ATOM 2450 O O . LEU A 1 328 ? 9.214 10.858 15.429 1.00 96.69 328 LEU A O 1
ATOM 2454 N N . SER A 1 329 ? 8.987 13.088 15.638 1.00 97.00 329 SER A N 1
ATOM 2455 C CA . SER A 1 329 ? 9.248 13.151 17.081 1.00 97.00 329 SER A CA 1
ATOM 2456 C C . SER A 1 329 ? 8.138 12.469 17.897 1.00 97.00 329 SER A C 1
ATOM 2458 O O . SER A 1 329 ? 7.019 12.290 17.416 1.00 97.00 329 SER A O 1
ATOM 2460 N N . ALA A 1 330 ? 8.405 12.117 19.158 1.00 96.75 330 ALA A N 1
ATOM 2461 C CA . ALA A 1 330 ? 7.396 11.485 20.016 1.00 96.75 330 ALA A CA 1
ATOM 2462 C C . ALA A 1 330 ? 6.097 12.320 20.168 1.00 96.75 330 ALA A C 1
ATOM 2464 O O . ALA A 1 330 ? 5.021 11.754 19.972 1.00 96.75 330 ALA A O 1
ATOM 2465 N N . PRO A 1 331 ? 6.142 13.656 20.383 1.00 97.06 331 PRO A N 1
ATOM 2466 C CA . PRO A 1 331 ? 4.930 14.483 20.374 1.00 97.06 331 PRO A CA 1
ATOM 2467 C C . PRO A 1 331 ? 4.177 14.452 19.037 1.00 97.06 331 PRO A C 1
ATOM 2469 O O . PRO A 1 331 ? 2.956 14.331 19.026 1.00 97.06 331 PRO A O 1
ATOM 2472 N N . GLN A 1 332 ? 4.897 14.491 17.907 1.00 97.56 332 GLN A N 1
ATOM 2473 C CA . GLN A 1 332 ? 4.310 14.369 16.564 1.00 97.56 332 GLN A CA 1
ATOM 2474 C C . GLN A 1 332 ? 3.609 13.022 16.364 1.00 97.56 332 GLN A C 1
ATOM 2476 O O . GLN A 1 332 ? 2.522 12.965 15.789 1.00 97.56 332 GLN A O 1
ATOM 2481 N N . ARG A 1 333 ? 4.217 11.932 16.844 1.00 97.81 333 ARG A N 1
ATOM 2482 C CA . ARG A 1 333 ? 3.644 10.582 16.792 1.00 97.81 333 ARG A CA 1
ATOM 2483 C C . ARG A 1 333 ? 2.347 10.492 17.598 1.00 97.81 333 ARG A C 1
ATOM 2485 O O . ARG A 1 333 ? 1.390 9.910 17.093 1.00 97.81 333 ARG A O 1
ATOM 2492 N N . SER A 1 334 ? 2.299 11.079 18.795 1.00 97.00 334 SER A N 1
ATOM 2493 C CA . SER A 1 334 ? 1.074 11.155 19.605 1.00 97.00 334 SER A CA 1
ATOM 2494 C C . SER A 1 334 ? -0.005 11.995 18.910 1.00 97.00 334 SER A C 1
ATOM 2496 O O . SER A 1 334 ? -1.087 11.482 18.647 1.00 97.00 334 SER A O 1
ATOM 2498 N N . ALA A 1 335 ? 0.320 13.219 18.477 1.00 97.12 335 ALA A N 1
ATOM 2499 C CA . ALA A 1 335 ? -0.625 14.102 17.779 1.00 97.12 335 ALA A CA 1
ATOM 2500 C C . ALA A 1 335 ? -1.155 13.506 16.458 1.00 97.12 335 ALA A C 1
ATOM 2502 O O . ALA A 1 335 ? -2.259 13.815 16.013 1.00 97.12 335 ALA A O 1
ATOM 2503 N N . THR A 1 336 ? -0.388 12.615 15.820 1.00 97.94 336 THR A N 1
ATOM 2504 C CA . THR A 1 336 ? -0.837 11.887 14.626 1.00 97.94 336 THR A CA 1
ATOM 2505 C C . THR A 1 336 ? -1.950 10.884 14.947 1.00 97.94 336 THR A C 1
ATOM 2507 O O . THR A 1 336 ? -2.843 10.702 14.121 1.00 97.94 336 THR A O 1
ATOM 2510 N N . ILE A 1 337 ? -1.945 10.245 16.125 1.00 98.19 337 ILE A N 1
ATOM 2511 C CA . ILE A 1 337 ? -3.055 9.374 16.555 1.00 98.19 337 ILE A CA 1
ATOM 2512 C C . ILE A 1 337 ? -4.337 10.208 16.679 1.00 98.19 337 ILE A C 1
ATOM 2514 O O . ILE A 1 337 ? -5.374 9.814 16.136 1.00 98.19 337 ILE A O 1
ATOM 2518 N N . ASP A 1 338 ? -4.240 11.393 17.286 1.00 97.31 338 ASP A N 1
ATOM 2519 C CA . ASP A 1 338 ? -5.364 12.323 17.423 1.00 97.31 338 ASP A CA 1
ATOM 2520 C C . ASP A 1 338 ? -5.879 12.790 16.060 1.00 97.31 338 ASP A C 1
ATOM 2522 O O . ASP A 1 338 ? -7.075 12.696 15.800 1.00 97.31 338 ASP A O 1
ATOM 2526 N N . LEU A 1 339 ? -4.994 13.180 15.133 1.00 97.50 339 LEU A N 1
ATOM 2527 C CA . LEU A 1 339 ? -5.374 13.534 13.757 1.00 97.50 339 LEU A CA 1
ATOM 2528 C C . LEU A 1 339 ? -6.161 12.405 13.062 1.00 97.50 339 LEU A C 1
ATOM 2530 O O . LEU A 1 339 ? -7.120 12.656 12.318 1.00 97.50 339 LEU A O 1
ATOM 2534 N N . LEU A 1 340 ? -5.762 11.146 13.264 1.00 97.94 340 LEU A N 1
ATOM 2535 C CA . LEU A 1 340 ? -6.417 9.998 12.635 1.00 97.94 340 LEU A CA 1
ATOM 2536 C C . LEU A 1 340 ? -7.809 9.737 13.222 1.00 97.94 340 LEU A C 1
ATOM 2538 O O . LEU A 1 340 ? -8.741 9.501 12.447 1.00 97.94 340 LEU A O 1
ATOM 2542 N N . LEU A 1 341 ? -7.972 9.831 14.543 1.00 97.50 341 LEU A N 1
ATOM 2543 C CA . LEU A 1 341 ? -9.233 9.537 15.236 1.00 97.50 341 LEU A CA 1
ATOM 2544 C C . LEU A 1 341 ? -10.197 10.733 15.280 1.00 97.50 341 LEU A C 1
ATOM 2546 O O . LEU A 1 341 ? -11.405 10.555 15.153 1.00 97.50 341 LEU A O 1
ATOM 2550 N N . GLN A 1 342 ? -9.677 11.952 15.409 1.00 95.12 342 GLN A N 1
ATOM 2551 C CA . GLN A 1 342 ? -10.428 13.183 15.659 1.00 95.12 342 GLN A CA 1
ATOM 2552 C C . GLN A 1 342 ? -9.939 14.307 14.729 1.00 95.12 342 GLN A C 1
ATOM 2554 O O . GLN A 1 342 ? -9.128 15.148 15.110 1.00 95.12 342 GLN A O 1
ATOM 2559 N N . ALA A 1 343 ? -10.459 14.350 13.493 1.00 88.62 343 ALA A N 1
ATOM 2560 C CA . ALA A 1 343 ? -10.038 15.355 12.494 1.00 88.62 343 ALA A CA 1
ATOM 2561 C C . ALA A 1 343 ? -10.176 16.796 12.985 1.00 88.62 343 ALA A C 1
ATOM 2563 O O . ALA A 1 343 ? -9.408 17.651 12.570 1.00 88.62 343 ALA A O 1
ATOM 2564 N N . ASP A 1 344 ? -11.172 17.062 13.823 1.00 90.25 344 ASP A N 1
ATOM 2565 C CA . ASP A 1 344 ? -11.539 18.425 14.195 1.00 90.25 344 ASP A CA 1
ATOM 2566 C C . ASP A 1 344 ? -10.928 18.859 15.539 1.00 90.25 344 ASP A C 1
ATOM 2568 O O . ASP A 1 344 ? -11.160 19.984 15.974 1.00 90.25 344 ASP A O 1
ATOM 2572 N N . ALA A 1 345 ? -10.171 17.982 16.215 1.00 90.06 345 ALA A N 1
ATOM 2573 C CA . ALA A 1 345 ? -9.730 18.191 17.600 1.00 90.06 345 ALA A CA 1
ATOM 2574 C C . ALA A 1 345 ? -8.233 17.921 17.848 1.00 90.06 345 ALA A C 1
ATOM 2576 O O . ALA A 1 345 ? -7.829 17.735 18.994 1.00 90.06 345 ALA A O 1
ATOM 2577 N N . TYR A 1 346 ? -7.405 17.907 16.800 1.00 93.31 346 TYR A N 1
ATOM 2578 C CA . TYR A 1 346 ? -5.953 17.737 16.925 1.00 93.31 346 TYR A CA 1
ATOM 2579 C C . TYR A 1 346 ? -5.213 19.085 16.945 1.00 93.31 346 TYR A C 1
ATOM 2581 O O . TYR A 1 346 ? -5.696 20.090 16.419 1.00 93.31 346 TYR A O 1
ATOM 2589 N N . ASP A 1 347 ? -4.015 19.104 17.530 1.00 93.31 347 ASP A N 1
ATOM 2590 C CA . ASP A 1 347 ? -3.133 20.272 17.483 1.00 93.31 347 ASP A CA 1
ATOM 2591 C C . ASP A 1 347 ? -2.364 20.313 16.149 1.00 93.31 347 ASP A C 1
ATOM 2593 O O . ASP A 1 347 ? -1.369 19.607 15.956 1.00 93.31 347 ASP A O 1
ATOM 2597 N N . ASP A 1 348 ? -2.826 21.146 15.210 1.00 92.25 348 ASP A N 1
ATOM 2598 C CA . ASP A 1 348 ? -2.203 21.307 13.886 1.00 92.25 348 ASP A CA 1
ATOM 2599 C C . ASP A 1 348 ? -0.770 21.851 13.952 1.00 92.25 348 ASP A C 1
ATOM 2601 O O . ASP A 1 348 ? 0.011 21.629 13.029 1.00 92.25 348 ASP A O 1
ATOM 2605 N N . ALA A 1 349 ? -0.371 22.488 15.061 1.00 95.00 349 ALA A N 1
ATOM 2606 C CA . ALA A 1 349 ? 1.007 22.930 15.243 1.00 95.00 349 ALA A CA 1
ATOM 2607 C C . ALA A 1 349 ? 1.971 21.761 15.507 1.00 95.00 349 ALA A C 1
ATOM 2609 O O . ALA A 1 349 ? 3.169 21.880 15.231 1.00 95.00 349 ALA A O 1
ATOM 2610 N N . LEU A 1 350 ? 1.466 20.634 16.025 1.00 96.62 350 LEU A N 1
ATOM 2611 C CA . LEU A 1 350 ? 2.276 19.462 16.347 1.00 96.62 350 LEU A CA 1
ATOM 2612 C C . LEU A 1 350 ? 2.419 18.488 15.185 1.00 96.62 350 LEU A C 1
ATOM 2614 O O . LEU A 1 350 ? 3.335 17.678 15.229 1.00 96.62 350 LEU A O 1
ATOM 2618 N N . VAL A 1 351 ? 1.580 18.532 14.150 1.00 96.94 351 VAL A N 1
ATOM 2619 C CA . VAL A 1 351 ? 1.649 17.579 13.030 1.00 96.94 351 VAL A CA 1
ATOM 2620 C C . VAL A 1 351 ? 2.353 18.214 11.825 1.00 96.94 351 VAL A C 1
ATOM 2622 O O . VAL A 1 351 ? 2.066 19.360 11.481 1.00 96.94 351 VAL A O 1
ATOM 2625 N N . PRO A 1 352 ? 3.257 17.506 11.113 1.00 96.38 352 PRO A N 1
ATOM 2626 C CA . PRO A 1 352 ? 3.822 18.039 9.882 1.00 96.38 352 PRO A CA 1
ATOM 2627 C C . PRO A 1 352 ? 2.723 18.398 8.881 1.00 96.38 352 PRO A C 1
ATOM 2629 O O . PRO A 1 352 ? 1.909 17.558 8.503 1.00 96.38 352 PRO A O 1
ATOM 2632 N N . ARG A 1 353 ? 2.741 19.638 8.389 1.00 95.06 353 ARG A N 1
ATOM 2633 C CA . ARG A 1 353 ? 1.701 20.165 7.494 1.00 95.06 353 ARG A CA 1
ATOM 2634 C C . ARG A 1 353 ? 1.424 19.293 6.265 1.00 95.06 353 ARG A C 1
ATOM 2636 O O . ARG A 1 353 ? 0.289 19.205 5.814 1.00 95.06 353 ARG A O 1
ATOM 2643 N N . TRP A 1 354 ? 2.446 18.665 5.681 1.00 95.94 354 TRP A N 1
ATOM 2644 C CA . TRP A 1 354 ? 2.244 17.788 4.521 1.00 95.94 354 TRP A CA 1
ATOM 2645 C C . TRP A 1 354 ? 1.375 16.570 4.866 1.00 95.94 354 TRP A C 1
ATOM 2647 O O . TRP A 1 354 ? 0.581 16.129 4.037 1.00 95.94 354 TRP A O 1
ATOM 2657 N N . LEU A 1 355 ? 1.504 16.059 6.093 1.00 97.00 355 LEU A N 1
ATOM 2658 C CA . LEU A 1 355 ? 0.770 14.903 6.583 1.00 97.00 355 LEU A CA 1
ATOM 2659 C C . LEU A 1 355 ? -0.679 15.284 6.889 1.00 97.00 355 LEU A C 1
ATOM 2661 O O . LEU A 1 355 ? -1.580 14.568 6.455 1.00 97.00 355 LEU A O 1
ATOM 2665 N N . SER A 1 356 ? -0.919 16.424 7.551 1.00 96.81 356 SER A N 1
ATOM 2666 C CA . SER A 1 356 ? -2.286 16.906 7.797 1.00 96.81 356 SER A CA 1
ATOM 2667 C C . SER A 1 356 ? -3.028 17.204 6.491 1.00 96.81 356 SER A C 1
ATOM 2669 O O . SER A 1 356 ? -4.171 16.776 6.331 1.00 96.81 356 SER A O 1
ATOM 2671 N N . LEU A 1 357 ? -2.357 17.809 5.500 1.00 95.94 357 LEU A N 1
ATOM 2672 C CA . LEU A 1 357 ? -2.906 17.988 4.149 1.00 95.94 357 LEU A CA 1
ATOM 2673 C C . LEU A 1 357 ? -3.263 16.651 3.488 1.00 95.94 357 LEU A C 1
ATOM 2675 O O . LEU A 1 357 ? -4.363 16.503 2.962 1.00 95.94 357 LEU A O 1
ATOM 2679 N N . PHE A 1 358 ? -2.357 15.670 3.514 1.00 97.69 358 PHE A N 1
ATOM 2680 C CA . PHE A 1 358 ? -2.592 14.367 2.891 1.00 97.69 358 PHE A CA 1
ATOM 2681 C C . PHE A 1 358 ? -3.752 13.604 3.546 1.00 97.69 358 PHE A C 1
ATOM 2683 O O . PHE A 1 358 ? -4.657 13.141 2.848 1.00 97.69 358 PHE A O 1
ATOM 2690 N N . VAL A 1 359 ? -3.766 13.508 4.881 1.00 97.88 359 VAL A N 1
ATOM 2691 C CA . VAL A 1 359 ? -4.856 12.862 5.634 1.00 97.88 359 VAL A CA 1
ATOM 2692 C C . VAL A 1 359 ? -6.178 13.592 5.398 1.00 97.88 359 VAL A C 1
ATOM 2694 O O . VAL A 1 359 ? -7.201 12.942 5.172 1.00 97.88 359 VAL A O 1
ATOM 2697 N N . GLY A 1 360 ? -6.156 14.928 5.396 1.00 97.25 360 GLY A N 1
ATOM 2698 C CA . GLY A 1 360 ? -7.315 15.770 5.119 1.00 97.25 360 GLY A CA 1
ATOM 2699 C C . GLY A 1 360 ? -7.899 15.539 3.725 1.00 97.25 360 GLY A C 1
ATOM 2700 O O . GLY A 1 360 ? -9.104 15.333 3.604 1.00 97.25 360 GLY A O 1
ATOM 2701 N N . GLU A 1 361 ? -7.070 15.494 2.678 1.00 97.44 361 GLU A N 1
ATOM 2702 C CA . GLU A 1 361 ? -7.519 15.240 1.300 1.00 97.44 361 GLU A CA 1
ATOM 2703 C C . GLU A 1 361 ? -8.096 13.829 1.120 1.00 97.44 361 GLU A C 1
ATOM 2705 O O . GLU A 1 361 ? -9.173 13.671 0.537 1.00 97.44 361 GLU A O 1
ATOM 2710 N N . VAL A 1 362 ? -7.440 12.799 1.667 1.00 98.12 362 VAL A N 1
ATOM 2711 C CA . VAL A 1 362 ? -7.952 11.417 1.629 1.00 98.12 362 VAL A CA 1
ATOM 2712 C C . VAL A 1 362 ? -9.294 11.308 2.360 1.00 98.12 362 VAL A C 1
ATOM 2714 O O . VAL A 1 362 ? -10.248 10.734 1.825 1.00 98.12 362 VAL A O 1
ATOM 2717 N N . ARG A 1 363 ? -9.404 11.897 3.558 1.00 97.88 363 ARG A N 1
ATOM 2718 C CA . ARG A 1 363 ? -10.645 11.910 4.348 1.00 97.88 363 ARG A CA 1
ATOM 2719 C C . ARG A 1 363 ? -11.752 12.685 3.639 1.00 97.88 363 ARG A C 1
ATOM 2721 O O . ARG A 1 363 ? -12.860 12.177 3.516 1.00 97.88 363 ARG A O 1
ATOM 2728 N N . SER A 1 364 ? -11.449 13.874 3.121 1.00 97.44 364 SER A N 1
ATOM 2729 C CA . SER A 1 364 ? -12.390 14.724 2.383 1.00 97.44 364 SER A CA 1
ATOM 2730 C C . SER A 1 364 ? -12.926 14.033 1.127 1.00 97.44 364 SER A C 1
ATOM 2732 O O . SER A 1 364 ? -14.129 14.082 0.856 1.00 97.44 364 SER A O 1
ATOM 2734 N N . ALA A 1 365 ? -12.068 13.334 0.375 1.00 97.50 365 ALA A N 1
ATOM 2735 C CA . ALA A 1 365 ? -12.484 12.532 -0.772 1.00 97.50 365 ALA A CA 1
ATOM 2736 C C . ALA A 1 365 ? -13.480 11.433 -0.372 1.00 97.50 365 ALA A C 1
ATOM 2738 O O . ALA A 1 365 ? -14.535 11.298 -0.997 1.00 97.50 365 ALA A O 1
ATOM 2739 N N . ALA A 1 366 ? -13.174 10.701 0.698 1.00 97.88 366 ALA A N 1
ATOM 2740 C CA . ALA A 1 366 ? -13.999 9.609 1.187 1.00 97.88 366 ALA A CA 1
ATOM 2741 C C . ALA A 1 366 ? -15.340 10.073 1.787 1.00 97.88 366 ALA A C 1
ATOM 2743 O O . ALA A 1 366 ? -16.403 9.566 1.425 1.00 97.88 366 ALA A O 1
ATOM 2744 N N . GLU A 1 367 ? -15.321 11.100 2.638 1.00 97.56 367 GLU A N 1
ATOM 2745 C CA . GLU A 1 367 ? -16.540 11.700 3.183 1.00 97.56 367 GLU A CA 1
ATOM 2746 C C . GLU A 1 367 ? -17.372 12.384 2.095 1.00 97.56 367 GLU A C 1
ATOM 2748 O O . GLU A 1 367 ? -18.597 12.361 2.153 1.00 97.56 367 GLU A O 1
ATOM 2753 N N . GLY A 1 368 ? -16.733 12.976 1.081 1.00 97.50 368 GLY A N 1
ATOM 2754 C CA . GLY A 1 368 ? -17.407 13.532 -0.091 1.00 97.50 368 GLY A CA 1
ATOM 2755 C C . GLY A 1 368 ? -18.237 12.490 -0.837 1.00 97.50 368 GLY A C 1
ATOM 2756 O O . GLY A 1 368 ? -19.383 12.765 -1.191 1.00 97.50 368 GLY A O 1
ATOM 2757 N N . TRP A 1 369 ? -17.691 11.285 -1.007 1.00 97.31 369 TRP A N 1
ATOM 2758 C CA . TRP A 1 369 ? -18.414 10.153 -1.582 1.00 97.31 369 TRP A CA 1
ATOM 2759 C C . TRP A 1 369 ? -19.599 9.723 -0.702 1.00 97.31 369 TRP A C 1
ATOM 2761 O O . TRP A 1 369 ? -20.730 9.659 -1.185 1.00 97.31 369 TRP A O 1
ATOM 2771 N N . ALA A 1 370 ? -19.381 9.526 0.604 1.00 97.12 370 ALA A N 1
ATOM 2772 C CA . ALA A 1 370 ? -20.443 9.128 1.534 1.00 97.12 370 ALA A CA 1
ATOM 2773 C C . ALA A 1 370 ? -21.560 10.187 1.644 1.00 97.12 370 ALA A C 1
ATOM 2775 O O . ALA A 1 370 ? -22.747 9.855 1.724 1.00 97.12 370 ALA A O 1
ATOM 2776 N N . ARG A 1 371 ? -21.197 11.476 1.580 1.00 96.88 371 ARG A N 1
ATOM 2777 C CA . ARG A 1 371 ? -22.126 12.617 1.576 1.00 96.88 371 ARG A CA 1
ATOM 2778 C C . ARG A 1 371 ? -23.048 12.610 0.370 1.00 96.88 371 ARG A C 1
ATOM 2780 O O . ARG A 1 371 ? -24.217 12.946 0.529 1.00 96.88 371 ARG A O 1
ATOM 2787 N N . GLY A 1 372 ? -22.564 12.166 -0.791 1.00 93.50 372 GLY A N 1
ATOM 2788 C CA . GLY A 1 372 ? -23.393 11.985 -1.986 1.00 93.50 372 GLY A CA 1
ATOM 2789 C C . GLY A 1 372 ? -24.587 11.047 -1.765 1.00 93.50 372 GLY A C 1
ATOM 2790 O O . GLY A 1 372 ? -25.578 11.150 -2.479 1.00 93.50 372 GLY A O 1
ATOM 2791 N N . SER A 1 373 ? -24.519 10.185 -0.744 1.00 91.38 373 SER A N 1
ATOM 2792 C CA . SER A 1 373 ? -25.606 9.286 -0.333 1.00 91.38 373 SER A CA 1
ATOM 2793 C C . SER A 1 373 ? -26.238 9.649 1.019 1.00 91.38 373 SER A C 1
ATOM 2795 O O . SER A 1 373 ? -27.093 8.912 1.496 1.00 91.38 373 SER A O 1
ATOM 2797 N N . GLY A 1 374 ? -25.829 10.751 1.661 1.00 95.44 374 GLY A N 1
ATOM 2798 C CA . GLY A 1 374 ? -26.313 11.136 2.993 1.00 95.44 374 GLY A CA 1
ATOM 2799 C C . GLY A 1 374 ? -25.864 10.207 4.130 1.00 95.44 374 GLY A C 1
ATOM 2800 O O . GLY A 1 374 ? -26.542 10.139 5.148 1.00 95.44 374 GLY A O 1
ATOM 2801 N N . LEU A 1 375 ? -24.748 9.485 3.964 1.00 96.56 375 LEU A N 1
ATOM 2802 C CA . LEU A 1 375 ? -24.294 8.438 4.893 1.00 96.56 375 LEU A CA 1
ATOM 2803 C C . LEU A 1 375 ? -22.921 8.741 5.530 1.00 96.56 375 LEU A C 1
ATOM 2805 O O . LEU A 1 375 ? -22.105 7.843 5.747 1.00 96.56 375 LEU A O 1
ATOM 2809 N N . VAL A 1 376 ? -22.624 10.022 5.780 1.00 97.25 376 VAL A N 1
ATOM 2810 C CA . VAL A 1 376 ? -21.332 10.450 6.358 1.00 97.25 376 VAL A CA 1
ATOM 2811 C C . VAL A 1 376 ? -21.141 9.891 7.767 1.00 97.25 376 VAL A C 1
ATOM 2813 O O . VAL A 1 376 ? -20.046 9.440 8.091 1.00 97.25 376 VAL A O 1
ATOM 2816 N N . ASP A 1 377 ? -22.194 9.855 8.582 1.00 96.88 377 ASP A N 1
ATOM 2817 C CA . ASP A 1 377 ? -22.098 9.358 9.957 1.00 96.88 377 ASP A CA 1
ATOM 2818 C C . ASP A 1 377 ? -21.761 7.862 9.978 1.00 96.88 377 ASP A C 1
ATOM 2820 O O . ASP A 1 377 ? -20.827 7.450 10.654 1.00 96.88 377 ASP A O 1
ATOM 2824 N N . GLN A 1 378 ? -22.403 7.054 9.124 1.00 97.56 378 GLN A N 1
ATOM 2825 C CA . GLN A 1 378 ? -22.081 5.624 9.014 1.00 97.56 378 GLN A CA 1
ATOM 2826 C C . GLN A 1 378 ? -20.657 5.394 8.501 1.00 97.56 378 GLN A C 1
ATOM 2828 O O . GLN A 1 378 ? -20.045 4.377 8.826 1.00 97.56 378 GLN A O 1
ATOM 2833 N N . TRP A 1 379 ? -20.127 6.308 7.682 1.00 97.75 379 TRP A N 1
ATOM 2834 C CA . TRP A 1 379 ? -18.734 6.245 7.243 1.00 97.75 379 TRP A CA 1
ATOM 2835 C C . TRP A 1 379 ? -17.800 6.487 8.426 1.00 97.75 379 TRP A C 1
ATOM 2837 O O . TRP A 1 379 ? -16.873 5.708 8.648 1.00 97.75 379 TRP A O 1
ATOM 2847 N N . ARG A 1 380 ? -18.080 7.528 9.217 1.00 97.31 380 ARG A N 1
ATOM 2848 C CA . ARG A 1 380 ? -17.312 7.888 10.413 1.00 97.31 380 ARG A CA 1
ATOM 2849 C C . ARG A 1 380 ? -17.343 6.784 11.470 1.00 97.31 380 ARG A C 1
ATOM 2851 O O . ARG A 1 380 ? -16.275 6.433 11.955 1.00 97.31 380 ARG A O 1
ATOM 2858 N N . ASP A 1 381 ? -18.491 6.155 11.709 1.00 97.12 381 ASP A N 1
ATOM 2859 C CA . ASP A 1 381 ? -18.636 5.017 12.634 1.00 97.12 381 ASP A CA 1
ATOM 2860 C C . ASP A 1 381 ? -17.746 3.814 12.249 1.00 97.12 381 ASP A C 1
ATOM 2862 O O . ASP A 1 381 ? -17.274 3.057 13.098 1.00 97.12 381 ASP A O 1
ATOM 2866 N N . GLN A 1 382 ? -17.494 3.608 10.950 1.00 97.50 382 GLN A N 1
ATOM 2867 C CA . GLN A 1 382 ? -16.683 2.490 10.450 1.00 97.50 382 GLN A CA 1
ATOM 2868 C C . GLN A 1 382 ? -15.175 2.770 10.452 1.00 97.50 382 GLN A C 1
ATOM 2870 O O . GLN A 1 382 ? -14.379 1.827 10.498 1.00 97.50 382 GLN A O 1
ATOM 2875 N N . MET A 1 383 ? -14.762 4.037 10.360 1.00 98.31 383 MET A N 1
ATOM 2876 C CA . MET A 1 383 ? -13.352 4.420 10.220 1.00 98.31 383 MET A CA 1
ATOM 2877 C C . MET A 1 383 ? -12.451 3.911 11.361 1.00 98.31 383 MET A C 1
ATOM 2879 O O . MET A 1 383 ? -11.382 3.378 11.046 1.00 98.31 383 MET A O 1
ATOM 2883 N N . PRO A 1 384 ? -12.849 3.978 12.650 1.00 98.50 384 PRO A N 1
ATOM 2884 C CA . PRO A 1 384 ? -12.056 3.435 13.754 1.00 98.50 384 PRO A CA 1
ATOM 2885 C C . PRO A 1 384 ? -11.756 1.938 13.609 1.00 98.50 384 PRO A C 1
ATOM 2887 O O . PRO A 1 384 ? -10.633 1.507 13.863 1.00 98.50 384 PRO A O 1
ATOM 2890 N N . LEU A 1 385 ? -12.711 1.136 13.123 1.00 98.38 385 LEU A N 1
ATOM 2891 C CA . LEU A 1 385 ? -12.499 -0.301 12.909 1.00 98.38 385 LEU A CA 1
ATOM 2892 C C . LEU A 1 385 ? -11.488 -0.576 11.790 1.00 98.38 385 LEU A C 1
ATOM 2894 O O . LEU A 1 385 ? -10.684 -1.502 11.893 1.00 98.38 385 LEU A O 1
ATOM 2898 N N . SER A 1 386 ? -11.500 0.234 10.732 1.00 98.56 386 SER A N 1
ATOM 2899 C CA . SER A 1 386 ? -10.515 0.130 9.651 1.00 98.56 386 SER A CA 1
ATOM 2900 C C . SER A 1 386 ? -9.139 0.637 10.073 1.00 98.56 386 SER A C 1
ATOM 2902 O O . SER A 1 386 ? -8.135 0.050 9.677 1.00 98.56 386 SER A O 1
ATOM 2904 N N . LEU A 1 387 ? -9.067 1.672 10.920 1.00 98.62 387 LEU A N 1
ATOM 2905 C CA . LEU A 1 387 ? -7.813 2.119 11.540 1.00 98.62 387 LEU A CA 1
ATOM 2906 C C . LEU A 1 387 ? -7.216 1.019 12.412 1.00 98.62 387 LEU A C 1
ATOM 2908 O O . LEU A 1 387 ? -6.051 0.678 12.224 1.00 98.62 387 LEU A O 1
ATOM 2912 N N . LEU A 1 388 ? -8.024 0.404 13.279 1.00 98.50 388 LEU A N 1
ATOM 2913 C CA . LEU A 1 388 ? -7.639 -0.753 14.086 1.00 98.50 388 LEU A CA 1
ATOM 2914 C C . LEU A 1 388 ? -7.097 -1.880 13.196 1.00 98.50 388 LEU A C 1
ATOM 2916 O O . LEU A 1 388 ? -5.964 -2.326 13.383 1.00 98.50 388 LEU A O 1
ATOM 2920 N N . ALA A 1 389 ? -7.871 -2.325 12.201 1.00 98.50 389 ALA A N 1
ATOM 2921 C CA . ALA A 1 389 ? -7.477 -3.431 11.332 1.00 98.50 389 ALA A CA 1
ATOM 2922 C C . ALA A 1 389 ? -6.181 -3.128 10.559 1.00 98.50 389 ALA A C 1
ATOM 2924 O O . ALA A 1 389 ? -5.260 -3.947 10.541 1.00 98.50 389 ALA A O 1
ATOM 2925 N N . CYS A 1 390 ? -6.066 -1.950 9.946 1.00 98.56 390 CYS A N 1
ATOM 2926 C CA . CYS A 1 390 ? -4.871 -1.575 9.196 1.00 98.56 390 CYS A CA 1
ATOM 2927 C C . CYS A 1 390 ? -3.648 -1.369 10.103 1.00 98.56 390 CYS A C 1
ATOM 2929 O O . CYS A 1 390 ? -2.549 -1.764 9.714 1.00 98.56 390 CYS A O 1
ATOM 2931 N N . ALA A 1 391 ? -3.818 -0.837 11.316 1.00 98.62 391 ALA A N 1
ATOM 2932 C CA . ALA A 1 391 ? -2.733 -0.698 12.285 1.00 98.62 391 ALA A CA 1
ATOM 2933 C C . ALA A 1 391 ? -2.198 -2.069 12.717 1.00 98.62 391 ALA A C 1
ATOM 2935 O O . ALA A 1 391 ? -0.988 -2.285 12.712 1.00 98.62 391 ALA A O 1
ATOM 2936 N N . LEU A 1 392 ? -3.085 -3.037 12.967 1.00 98.50 392 LEU A N 1
ATOM 2937 C CA . LEU A 1 392 ? -2.688 -4.422 13.225 1.00 98.50 392 LEU A CA 1
ATOM 2938 C C . LEU A 1 392 ? -1.990 -5.060 12.014 1.00 98.50 392 LEU A C 1
ATOM 2940 O O . LEU A 1 392 ? -0.992 -5.762 12.177 1.00 98.50 392 LEU A O 1
ATOM 2944 N N . MET A 1 393 ? -2.446 -4.795 10.783 1.00 97.69 393 MET A N 1
ATOM 2945 C CA . MET A 1 393 ? -1.718 -5.251 9.592 1.00 97.69 393 MET A CA 1
ATOM 2946 C C . MET A 1 393 ? -0.296 -4.690 9.545 1.00 97.69 393 MET A C 1
ATOM 2948 O O . MET A 1 393 ? 0.620 -5.451 9.244 1.00 97.69 393 MET A O 1
ATOM 2952 N N . CYS A 1 394 ? -0.095 -3.405 9.851 1.00 97.75 394 CYS A N 1
ATOM 2953 C CA . CYS A 1 394 ? 1.244 -2.827 9.959 1.00 97.75 394 CYS A CA 1
ATOM 2954 C C . CYS A 1 394 ? 2.042 -3.483 11.092 1.00 97.75 394 CYS A C 1
ATOM 2956 O O . CYS A 1 394 ? 3.154 -3.935 10.842 1.00 97.75 394 CYS A O 1
ATOM 2958 N N . LEU A 1 395 ? 1.474 -3.643 12.288 1.00 97.81 395 LEU A N 1
ATOM 2959 C CA . LEU A 1 395 ? 2.127 -4.303 13.425 1.00 97.81 395 LEU A CA 1
ATOM 2960 C C . LEU A 1 395 ? 2.666 -5.703 13.070 1.00 97.81 395 LEU A C 1
ATOM 2962 O O . LEU A 1 395 ? 3.786 -6.051 13.433 1.00 97.81 395 LEU A O 1
ATOM 2966 N N . ALA A 1 396 ? 1.887 -6.493 12.327 1.00 96.62 396 ALA A N 1
ATOM 2967 C CA . ALA A 1 396 ? 2.238 -7.863 11.956 1.00 96.62 396 ALA A CA 1
ATOM 2968 C C . ALA A 1 396 ? 3.164 -7.988 10.733 1.00 96.62 396 ALA A C 1
ATOM 2970 O O . ALA A 1 396 ? 3.613 -9.097 10.425 1.00 96.62 396 ALA A O 1
ATOM 2971 N N . ARG A 1 397 ? 3.426 -6.903 9.989 1.00 94.44 397 ARG A N 1
ATOM 2972 C CA . ARG A 1 397 ? 4.291 -6.953 8.799 1.00 94.44 397 ARG A CA 1
ATOM 2973 C C . ARG A 1 397 ? 5.761 -7.111 9.228 1.00 94.44 397 ARG A C 1
ATOM 2975 O O . ARG A 1 397 ? 6.249 -6.310 10.022 1.00 94.44 397 ARG A O 1
ATOM 2982 N N . PRO A 1 398 ? 6.515 -8.066 8.649 1.00 91.69 398 PRO A N 1
ATOM 2983 C CA . PRO A 1 398 ? 7.950 -8.199 8.916 1.00 91.69 398 PRO A CA 1
ATOM 2984 C C . PRO A 1 398 ? 8.756 -6.944 8.562 1.00 91.69 398 PRO A C 1
ATOM 2986 O O . PRO A 1 398 ? 9.744 -6.649 9.221 1.00 91.69 398 PRO A O 1
ATOM 2989 N N . SER A 1 399 ? 8.306 -6.195 7.551 1.00 89.38 399 SER A N 1
ATOM 2990 C CA . SER A 1 399 ? 8.928 -4.946 7.102 1.00 89.38 399 SER A CA 1
ATOM 2991 C C . SER A 1 399 ? 8.705 -3.763 8.047 1.00 89.38 399 SER A C 1
ATOM 2993 O O . SER A 1 399 ? 9.294 -2.708 7.835 1.00 89.38 399 SER A O 1
ATOM 2995 N N . THR A 1 400 ? 7.820 -3.888 9.038 1.00 95.12 400 THR A N 1
ATOM 2996 C CA . THR A 1 400 ? 7.593 -2.826 10.019 1.00 95.12 400 THR A CA 1
ATOM 2997 C C . THR A 1 400 ? 8.740 -2.816 11.008 1.00 95.12 400 THR A C 1
ATOM 2999 O O . THR A 1 400 ? 9.000 -3.827 11.677 1.00 95.12 400 THR A O 1
ATOM 3002 N N . ARG A 1 401 ? 9.406 -1.662 11.093 1.00 95.44 401 ARG A N 1
ATOM 3003 C CA . ARG A 1 401 ? 10.561 -1.461 11.962 1.00 95.44 401 ARG A CA 1
ATOM 3004 C C . ARG A 1 401 ? 10.190 -1.770 13.416 1.00 95.44 401 ARG A C 1
ATOM 3006 O O . ARG A 1 401 ? 9.100 -1.373 13.843 1.00 95.44 401 ARG A O 1
ATOM 3013 N N . PRO A 1 402 ? 11.032 -2.495 14.172 1.00 96.56 402 PRO A N 1
ATOM 3014 C CA . PRO A 1 402 ? 10.722 -2.878 15.547 1.00 96.56 402 PRO A CA 1
ATOM 3015 C C . PRO A 1 402 ? 10.302 -1.700 16.438 1.00 96.56 402 PRO A C 1
ATOM 3017 O O . PRO A 1 402 ? 9.330 -1.822 17.178 1.00 96.56 402 PRO A O 1
ATOM 3020 N N . GLU A 1 403 ? 10.964 -0.551 16.303 1.00 97.06 403 GLU A N 1
ATOM 3021 C CA . GLU A 1 403 ? 10.702 0.680 17.057 1.00 97.06 403 GLU A CA 1
ATOM 3022 C C . GLU A 1 403 ? 9.343 1.335 16.757 1.00 97.06 403 GLU A C 1
ATOM 3024 O O . GLU A 1 403 ? 8.846 2.123 17.559 1.00 97.06 403 GLU A O 1
ATOM 3029 N N . ASP A 1 404 ? 8.711 1.004 15.628 1.00 97.81 404 ASP A N 1
ATOM 3030 C CA . ASP A 1 404 ? 7.392 1.536 15.265 1.00 97.81 404 ASP A CA 1
ATOM 3031 C C . ASP A 1 404 ? 6.247 0.603 15.678 1.00 97.81 404 ASP A C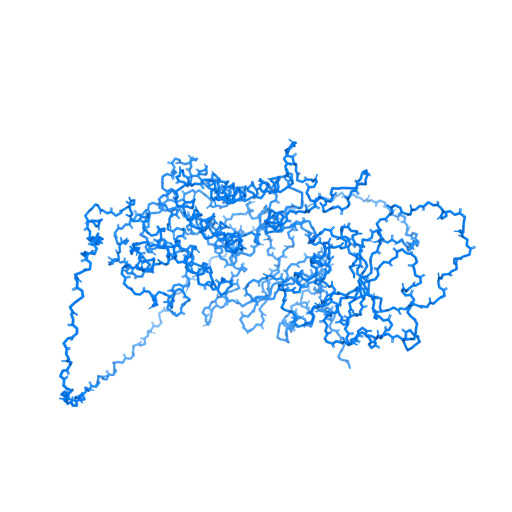 1
ATOM 3033 O O . ASP A 1 404 ? 5.081 1.004 15.669 1.00 97.81 404 ASP A O 1
ATOM 3037 N N . ARG A 1 405 ? 6.544 -0.653 16.041 1.00 97.81 405 ARG A N 1
ATOM 3038 C CA . ARG A 1 405 ? 5.515 -1.649 16.386 1.00 97.81 405 ARG A CA 1
ATOM 3039 C C . ARG A 1 405 ? 4.675 -1.206 17.582 1.00 97.81 405 ARG A C 1
ATOM 3041 O O . ARG A 1 405 ? 3.452 -1.314 17.525 1.00 97.81 405 ARG A O 1
ATOM 3048 N N . GLY A 1 406 ? 5.310 -0.638 18.610 1.00 98.00 406 GLY A N 1
ATOM 3049 C CA . GLY A 1 406 ? 4.610 -0.078 19.770 1.00 98.00 406 GLY A CA 1
ATOM 3050 C C . GLY A 1 406 ? 3.604 1.007 19.375 1.00 98.00 406 GLY A C 1
ATOM 3051 O O . GLY A 1 406 ? 2.460 0.981 19.824 1.00 98.00 406 GLY A O 1
ATOM 3052 N N . TRP A 1 407 ? 3.971 1.889 18.437 1.00 98.50 407 TRP A N 1
ATOM 3053 C CA . TRP A 1 407 ? 3.076 2.942 17.947 1.00 98.50 407 TRP A CA 1
ATOM 3054 C C . TRP A 1 407 ? 1.853 2.379 17.207 1.00 98.50 407 TRP A C 1
ATOM 3056 O O . TRP A 1 407 ? 0.733 2.835 17.432 1.00 98.50 407 TRP A O 1
ATOM 3066 N N . PHE A 1 408 ? 2.020 1.349 16.369 1.00 98.62 408 PHE A N 1
ATOM 3067 C CA . PHE A 1 408 ? 0.881 0.714 15.691 1.00 98.62 408 PHE A CA 1
ATOM 3068 C C . PHE A 1 408 ? -0.048 -0.034 16.656 1.00 98.62 408 PHE A C 1
ATOM 3070 O O . PHE A 1 408 ? -1.266 -0.001 16.473 1.00 98.62 408 PHE A O 1
ATOM 3077 N N . LEU A 1 409 ? 0.498 -0.676 17.694 1.00 98.56 409 LEU A N 1
ATOM 3078 C CA . LEU A 1 409 ? -0.310 -1.276 18.758 1.00 98.56 409 LEU A CA 1
ATOM 3079 C C . LEU A 1 409 ? -1.099 -0.202 19.524 1.00 98.56 409 LEU A C 1
ATOM 3081 O O . LEU A 1 409 ? -2.301 -0.364 19.738 1.00 98.56 409 LEU A O 1
ATOM 3085 N N . ARG A 1 410 ? -0.450 0.924 19.847 1.00 98.38 410 ARG A N 1
ATOM 3086 C CA . ARG A 1 410 ? -1.068 2.097 20.482 1.00 98.38 410 ARG A CA 1
ATOM 3087 C C . ARG A 1 410 ? -2.195 2.689 19.649 1.00 98.38 410 ARG A C 1
ATOM 3089 O O . ARG A 1 410 ? -3.271 2.944 20.185 1.00 98.38 410 ARG A O 1
ATOM 3096 N N . LEU A 1 411 ? -1.993 2.845 18.341 1.00 98.62 411 LEU A N 1
ATOM 3097 C CA . LEU A 1 411 ? -3.038 3.297 17.423 1.00 98.62 411 LEU A CA 1
ATOM 3098 C C . LEU A 1 411 ? -4.221 2.317 17.392 1.00 98.62 411 LEU A C 1
ATOM 3100 O O . LEU A 1 411 ? -5.369 2.749 17.446 1.00 98.62 411 LEU A O 1
ATOM 3104 N N . ALA A 1 412 ? -3.968 1.005 17.332 1.00 98.56 412 ALA A N 1
ATOM 3105 C CA . ALA A 1 412 ? -5.034 0.003 17.324 1.00 98.56 412 ALA A CA 1
ATOM 3106 C C . ALA A 1 412 ? -5.849 0.006 18.631 1.00 98.56 412 ALA A C 1
ATOM 3108 O O . ALA A 1 412 ? -7.080 -0.086 18.594 1.00 98.56 412 ALA A O 1
ATOM 3109 N N . ALA A 1 413 ? -5.184 0.148 19.780 1.00 98.44 413 ALA A N 1
ATOM 3110 C CA . ALA A 1 413 ? -5.830 0.235 21.087 1.00 98.44 413 ALA A CA 1
ATOM 3111 C C . ALA A 1 413 ? -6.647 1.534 21.243 1.00 98.44 413 ALA A C 1
ATOM 3113 O O . ALA A 1 413 ? -7.809 1.485 21.647 1.00 98.44 413 ALA A O 1
ATOM 3114 N N . ASN A 1 414 ? -6.109 2.684 20.824 1.00 98.38 414 ASN A N 1
ATOM 3115 C CA . ASN A 1 414 ? -6.840 3.957 20.829 1.00 98.38 414 ASN A CA 1
ATOM 3116 C C . ASN A 1 414 ? -8.037 3.951 19.864 1.00 98.38 414 ASN A C 1
ATOM 3118 O O . ASN A 1 414 ? -9.121 4.411 20.216 1.00 98.38 414 ASN A O 1
ATOM 3122 N N . ALA A 1 415 ? -7.893 3.359 18.675 1.00 98.38 415 ALA A N 1
ATOM 3123 C CA . ALA A 1 415 ? -9.008 3.175 17.746 1.00 98.38 415 ALA A CA 1
ATOM 3124 C C . ALA A 1 415 ? -10.108 2.270 18.331 1.00 98.38 415 ALA A C 1
ATOM 3126 O O . ALA A 1 415 ? -11.295 2.523 18.122 1.00 98.38 415 ALA A O 1
ATOM 3127 N N . SER A 1 416 ? -9.723 1.257 19.115 1.00 98.06 416 SER A N 1
ATOM 3128 C CA . SER A 1 416 ? -10.653 0.407 19.871 1.00 98.06 416 SER A CA 1
ATOM 3129 C C . SER A 1 416 ? -11.403 1.200 20.945 1.00 98.06 416 SER A C 1
ATOM 3131 O O . SER A 1 416 ? -12.625 1.097 21.041 1.00 98.06 416 SER A O 1
ATOM 3133 N N . ALA A 1 417 ? -10.688 2.016 21.727 1.00 97.19 417 ALA A N 1
ATOM 3134 C CA . ALA A 1 417 ? -11.269 2.883 22.753 1.00 97.19 417 ALA A CA 1
ATOM 3135 C C . ALA A 1 417 ? -12.254 3.895 22.162 1.00 97.19 417 ALA A C 1
ATOM 3137 O O . ALA A 1 417 ? -13.383 4.009 22.637 1.00 97.19 417 ALA A O 1
ATOM 3138 N N . TYR A 1 418 ? -11.847 4.575 21.090 1.00 97.06 418 TYR A N 1
ATOM 3139 C CA . TYR A 1 418 ? -12.672 5.552 20.390 1.00 97.06 418 TYR A CA 1
ATOM 3140 C C . TYR A 1 418 ? -13.942 4.914 19.812 1.00 97.06 418 TYR A C 1
ATOM 3142 O O . TYR A 1 418 ? -15.035 5.445 19.972 1.00 97.06 418 TYR A O 1
ATOM 3150 N N . PHE A 1 419 ? -13.827 3.731 19.206 1.00 97.31 419 PHE A N 1
ATOM 3151 C CA . PHE A 1 419 ? -14.989 2.997 18.712 1.00 97.31 419 PHE A CA 1
ATOM 3152 C C . PHE A 1 419 ? -15.974 2.634 19.837 1.00 97.31 419 PHE A C 1
ATOM 3154 O O . PHE A 1 419 ? -17.184 2.840 19.726 1.00 97.31 419 PHE A O 1
ATOM 3161 N N . LEU A 1 420 ? -15.464 2.089 20.944 1.00 96.00 420 LEU A N 1
ATOM 3162 C CA . LEU A 1 420 ? -16.303 1.671 22.065 1.00 96.00 420 LEU A CA 1
ATOM 3163 C C . LEU A 1 420 ? -16.935 2.862 22.793 1.00 96.00 420 LEU A C 1
ATOM 3165 O O . LEU A 1 420 ? -18.067 2.743 23.252 1.00 96.00 420 LEU A O 1
ATOM 3169 N N . SER A 1 421 ? -16.274 4.018 22.871 1.00 95.31 421 SER A N 1
ATOM 3170 C CA . SER A 1 421 ? -16.874 5.208 23.488 1.00 95.31 421 SER A CA 1
ATOM 3171 C C . SER A 1 421 ? -18.093 5.719 22.709 1.00 95.31 421 SER A C 1
ATOM 3173 O O . SER A 1 421 ? -19.032 6.228 23.320 1.00 95.31 421 SER A O 1
ATOM 3175 N N . GLN A 1 422 ? -18.120 5.514 21.388 1.00 95.44 422 GLN A N 1
ATOM 3176 C CA . GLN A 1 422 ? -19.232 5.901 20.515 1.00 95.44 422 GLN A CA 1
ATOM 3177 C C . GLN A 1 422 ? -20.400 4.906 20.524 1.00 95.44 422 GLN A C 1
ATOM 3179 O O . GLN A 1 422 ? -21.550 5.309 20.348 1.00 95.44 422 GLN A O 1
ATOM 3184 N N . HIS A 1 423 ? -20.125 3.611 20.715 1.00 95.25 423 HIS A N 1
ATOM 3185 C CA . HIS A 1 423 ? -21.118 2.557 20.467 1.00 95.25 423 HIS A CA 1
ATOM 3186 C C . HIS A 1 423 ? -21.427 1.642 21.653 1.00 95.25 423 HIS A C 1
ATOM 3188 O O . HIS A 1 423 ? -22.430 0.923 21.607 1.00 95.25 423 HIS A O 1
ATOM 3194 N N . ALA A 1 424 ? -20.602 1.621 22.702 1.00 87.50 424 ALA A N 1
ATOM 3195 C CA . ALA A 1 424 ? -20.882 0.786 23.861 1.00 87.50 424 ALA A CA 1
ATOM 3196 C C . ALA A 1 424 ? -22.135 1.302 24.594 1.00 87.50 424 ALA A C 1
ATOM 3198 O O . ALA A 1 424 ? -22.283 2.512 24.788 1.00 87.50 424 ALA A O 1
ATOM 3199 N N . PRO A 1 425 ? -23.033 0.409 25.050 1.00 82.88 425 PRO A N 1
ATOM 3200 C CA . PRO A 1 425 ? -24.138 0.806 25.909 1.00 82.88 425 PRO A CA 1
ATOM 3201 C C . PRO A 1 425 ? -23.598 1.526 27.148 1.00 82.88 425 PRO A C 1
ATOM 3203 O O . PRO A 1 425 ? -22.585 1.108 27.713 1.00 82.88 425 PRO A O 1
ATOM 3206 N N . ALA A 1 426 ? -24.312 2.543 27.636 1.00 75.19 426 ALA A N 1
ATOM 3207 C CA . ALA A 1 426 ? -23.926 3.272 28.850 1.00 75.19 426 ALA A CA 1
ATOM 3208 C C . ALA A 1 426 ? -23.655 2.337 30.054 1.00 75.19 426 ALA A C 1
ATOM 3210 O O . ALA A 1 426 ? -22.780 2.607 30.872 1.00 75.19 426 ALA A O 1
ATOM 3211 N N . ALA A 1 427 ? -24.350 1.194 30.128 1.00 63.00 427 ALA A N 1
ATOM 3212 C CA . ALA A 1 427 ? -24.138 0.175 31.158 1.00 63.00 427 ALA A CA 1
ATOM 3213 C C . ALA A 1 427 ? -22.760 -0.516 31.078 1.00 63.00 427 ALA A C 1
ATOM 3215 O O . ALA A 1 427 ? -22.201 -0.883 32.107 1.00 63.00 427 ALA A O 1
ATOM 3216 N N . THR A 1 428 ? -22.194 -0.671 29.880 1.00 65.69 428 THR A N 1
ATOM 3217 C CA . THR A 1 428 ? -20.870 -1.278 29.669 1.00 65.69 428 THR A CA 1
ATOM 3218 C C . THR A 1 428 ? -19.746 -0.287 29.972 1.00 65.69 428 THR A C 1
ATOM 3220 O O . THR A 1 428 ? -18.702 -0.690 30.479 1.00 65.69 428 THR A O 1
ATOM 3223 N N . GLN A 1 429 ? -19.967 1.016 29.752 1.00 61.38 429 GLN A N 1
ATOM 3224 C CA . GLN A 1 429 ? -18.989 2.057 30.099 1.00 61.38 429 GLN A CA 1
ATOM 3225 C C . GLN A 1 429 ? -18.720 2.130 31.612 1.00 61.38 429 GLN A C 1
ATOM 3227 O O . GLN A 1 429 ? -17.590 2.381 32.016 1.00 61.38 429 GLN A O 1
ATOM 3232 N N . ALA A 1 430 ? -19.714 1.818 32.452 1.00 60.03 430 ALA A N 1
ATOM 3233 C CA . ALA A 1 430 ? -19.562 1.782 33.910 1.00 60.03 430 ALA A CA 1
ATOM 3234 C C . ALA A 1 430 ? -18.717 0.598 34.433 1.00 60.03 430 ALA A C 1
ATOM 3236 O O . ALA A 1 430 ? -18.390 0.553 35.619 1.00 60.03 430 ALA A O 1
ATOM 3237 N N . HIS A 1 431 ? -18.394 -0.383 33.583 1.00 58.72 431 HIS A N 1
ATOM 3238 C CA . HIS A 1 431 ? -17.613 -1.571 33.947 1.00 58.72 431 HIS A CA 1
ATOM 3239 C C . HIS A 1 431 ? -16.177 -1.565 33.436 1.00 58.72 431 HIS A C 1
ATOM 3241 O O . HIS A 1 431 ? -15.421 -2.465 33.798 1.00 58.72 431 HIS A O 1
ATOM 3247 N N . ILE A 1 432 ? -15.763 -0.551 32.673 1.00 58.59 432 ILE A N 1
ATOM 3248 C CA . ILE A 1 432 ? -14.335 -0.256 32.572 1.00 58.59 432 ILE A CA 1
ATOM 3249 C C . ILE A 1 432 ? -13.959 0.260 33.960 1.00 58.59 432 ILE A C 1
ATOM 3251 O O . ILE A 1 432 ? -14.506 1.288 34.365 1.00 58.59 432 ILE A O 1
ATOM 3255 N N . PRO A 1 433 ? -13.127 -0.456 34.737 1.00 57.16 433 PRO A N 1
ATOM 3256 C CA . PRO A 1 433 ? -12.783 0.005 36.064 1.00 57.16 433 PRO A CA 1
ATOM 3257 C C . PRO A 1 433 ? -12.069 1.342 35.894 1.00 57.16 433 PRO A C 1
ATOM 3259 O O . PRO A 1 433 ? -10.905 1.375 35.498 1.00 57.16 433 PRO A O 1
ATOM 3262 N N . SER A 1 434 ? -12.767 2.449 36.175 1.00 54.28 434 SER A N 1
ATOM 3263 C CA . SER A 1 434 ? -12.102 3.693 36.529 1.00 54.28 434 SER A CA 1
ATOM 3264 C C . SER A 1 434 ? -11.199 3.304 37.676 1.00 54.28 434 SER A C 1
ATOM 3266 O O . SER A 1 434 ? -11.688 2.992 38.764 1.00 54.28 434 SER A O 1
ATOM 3268 N N . GLN A 1 435 ? -9.897 3.216 37.412 1.00 52.72 435 GLN A N 1
ATOM 3269 C CA . GLN A 1 435 ? -8.938 3.049 38.481 1.00 52.72 435 GLN A CA 1
ATOM 3270 C C . GLN A 1 435 ? -9.189 4.234 39.406 1.00 52.72 435 GLN A C 1
ATOM 3272 O O . GLN A 1 435 ? -8.904 5.377 39.049 1.00 52.72 435 GLN A O 1
ATOM 3277 N N . SER A 1 436 ? -9.812 3.982 40.564 1.00 46.59 436 SER A N 1
ATOM 3278 C CA . SER A 1 436 ? -9.750 4.947 41.649 1.00 46.59 436 SER A CA 1
ATOM 3279 C C . SER A 1 436 ? -8.272 5.288 41.789 1.00 46.59 436 SER A C 1
ATOM 3281 O O . SER A 1 436 ? -7.472 4.344 41.811 1.00 46.59 436 SER A O 1
ATOM 3283 N N . PRO A 1 437 ? -7.905 6.585 41.800 1.00 52.75 437 PRO A N 1
ATOM 3284 C CA . PRO A 1 437 ? -6.512 6.996 41.874 1.00 52.75 437 PRO A CA 1
ATOM 3285 C C . PRO A 1 437 ? -5.859 6.161 42.961 1.00 52.75 437 PRO A C 1
ATOM 3287 O O . PRO A 1 437 ? -6.405 6.087 44.069 1.00 52.75 437 PRO A O 1
ATOM 3290 N N . ALA A 1 438 ? -4.794 5.440 42.589 1.00 46.31 438 ALA A N 1
ATOM 3291 C CA . ALA A 1 438 ? -4.129 4.505 43.481 1.00 46.31 438 ALA A CA 1
ATOM 3292 C C . ALA A 1 438 ? -3.986 5.198 44.844 1.00 46.31 438 ALA A C 1
ATOM 3294 O O . ALA A 1 438 ? -3.473 6.324 44.875 1.00 46.31 438 ALA A O 1
ATOM 3295 N N . PRO A 1 439 ? -4.527 4.621 45.938 1.00 54.41 439 PRO A N 1
ATOM 3296 C CA . PRO A 1 439 ? -4.473 5.267 47.238 1.00 54.41 439 PRO A CA 1
ATOM 3297 C C . PRO A 1 439 ? -3.023 5.661 47.486 1.00 54.41 439 PRO A C 1
ATOM 3299 O O . PRO A 1 439 ? -2.130 4.835 47.277 1.00 54.41 439 PRO A O 1
ATOM 3302 N N . ALA A 1 440 ? -2.808 6.938 47.833 1.00 58.31 440 ALA A N 1
ATOM 3303 C CA . ALA A 1 440 ? -1.481 7.500 48.056 1.00 58.31 440 ALA A CA 1
ATOM 3304 C C . ALA A 1 440 ? -0.633 6.474 48.820 1.00 58.31 440 ALA A C 1
ATOM 3306 O O . ALA A 1 440 ? -1.143 5.929 49.807 1.00 58.31 440 ALA A O 1
ATOM 3307 N N . PRO A 1 441 ? 0.585 6.150 48.342 1.00 55.88 441 PRO A N 1
ATOM 3308 C CA . PRO A 1 441 ? 1.345 5.018 48.846 1.00 55.88 441 PRO A CA 1
ATOM 3309 C C . PRO A 1 441 ? 1.396 5.098 50.367 1.00 55.88 441 PRO A C 1
ATOM 3311 O O . PRO A 1 441 ? 1.915 6.063 50.932 1.00 55.88 441 PRO A O 1
ATOM 3314 N N . ALA A 1 442 ? 0.786 4.107 51.024 1.00 62.12 442 ALA A N 1
ATOM 3315 C CA . ALA A 1 442 ? 0.856 3.995 52.467 1.00 62.12 442 ALA A CA 1
ATOM 3316 C C . ALA A 1 442 ? 2.344 3.989 52.862 1.00 62.12 442 ALA A C 1
ATOM 3318 O O . ALA A 1 442 ? 3.145 3.355 52.164 1.00 62.12 442 ALA A O 1
ATOM 3319 N N . PRO A 1 443 ? 2.737 4.712 53.927 1.00 61.97 443 PRO A N 1
ATOM 3320 C CA . PRO A 1 443 ? 4.128 4.793 54.348 1.00 61.97 443 PRO A CA 1
ATOM 3321 C C . PRO A 1 443 ? 4.707 3.385 54.474 1.00 61.97 443 PRO A C 1
ATOM 3323 O O . PRO A 1 443 ? 4.123 2.528 55.137 1.00 61.97 443 PRO A O 1
ATOM 3326 N N . VAL A 1 444 ? 5.830 3.161 53.788 1.00 57.84 444 VAL A N 1
ATOM 3327 C CA . VAL A 1 444 ? 6.529 1.875 53.716 1.00 57.84 444 VAL A CA 1
ATOM 3328 C C . VAL A 1 444 ? 6.726 1.332 55.138 1.00 57.84 444 VAL A C 1
ATOM 3330 O O . VAL A 1 444 ? 7.442 1.960 55.924 1.00 57.84 444 VAL A O 1
ATOM 3333 N N . PRO A 1 445 ? 6.111 0.192 55.506 1.00 57.81 445 PRO A N 1
ATOM 3334 C CA . PRO A 1 445 ? 6.398 -0.456 56.773 1.00 57.81 445 PRO A CA 1
ATOM 3335 C C . PRO A 1 445 ? 7.851 -0.928 56.776 1.00 57.81 445 PRO A C 1
ATOM 3337 O O . PRO A 1 445 ? 8.322 -1.547 55.821 1.00 57.81 445 PRO A O 1
ATOM 3340 N N . VAL A 1 446 ? 8.556 -0.630 57.865 1.00 62.66 446 VAL A N 1
ATOM 3341 C CA . VAL A 1 446 ? 9.919 -1.100 58.138 1.00 62.66 446 VAL A CA 1
ATOM 3342 C C . VAL A 1 446 ? 9.975 -2.634 57.986 1.00 62.66 446 VAL A C 1
ATOM 3344 O O . VAL A 1 446 ? 9.074 -3.310 58.492 1.00 62.66 446 VAL A O 1
ATOM 3347 N N . PRO A 1 447 ? 10.996 -3.211 57.319 1.00 52.91 447 PRO A N 1
ATOM 3348 C CA . PRO A 1 447 ? 11.046 -4.648 57.072 1.00 52.91 447 PRO A CA 1
ATOM 3349 C C . PRO A 1 447 ? 11.187 -5.421 58.388 1.00 52.91 447 PRO A C 1
ATOM 3351 O O . PRO A 1 447 ? 12.164 -5.255 59.119 1.00 52.91 447 PRO A O 1
ATOM 3354 N N . VAL A 1 448 ? 10.223 -6.297 58.669 1.00 61.06 448 VAL A N 1
ATOM 3355 C CA . VAL A 1 448 ? 10.348 -7.343 59.690 1.00 61.06 448 VAL A CA 1
ATOM 3356 C C . VAL A 1 448 ? 11.170 -8.500 59.095 1.00 61.06 448 VAL A C 1
ATOM 3358 O O . VAL A 1 448 ? 10.922 -8.873 57.945 1.00 61.06 448 VAL A O 1
ATOM 3361 N N . PRO A 1 449 ? 12.140 -9.085 59.827 1.00 50.97 449 PRO A N 1
ATOM 3362 C CA . PRO A 1 449 ? 12.957 -10.191 59.330 1.00 50.97 449 PRO A CA 1
ATOM 3363 C C . PRO A 1 449 ? 12.114 -11.431 59.013 1.00 50.97 449 PRO A C 1
ATOM 3365 O O . PRO A 1 449 ? 11.269 -11.843 59.809 1.00 50.97 449 PRO A O 1
ATOM 3368 N N . ALA A 1 450 ? 12.373 -12.036 57.855 1.00 51.34 450 ALA A N 1
ATOM 3369 C CA . ALA A 1 450 ? 11.692 -13.234 57.379 1.00 51.34 450 ALA A CA 1
ATOM 3370 C C . ALA A 1 450 ? 12.009 -14.474 58.248 1.00 51.34 450 ALA A C 1
ATOM 3372 O O . ALA A 1 450 ? 13.180 -14.717 58.552 1.00 51.34 450 ALA A O 1
ATOM 3373 N N . PRO A 1 451 ? 11.007 -15.300 58.608 1.00 50.84 451 PRO A N 1
ATOM 3374 C CA . PRO A 1 451 ? 11.232 -16.633 59.151 1.00 50.84 451 PRO A CA 1
ATOM 3375 C C . PRO A 1 451 ? 11.562 -17.656 58.047 1.00 50.84 451 PRO A C 1
ATOM 3377 O O . PRO A 1 451 ? 11.211 -17.495 56.879 1.00 50.84 451 PRO A O 1
ATOM 3380 N N . ALA A 1 452 ? 12.272 -18.704 58.466 1.00 50.44 452 ALA A N 1
ATOM 3381 C CA . ALA A 1 452 ? 12.896 -19.754 57.662 1.00 50.44 452 ALA A CA 1
ATOM 3382 C C . ALA A 1 452 ? 11.924 -20.591 56.791 1.00 50.44 452 ALA A C 1
ATOM 3384 O O . ALA A 1 452 ? 10.746 -20.726 57.130 1.00 50.44 452 ALA A O 1
ATOM 3385 N N . PRO A 1 453 ? 12.420 -21.210 55.698 1.00 47.59 453 PRO A N 1
ATOM 3386 C CA . PRO A 1 453 ? 11.594 -21.950 54.750 1.00 47.59 453 PRO A CA 1
ATOM 3387 C C . PRO A 1 453 ? 11.209 -23.336 55.288 1.00 47.59 453 PRO A C 1
ATOM 3389 O O . PRO A 1 453 ? 12.062 -24.188 55.540 1.00 47.59 453 PRO A O 1
ATOM 3392 N N . GLY A 1 454 ? 9.902 -23.558 55.436 1.00 41.75 454 GLY A N 1
ATOM 3393 C CA . GLY A 1 454 ? 9.303 -24.868 55.677 1.00 41.75 454 GLY A CA 1
ATOM 3394 C C . GLY A 1 454 ? 9.164 -25.673 54.383 1.00 41.75 454 GLY A C 1
ATOM 3395 O O . GLY A 1 454 ? 8.798 -25.147 53.333 1.00 41.75 454 GLY A O 1
ATOM 3396 N N . THR A 1 455 ? 9.478 -26.958 54.479 1.00 48.88 455 THR A N 1
ATOM 3397 C CA . THR A 1 455 ? 9.390 -27.980 53.435 1.00 48.88 455 THR A CA 1
ATOM 3398 C C . THR A 1 455 ? 7.938 -28.273 53.047 1.00 48.88 455 THR A C 1
ATOM 3400 O O . THR A 1 455 ? 7.077 -28.391 53.916 1.00 48.88 455 THR A O 1
ATOM 3403 N N . ASN A 1 456 ? 7.664 -28.450 51.749 1.00 38.56 456 ASN A N 1
ATOM 3404 C CA . ASN A 1 456 ? 6.373 -28.947 51.261 1.00 38.56 456 ASN A CA 1
ATOM 3405 C C . ASN A 1 456 ? 6.567 -30.155 50.317 1.00 38.56 456 ASN A C 1
ATOM 3407 O O . ASN A 1 456 ? 7.581 -30.207 49.614 1.00 38.56 456 ASN A O 1
ATOM 3411 N N . PRO A 1 457 ? 5.649 -31.145 50.330 1.00 46.06 457 PRO A N 1
ATOM 3412 C CA . PRO A 1 457 ? 5.867 -32.477 49.779 1.00 46.06 457 PRO A CA 1
ATOM 3413 C C . PRO A 1 457 ? 5.398 -32.645 48.322 1.00 46.06 457 PRO A C 1
ATOM 3415 O O . PRO A 1 457 ? 4.808 -31.761 47.707 1.00 46.06 457 PRO A O 1
ATOM 3418 N N . ALA A 1 458 ? 5.713 -33.833 47.803 1.00 43.41 458 ALA A N 1
ATOM 3419 C CA . ALA A 1 458 ? 5.644 -34.311 46.425 1.00 43.41 458 ALA A CA 1
ATOM 3420 C C . ALA A 1 458 ? 4.282 -34.188 45.701 1.00 43.41 458 ALA A C 1
ATOM 3422 O O . ALA A 1 458 ? 3.233 -34.337 46.329 1.00 43.41 458 ALA A O 1
ATOM 3423 N N . PRO A 1 459 ? 4.281 -34.049 44.357 1.00 46.78 459 PRO A N 1
ATOM 3424 C CA . PRO A 1 459 ? 3.065 -34.094 43.557 1.00 46.78 459 PRO A CA 1
ATOM 3425 C C . PRO A 1 459 ? 2.663 -35.529 43.176 1.00 46.78 459 PRO A C 1
ATOM 3427 O O . PRO A 1 459 ? 3.478 -36.356 42.759 1.00 46.78 459 PRO A O 1
ATOM 3430 N N . ALA A 1 460 ? 1.363 -35.797 43.301 1.00 37.19 460 ALA A N 1
ATOM 3431 C CA . ALA A 1 460 ? 0.695 -37.015 42.866 1.00 37.19 460 ALA A CA 1
ATOM 3432 C C . ALA A 1 460 ? 0.571 -37.088 41.332 1.00 37.19 460 ALA A C 1
ATOM 3434 O O . ALA A 1 460 ? 0.383 -36.083 40.650 1.00 37.19 460 ALA A O 1
ATOM 3435 N N . ARG A 1 461 ? 0.659 -38.315 40.809 1.00 39.31 461 ARG A N 1
ATOM 3436 C CA . ARG A 1 461 ? 0.485 -38.671 39.395 1.00 39.31 461 ARG A CA 1
ATOM 3437 C C . ARG A 1 461 ? -0.985 -38.564 38.981 1.00 39.31 461 ARG A C 1
ATOM 3439 O O . ARG A 1 461 ? -1.831 -39.219 39.584 1.00 39.31 461 ARG A O 1
ATOM 3446 N N . THR A 1 462 ? -1.262 -37.840 37.903 1.00 39.94 462 THR A N 1
ATOM 3447 C CA . THR A 1 462 ? -2.542 -37.861 37.181 1.00 39.94 462 THR A CA 1
ATOM 3448 C C . THR A 1 462 ? -2.442 -38.757 35.946 1.00 39.94 462 THR A C 1
ATOM 3450 O O . THR A 1 462 ? -1.524 -38.645 35.136 1.00 39.94 462 THR A O 1
ATOM 3453 N N . THR A 1 463 ? -3.390 -39.682 35.833 1.00 40.84 463 THR A N 1
ATOM 3454 C CA . THR A 1 463 ? -3.614 -40.593 34.708 1.00 40.84 463 THR A CA 1
ATOM 3455 C C . THR A 1 463 ? -4.276 -39.860 33.538 1.00 40.84 463 THR A C 1
ATOM 3457 O O . THR A 1 463 ? -5.207 -39.081 33.734 1.00 40.84 463 THR A O 1
ATOM 3460 N N . GLY A 1 464 ? -3.796 -40.106 32.315 1.00 37.62 464 GLY A N 1
ATOM 3461 C CA . GLY A 1 464 ? -4.360 -39.547 31.081 1.00 37.62 464 GLY A CA 1
ATOM 3462 C C . GLY A 1 464 ? -5.558 -40.348 30.546 1.00 37.62 464 GLY A C 1
ATOM 3463 O O . GLY A 1 464 ? -5.657 -41.545 30.832 1.00 37.62 464 GLY A O 1
ATOM 3464 N N . PRO A 1 465 ? -6.453 -39.732 29.750 1.00 50.50 465 PRO A N 1
ATOM 3465 C CA . PRO A 1 465 ? -7.483 -40.455 29.018 1.00 50.50 465 PRO A CA 1
ATOM 3466 C C . PRO A 1 465 ? -7.077 -40.764 27.565 1.00 50.50 465 PRO A C 1
ATOM 3468 O O . PRO A 1 465 ? -6.344 -40.021 26.913 1.00 50.50 465 PRO A O 1
ATOM 3471 N N . ALA A 1 466 ? -7.586 -41.905 27.098 1.00 42.53 466 ALA A N 1
ATOM 3472 C CA . ALA A 1 466 ? -7.416 -42.517 25.783 1.00 42.53 466 ALA A CA 1
ATOM 3473 C C . ALA A 1 466 ? -8.151 -41.769 24.641 1.00 42.53 466 ALA A C 1
ATOM 3475 O O . ALA A 1 466 ? -9.111 -41.044 24.909 1.00 42.53 466 ALA A O 1
ATOM 3476 N N . PRO A 1 467 ? -7.753 -41.970 23.365 1.00 46.00 467 PRO A N 1
ATOM 3477 C CA . PRO A 1 467 ? -8.359 -41.299 22.217 1.00 46.00 467 PRO A CA 1
ATOM 3478 C C . PRO A 1 467 ? -9.611 -42.023 21.687 1.00 46.00 467 PRO A C 1
ATOM 3480 O O . PRO A 1 467 ? -9.683 -43.252 21.670 1.00 46.00 467 PRO A O 1
ATOM 3483 N N . ALA A 1 468 ? -10.580 -41.236 21.213 1.00 40.53 468 ALA A N 1
ATOM 3484 C CA . ALA A 1 468 ? -11.781 -41.680 20.501 1.00 40.53 468 ALA A CA 1
ATOM 3485 C C . ALA A 1 468 ? -11.539 -41.766 18.971 1.00 40.53 468 ALA A C 1
ATOM 3487 O O . ALA A 1 468 ? -10.625 -41.109 18.466 1.00 40.53 468 ALA A O 1
ATOM 3488 N N . PRO A 1 469 ? -12.325 -42.572 18.225 1.00 47.62 469 PRO A N 1
ATOM 3489 C CA . PRO A 1 469 ? -11.992 -42.994 16.866 1.00 47.62 469 PRO A CA 1
ATOM 3490 C C . PRO A 1 469 ? -12.483 -42.039 15.767 1.00 47.62 469 PRO A C 1
ATOM 3492 O O . PRO A 1 469 ? -13.473 -41.324 15.914 1.00 47.62 469 PRO A O 1
ATOM 3495 N N . ALA A 1 470 ? -11.777 -42.095 14.637 1.00 33.31 470 ALA A N 1
ATOM 3496 C CA . ALA A 1 470 ? -12.038 -41.367 13.403 1.00 33.31 470 ALA A CA 1
ATOM 3497 C C . ALA A 1 470 ? -13.297 -41.868 12.668 1.00 33.31 470 ALA A C 1
ATOM 3499 O O . ALA A 1 470 ? -13.491 -43.072 12.498 1.00 33.31 470 ALA A O 1
ATOM 3500 N N . LEU A 1 471 ? -14.109 -40.929 12.174 1.00 35.78 471 LEU A N 1
ATOM 3501 C CA . LEU A 1 471 ? -15.211 -41.167 11.241 1.00 35.78 471 LEU A CA 1
ATOM 3502 C C . LEU A 1 471 ? -14.816 -40.669 9.845 1.00 35.78 471 LEU A C 1
ATOM 3504 O O . LEU A 1 471 ? -14.405 -39.522 9.678 1.00 35.78 471 LEU A O 1
ATOM 3508 N N . ALA A 1 472 ? -14.955 -41.546 8.853 1.00 41.16 472 ALA A N 1
ATOM 3509 C CA . ALA A 1 472 ? -14.813 -41.246 7.433 1.00 41.16 472 ALA A CA 1
ATOM 3510 C C . ALA A 1 472 ? -16.111 -40.633 6.869 1.00 41.16 472 ALA A C 1
ATOM 3512 O O . ALA A 1 472 ? -17.193 -41.093 7.246 1.00 41.16 472 ALA A O 1
ATOM 3513 N N . PRO A 1 473 ? -16.052 -39.674 5.927 1.00 41.31 473 PRO A N 1
ATOM 3514 C CA . PRO A 1 473 ? -17.225 -39.272 5.166 1.00 41.31 473 PRO A CA 1
ATOM 3515 C C . PRO A 1 473 ? -17.321 -40.003 3.817 1.00 41.31 473 PRO A C 1
ATOM 3517 O O . PRO A 1 473 ? -16.398 -40.023 3.003 1.00 41.31 473 PRO A O 1
ATOM 3520 N N . SER A 1 474 ? -18.503 -40.579 3.602 1.00 31.47 474 SER A N 1
ATOM 3521 C CA . SER A 1 474 ? -19.022 -41.109 2.343 1.00 31.47 474 SER A CA 1
ATOM 3522 C C . SER A 1 474 ? -19.272 -39.971 1.352 1.00 31.47 474 SER A C 1
ATOM 3524 O O . SER A 1 474 ? -19.987 -39.021 1.666 1.00 31.47 474 SER A O 1
ATOM 3526 N N . SER A 1 475 ? -18.714 -40.084 0.147 1.00 32.06 475 SER A N 1
ATOM 3527 C CA . SER A 1 475 ? -18.967 -39.165 -0.967 1.00 32.06 475 SER A CA 1
ATOM 3528 C C . SER A 1 475 ? -20.236 -39.583 -1.710 1.00 32.06 475 SER A C 1
ATOM 3530 O O . SER A 1 475 ? -20.324 -40.710 -2.191 1.00 32.06 475 SER A O 1
ATOM 3532 N N . ALA A 1 476 ? -21.215 -38.683 -1.794 1.00 33.03 476 ALA A N 1
ATOM 3533 C CA . ALA A 1 476 ? -22.359 -38.796 -2.692 1.00 33.03 476 ALA A CA 1
ATOM 3534 C C . ALA A 1 476 ? -22.145 -37.831 -3.863 1.00 33.03 476 ALA A C 1
ATOM 3536 O O . ALA A 1 476 ? -22.027 -36.620 -3.677 1.00 33.03 476 ALA A O 1
ATOM 3537 N N . GLU A 1 477 ? -22.056 -38.401 -5.060 1.00 33.97 477 GLU A N 1
ATOM 3538 C CA . GLU A 1 477 ? -21.936 -37.703 -6.333 1.00 33.97 477 GLU A CA 1
ATOM 3539 C C . GLU A 1 477 ? -23.203 -36.886 -6.625 1.00 33.97 477 GLU A C 1
ATOM 3541 O O . GLU A 1 477 ? -24.314 -37.416 -6.640 1.00 33.97 477 GLU A O 1
ATOM 3546 N N . VAL A 1 478 ? -23.034 -35.595 -6.921 1.00 30.55 478 VAL A N 1
ATOM 3547 C CA . VAL A 1 478 ? -24.072 -34.768 -7.544 1.00 30.55 478 VAL A CA 1
ATOM 3548 C C . VAL A 1 478 ? -23.535 -34.278 -8.880 1.00 30.55 478 VAL A C 1
ATOM 3550 O O . VAL A 1 478 ? -22.676 -33.405 -8.964 1.00 30.55 478 VAL A O 1
ATOM 3553 N N . SER A 1 479 ? -24.057 -34.900 -9.932 1.00 33.16 479 SER A N 1
ATOM 3554 C CA . SER A 1 479 ? -23.882 -34.531 -11.330 1.00 33.16 479 SER A CA 1
ATOM 3555 C C . SER A 1 479 ? -24.746 -33.309 -11.651 1.00 33.16 479 SER A C 1
ATOM 3557 O O . SER A 1 479 ? -25.971 -33.373 -11.539 1.00 33.16 479 SER A O 1
ATOM 3559 N N . THR A 1 480 ? -24.138 -32.208 -12.094 1.00 31.92 480 THR A N 1
ATOM 3560 C CA . THR A 1 480 ? -24.860 -31.099 -12.733 1.00 31.92 480 THR A CA 1
ATOM 3561 C C . THR A 1 480 ? -24.259 -30.781 -14.098 1.00 31.92 480 THR A C 1
ATOM 3563 O O . THR A 1 480 ? -23.068 -30.536 -14.271 1.00 31.92 480 THR A O 1
ATOM 3566 N N . ARG A 1 481 ? -25.138 -30.861 -15.101 1.00 29.22 481 ARG A N 1
ATOM 3567 C CA . ARG A 1 481 ? -24.890 -30.620 -16.522 1.00 29.22 481 ARG A CA 1
ATOM 3568 C C . ARG A 1 481 ? -24.647 -29.135 -16.796 1.00 29.22 481 ARG A C 1
ATOM 3570 O O . ARG A 1 481 ? -25.382 -28.282 -16.308 1.00 29.22 481 ARG A O 1
ATOM 3577 N N . VAL A 1 482 ? -23.683 -28.867 -17.671 1.00 29.95 482 VAL A N 1
ATOM 3578 C CA . VAL A 1 482 ? -23.423 -27.569 -18.309 1.00 29.95 482 VAL A CA 1
ATOM 3579 C C . VAL A 1 482 ? -24.333 -27.407 -19.538 1.00 29.95 482 VAL A C 1
ATOM 3581 O O . VAL A 1 482 ? -24.389 -28.334 -20.349 1.00 29.95 482 VAL A O 1
ATOM 3584 N N . PRO A 1 483 ? -24.999 -26.256 -19.746 1.00 35.56 483 PRO A N 1
ATOM 3585 C CA . PRO A 1 483 ? -25.537 -25.886 -21.045 1.00 35.56 483 PRO A CA 1
ATOM 3586 C C . PRO A 1 483 ? -24.530 -25.060 -21.859 1.00 35.56 483 PRO A C 1
ATOM 3588 O O . PRO A 1 483 ? -23.891 -24.129 -21.374 1.00 35.56 483 PRO A O 1
ATOM 3591 N N . THR A 1 484 ? -24.415 -25.442 -23.125 1.00 30.58 484 THR A N 1
ATOM 3592 C CA . THR A 1 484 ? -23.593 -24.848 -24.181 1.00 30.58 484 THR A CA 1
ATOM 3593 C C . THR A 1 484 ? -24.399 -23.813 -24.983 1.00 30.58 484 THR A C 1
ATOM 3595 O O . THR A 1 484 ? -25.617 -23.933 -25.086 1.00 30.58 484 THR A O 1
ATOM 3598 N N . ALA A 1 485 ? -23.666 -22.917 -25.657 1.00 30.05 485 ALA A N 1
ATOM 3599 C CA . ALA A 1 485 ? -24.020 -22.117 -26.844 1.00 30.05 485 ALA A CA 1
ATOM 3600 C C . ALA A 1 485 ? -24.397 -20.634 -26.639 1.00 30.05 485 ALA A C 1
ATOM 3602 O O . ALA A 1 485 ? -25.306 -20.285 -25.895 1.00 30.05 485 ALA A O 1
ATOM 3603 N N . GLY A 1 486 ? -23.713 -19.766 -27.401 1.00 27.23 486 GLY A N 1
ATOM 3604 C CA . GLY A 1 486 ? -23.977 -18.325 -27.462 1.00 27.23 486 GLY A CA 1
ATOM 3605 C C . GLY A 1 486 ? -23.060 -17.538 -28.411 1.00 27.23 486 GLY A C 1
ATOM 3606 O O . GLY A 1 486 ? -22.326 -16.674 -27.961 1.00 27.23 486 GLY A O 1
ATOM 3607 N N . ALA A 1 487 ? -23.091 -17.899 -29.698 1.00 30.77 487 ALA A N 1
ATOM 3608 C CA . ALA A 1 487 ? -22.684 -17.190 -30.927 1.00 30.77 487 ALA A CA 1
ATOM 3609 C C . ALA A 1 487 ? -21.847 -15.883 -30.870 1.00 30.77 487 ALA A C 1
ATOM 3611 O O . ALA A 1 487 ? -22.289 -14.832 -30.410 1.00 30.77 487 ALA A O 1
ATOM 3612 N N . ALA A 1 488 ? -20.698 -15.934 -31.553 1.00 28.52 488 ALA A N 1
ATOM 3613 C CA . ALA A 1 488 ? -19.870 -14.800 -31.955 1.00 28.52 488 ALA A CA 1
ATOM 3614 C C . ALA A 1 488 ? -20.505 -13.983 -33.104 1.00 28.52 488 ALA A C 1
ATOM 3616 O O . ALA A 1 488 ? -20.966 -14.549 -34.097 1.00 28.52 488 ALA A O 1
ATOM 3617 N N . ARG A 1 489 ? -20.463 -12.644 -33.009 1.00 28.89 489 ARG A N 1
ATOM 3618 C CA . ARG A 1 489 ? -20.699 -11.721 -34.136 1.00 28.89 489 ARG A CA 1
ATOM 3619 C C . ARG A 1 489 ? -19.377 -11.106 -34.583 1.00 28.89 489 ARG A C 1
ATOM 3621 O O . ARG A 1 489 ? -18.735 -10.368 -33.846 1.00 28.89 489 ARG A O 1
ATOM 3628 N N . THR A 1 490 ? -19.017 -11.407 -35.821 1.00 29.62 490 THR A N 1
ATOM 3629 C CA . THR A 1 490 ? -17.901 -10.854 -36.588 1.00 29.62 490 THR A CA 1
ATOM 3630 C C . THR A 1 490 ? -18.251 -9.443 -37.070 1.00 29.62 490 THR A C 1
ATOM 3632 O O . THR A 1 490 ? -19.255 -9.253 -37.758 1.00 29.62 490 THR A O 1
ATOM 3635 N N . LEU A 1 491 ? -17.417 -8.454 -36.747 1.00 29.36 491 LEU A N 1
ATOM 3636 C CA . LEU A 1 491 ? -17.477 -7.102 -37.310 1.00 29.36 491 LEU A CA 1
ATOM 3637 C C . LEU A 1 491 ? -16.299 -6.918 -38.274 1.00 29.36 491 LEU A C 1
ATOM 3639 O O . LEU A 1 491 ? -15.139 -7.024 -37.892 1.00 29.36 491 LEU A O 1
ATOM 3643 N N . ARG A 1 492 ? -16.631 -6.697 -39.551 1.00 26.61 492 ARG A N 1
ATOM 3644 C CA . ARG A 1 492 ? -15.694 -6.443 -40.653 1.00 26.61 492 ARG A CA 1
ATOM 3645 C C . ARG A 1 492 ? -15.060 -5.056 -40.511 1.00 26.61 492 ARG A C 1
ATOM 3647 O O . ARG A 1 492 ? -15.782 -4.062 -40.471 1.00 26.61 492 ARG A O 1
ATOM 3654 N N . ALA A 1 493 ? -13.731 -4.993 -40.531 1.00 30.14 493 ALA A N 1
ATOM 3655 C CA . ALA A 1 493 ? -12.971 -3.755 -40.682 1.00 30.14 493 ALA A CA 1
ATOM 3656 C C . ALA A 1 493 ? -12.879 -3.344 -42.166 1.00 30.14 493 ALA A C 1
ATOM 3658 O O . ALA A 1 493 ? -12.679 -4.183 -43.046 1.00 30.14 493 ALA A O 1
ATOM 3659 N N . ARG A 1 494 ? -13.063 -2.044 -42.432 1.00 29.27 494 ARG A N 1
ATOM 3660 C CA . ARG A 1 494 ? -12.908 -1.393 -43.743 1.00 29.27 494 ARG A CA 1
ATOM 3661 C C . ARG A 1 494 ? -11.439 -1.065 -43.999 1.00 29.27 494 ARG A C 1
ATOM 3663 O O . ARG A 1 494 ? -10.777 -0.474 -43.155 1.00 29.27 494 ARG A O 1
ATOM 3670 N N . THR A 1 495 ? -10.994 -1.390 -45.202 1.00 31.06 495 THR A N 1
ATOM 3671 C CA . THR A 1 495 ? -9.681 -1.104 -45.781 1.00 31.06 495 THR A CA 1
ATOM 3672 C C . THR A 1 495 ? -9.619 0.330 -46.330 1.00 31.06 495 THR A C 1
ATOM 3674 O O . THR A 1 495 ? -10.422 0.696 -47.185 1.00 31.06 495 THR A O 1
ATOM 3677 N N . LEU A 1 496 ? -8.650 1.119 -45.866 1.00 32.12 496 LEU A N 1
ATOM 3678 C CA . LEU A 1 496 ? -8.102 2.362 -46.442 1.00 32.12 496 LEU A CA 1
ATOM 3679 C C . LEU A 1 496 ? -6.621 2.309 -46.026 1.00 32.12 496 LEU A C 1
ATOM 3681 O O . LEU A 1 496 ? -6.353 2.060 -44.860 1.00 32.12 496 LEU A O 1
ATOM 3685 N N . GLY A 1 497 ? -5.598 2.355 -46.867 1.00 27.81 497 GLY A N 1
ATOM 3686 C CA . GLY A 1 497 ? -5.274 3.263 -47.959 1.00 27.81 497 GLY A CA 1
ATOM 3687 C C . GLY A 1 497 ? -3.742 3.387 -47.895 1.00 27.81 497 GLY A C 1
ATOM 3688 O O . GLY A 1 497 ? -3.183 3.611 -46.828 1.00 27.81 497 GLY A O 1
ATOM 3689 N N . SER A 1 498 ? -3.060 3.110 -48.998 1.00 28.59 498 SER A N 1
ATOM 3690 C CA . SER A 1 498 ? -1.606 2.945 -49.118 1.00 28.59 498 SER A CA 1
ATOM 3691 C C . SER A 1 498 ? -0.820 4.261 -48.995 1.00 28.59 498 SER A C 1
ATOM 3693 O O . SER A 1 498 ? -1.122 5.212 -49.715 1.00 28.59 498 SER A O 1
ATOM 3695 N N . SER A 1 499 ? 0.220 4.281 -48.149 1.00 30.88 499 SER A N 1
ATOM 3696 C CA . SER A 1 499 ? 1.225 5.359 -48.055 1.00 30.88 499 SER A CA 1
ATOM 3697 C C . SER A 1 499 ? 2.459 5.091 -48.940 1.00 30.88 499 SER A C 1
ATOM 3699 O O . SER A 1 499 ? 2.813 3.928 -49.144 1.00 30.88 499 SER A O 1
ATOM 3701 N N . PRO A 1 500 ? 3.127 6.143 -49.457 1.00 33.34 500 PRO A N 1
ATOM 3702 C CA . PRO A 1 500 ? 4.324 6.047 -50.301 1.00 33.34 500 PRO A CA 1
ATOM 3703 C C . PRO A 1 500 ? 5.612 5.739 -49.500 1.00 33.34 500 PRO A C 1
ATOM 3705 O O . PRO A 1 500 ? 5.635 5.929 -48.282 1.00 33.34 500 PRO A O 1
ATOM 3708 N N . PRO A 1 501 ? 6.691 5.272 -50.165 1.00 32.22 501 PRO A N 1
ATOM 3709 C CA . PRO A 1 501 ? 7.900 4.780 -49.501 1.00 32.22 501 PRO A CA 1
ATOM 3710 C C . PRO A 1 501 ? 8.772 5.908 -48.927 1.00 32.22 501 PRO A C 1
ATOM 3712 O O . PRO A 1 501 ? 8.948 6.958 -49.546 1.00 32.22 501 PRO A O 1
ATOM 3715 N N . ALA A 1 502 ? 9.341 5.659 -47.746 1.00 32.91 502 ALA A N 1
ATOM 3716 C CA . ALA A 1 502 ? 10.275 6.548 -47.060 1.00 32.91 502 ALA A CA 1
ATOM 3717 C C . ALA A 1 502 ? 11.687 6.519 -47.697 1.00 32.91 502 ALA A C 1
ATOM 3719 O O . ALA A 1 502 ? 12.105 5.473 -48.202 1.00 32.91 502 ALA A O 1
ATOM 3720 N N . PRO A 1 503 ? 12.441 7.636 -47.663 1.00 33.44 503 PRO A N 1
ATOM 3721 C CA . PRO A 1 503 ? 13.830 7.685 -48.116 1.00 33.44 503 PRO A CA 1
ATOM 3722 C C . PRO A 1 503 ? 14.763 6.961 -47.130 1.00 33.44 503 PRO A C 1
ATOM 3724 O O . PRO A 1 503 ? 14.551 6.995 -45.919 1.00 33.44 503 PRO A O 1
ATOM 3727 N N . GLY A 1 504 ? 15.788 6.291 -47.666 1.00 33.41 504 GLY A N 1
ATOM 3728 C CA . GLY A 1 504 ? 16.730 5.464 -46.903 1.00 33.41 504 GLY A CA 1
ATOM 3729 C C . GLY A 1 504 ? 17.614 6.245 -45.913 1.00 33.41 504 GLY A C 1
ATOM 3730 O O . GLY A 1 504 ? 17.786 7.457 -46.062 1.00 33.41 504 GLY A O 1
ATOM 3731 N N . PRO A 1 505 ? 18.187 5.559 -44.904 1.00 32.62 505 PRO A N 1
ATOM 3732 C CA . PRO A 1 505 ? 18.946 6.195 -43.835 1.00 32.62 505 PRO A CA 1
ATOM 3733 C C . PRO A 1 505 ? 20.339 6.628 -44.311 1.00 32.62 505 PRO A C 1
ATOM 3735 O O . PRO A 1 505 ? 21.068 5.861 -44.940 1.00 32.62 505 PRO A O 1
ATOM 3738 N N . LEU A 1 506 ? 20.717 7.860 -43.970 1.00 31.62 506 LEU A N 1
ATOM 3739 C CA . LEU A 1 506 ? 22.109 8.312 -43.989 1.00 31.62 506 LEU A CA 1
ATOM 3740 C C . LEU A 1 506 ? 22.858 7.729 -42.772 1.00 31.62 506 LEU A C 1
ATOM 3742 O O . LEU A 1 506 ? 22.232 7.496 -41.735 1.00 31.62 506 LEU A O 1
ATOM 3746 N N . PRO A 1 507 ? 24.178 7.488 -42.871 1.00 30.19 507 PRO A N 1
ATOM 3747 C CA . PRO A 1 507 ? 24.977 6.959 -41.769 1.00 30.19 507 PRO A CA 1
ATOM 3748 C C . PRO A 1 507 ? 25.004 7.944 -40.591 1.00 30.19 507 PRO A C 1
ATOM 3750 O O . PRO A 1 507 ? 25.215 9.142 -40.776 1.00 30.19 507 PRO A O 1
ATOM 3753 N N . ALA A 1 508 ? 24.766 7.425 -39.386 1.00 32.12 508 ALA A N 1
ATOM 3754 C CA . ALA A 1 508 ? 24.698 8.194 -38.152 1.00 32.12 508 ALA A CA 1
ATOM 3755 C C . ALA A 1 508 ? 26.055 8.832 -37.813 1.00 32.12 508 ALA A C 1
ATOM 3757 O O . ALA A 1 508 ? 27.052 8.131 -37.635 1.00 32.12 508 ALA A O 1
ATOM 3758 N N . GLU A 1 509 ? 26.085 10.160 -37.679 1.00 32.28 509 GLU A N 1
ATOM 3759 C CA . GLU A 1 509 ? 27.137 10.824 -36.913 1.00 32.28 509 GLU A CA 1
ATOM 3760 C C . GLU A 1 509 ? 27.057 10.343 -35.458 1.00 32.28 509 GLU A C 1
ATOM 3762 O O . GLU A 1 509 ? 25.980 10.321 -34.857 1.00 32.28 509 GLU A O 1
ATOM 3767 N N . VAL A 1 510 ? 28.197 9.951 -34.887 1.00 38.81 510 VAL A N 1
ATOM 3768 C CA . VAL A 1 510 ? 28.323 9.581 -33.472 1.00 38.81 510 VAL A CA 1
ATOM 3769 C C . VAL A 1 510 ? 28.162 10.854 -32.634 1.00 38.81 510 VAL A C 1
ATOM 3771 O O . VAL A 1 510 ? 29.127 11.536 -32.300 1.00 38.81 510 VAL A O 1
ATOM 3774 N N . GLY A 1 511 ? 26.912 11.226 -32.363 1.00 38.12 511 GLY A N 1
ATOM 3775 C CA . GLY A 1 511 ? 26.561 12.371 -31.533 1.00 38.12 511 GLY A CA 1
ATOM 3776 C C . GLY A 1 511 ? 26.913 12.105 -30.071 1.00 38.12 511 GLY A C 1
ATOM 3777 O O . GLY A 1 511 ? 26.477 11.116 -29.484 1.00 38.12 511 GLY A O 1
ATOM 3778 N N . PHE A 1 512 ? 27.695 12.994 -29.462 1.00 45.72 512 PHE A N 1
ATOM 3779 C CA . PHE A 1 512 ? 27.945 12.959 -28.024 1.00 45.72 512 PHE A CA 1
ATOM 3780 C C . PHE A 1 512 ? 26.637 13.234 -27.267 1.00 45.72 512 PHE A C 1
ATOM 3782 O O . PHE A 1 512 ? 25.988 14.255 -27.486 1.00 45.72 512 PHE A O 1
ATOM 3789 N N . THR A 1 513 ? 26.258 12.324 -26.370 1.00 57.72 513 THR A N 1
ATOM 3790 C CA . THR A 1 513 ? 25.086 12.448 -25.492 1.00 57.72 513 THR A CA 1
ATOM 3791 C C . THR A 1 513 ? 25.262 13.619 -24.519 1.00 57.72 513 THR A C 1
ATOM 3793 O O . THR A 1 513 ? 26.388 13.969 -24.151 1.00 57.72 513 THR A O 1
ATOM 3796 N N . ASP A 1 514 ? 24.158 14.248 -24.111 1.00 81.50 514 ASP A N 1
ATOM 3797 C CA . ASP A 1 514 ? 24.123 15.422 -23.217 1.00 81.50 514 ASP A CA 1
ATOM 3798 C C . ASP A 1 514 ? 24.100 15.044 -21.717 1.00 81.50 514 ASP A C 1
ATOM 3800 O O . ASP A 1 514 ? 23.609 15.800 -20.886 1.00 81.50 514 ASP A O 1
ATOM 3804 N N . ALA A 1 515 ? 24.623 13.863 -21.366 1.00 84.75 515 ALA A N 1
ATOM 3805 C CA . ALA A 1 515 ? 24.539 13.306 -20.016 1.00 84.75 515 ALA A CA 1
ATOM 3806 C C . ALA A 1 515 ? 25.384 14.072 -18.978 1.00 84.75 515 ALA A C 1
ATOM 3808 O O . ALA A 1 515 ? 26.517 14.484 -19.253 1.00 84.75 515 ALA A O 1
ATOM 3809 N N . ASP A 1 516 ? 24.843 14.199 -17.760 1.00 87.50 516 ASP A N 1
ATOM 3810 C CA . ASP A 1 516 ? 25.513 14.801 -16.601 1.00 87.50 516 ASP A CA 1
ATOM 3811 C C . ASP A 1 516 ? 26.583 13.856 -16.023 1.00 87.50 516 ASP A C 1
ATOM 3813 O O . ASP A 1 516 ? 27.659 14.292 -15.591 1.00 87.50 516 ASP A O 1
ATOM 3817 N N . VAL A 1 517 ? 26.278 12.552 -16.023 1.00 91.88 517 VAL A N 1
ATOM 3818 C CA . VAL A 1 517 ? 27.118 11.472 -15.497 1.00 91.88 517 VAL A CA 1
ATOM 3819 C C . VAL A 1 517 ? 27.289 10.390 -16.555 1.00 91.88 517 VAL A C 1
ATOM 3821 O O . VAL A 1 517 ? 26.318 9.866 -17.092 1.00 91.88 517 VAL A O 1
ATOM 3824 N N . LEU A 1 518 ? 28.539 10.025 -16.811 1.00 91.81 518 LEU A N 1
ATOM 3825 C CA . LEU A 1 518 ? 28.922 8.836 -17.562 1.00 91.81 518 LEU A CA 1
ATOM 3826 C C . LEU A 1 518 ? 29.305 7.737 -16.570 1.00 91.81 518 LEU A C 1
ATOM 3828 O O . LEU A 1 518 ? 30.071 8.013 -15.648 1.00 91.81 518 LEU A O 1
ATOM 3832 N N . ILE A 1 519 ? 28.816 6.512 -16.750 1.00 93.56 519 ILE A N 1
ATOM 3833 C CA . ILE A 1 519 ? 29.246 5.364 -15.938 1.00 93.56 519 ILE A CA 1
ATOM 3834 C C . ILE A 1 519 ? 30.137 4.457 -16.784 1.00 93.56 519 ILE A C 1
ATOM 3836 O O . ILE A 1 519 ? 29.703 3.939 -17.808 1.00 93.56 519 ILE A O 1
ATOM 3840 N N . SER A 1 520 ? 31.377 4.286 -16.329 1.00 92.25 520 SER A N 1
ATOM 3841 C CA . SER A 1 520 ? 32.372 3.355 -16.857 1.00 92.25 520 SER A CA 1
ATOM 3842 C C . SER A 1 520 ? 32.353 2.089 -16.008 1.00 92.25 520 SER A C 1
ATOM 3844 O O . SER A 1 520 ? 32.557 2.157 -14.792 1.00 92.25 520 SER A O 1
ATOM 3846 N N . HIS A 1 521 ? 32.116 0.943 -16.637 1.00 93.50 521 HIS A N 1
ATOM 3847 C CA . HIS A 1 521 ? 32.004 -0.347 -15.962 1.00 93.50 521 HIS A CA 1
ATOM 3848 C C . HIS A 1 521 ? 32.471 -1.490 -16.872 1.00 93.50 521 HIS A C 1
ATOM 3850 O O . HIS A 1 521 ? 32.784 -1.278 -18.041 1.00 93.50 521 HIS A O 1
ATOM 3856 N N . VAL A 1 522 ? 32.500 -2.710 -16.335 1.00 92.62 522 VAL A N 1
ATOM 3857 C CA . VAL A 1 522 ? 32.572 -3.943 -17.133 1.00 92.62 522 VAL A CA 1
ATOM 3858 C C . VAL A 1 522 ? 31.237 -4.679 -17.077 1.00 92.62 522 VAL A C 1
ATOM 3860 O O . VAL A 1 522 ? 30.460 -4.462 -16.149 1.00 92.62 522 VAL A O 1
ATOM 3863 N N . ALA A 1 523 ? 30.967 -5.572 -18.030 1.00 85.75 523 ALA A N 1
ATOM 3864 C CA . ALA A 1 523 ? 29.725 -6.353 -18.070 1.00 85.75 523 ALA A CA 1
ATOM 3865 C C . ALA A 1 523 ? 29.420 -7.109 -16.756 1.00 85.75 523 ALA A C 1
ATOM 3867 O O . ALA A 1 523 ? 28.262 -7.231 -16.361 1.00 85.75 523 ALA A O 1
ATOM 3868 N N . ALA A 1 524 ? 30.454 -7.563 -16.035 1.00 91.38 524 ALA A N 1
ATOM 3869 C CA . ALA A 1 524 ? 30.293 -8.233 -14.740 1.00 91.38 524 ALA A CA 1
ATOM 3870 C C . ALA A 1 524 ? 29.648 -7.337 -13.660 1.00 91.38 524 ALA A C 1
ATOM 3872 O O . ALA A 1 524 ? 29.008 -7.851 -12.746 1.00 91.38 524 ALA A O 1
ATOM 3873 N N . ASP A 1 525 ? 29.756 -6.012 -13.791 1.00 93.88 525 ASP A N 1
ATOM 3874 C CA . ASP A 1 525 ? 29.240 -5.042 -12.824 1.00 93.88 525 ASP A CA 1
ATOM 3875 C C . ASP A 1 525 ? 27.852 -4.490 -13.203 1.00 93.88 525 ASP A C 1
ATOM 3877 O O . ASP A 1 525 ? 27.350 -3.582 -12.538 1.00 93.88 525 ASP A O 1
ATOM 3881 N N . GLN A 1 526 ? 27.193 -5.018 -14.246 1.00 88.75 526 GLN A N 1
ATOM 3882 C CA . GLN A 1 526 ? 25.952 -4.443 -14.792 1.00 88.75 526 GLN A CA 1
ATOM 3883 C C . GLN A 1 526 ? 24.847 -4.269 -13.739 1.00 88.75 526 GLN A C 1
ATOM 3885 O O . GLN A 1 526 ? 24.141 -3.267 -13.732 1.00 88.75 526 GLN A O 1
ATOM 3890 N N . THR A 1 527 ? 24.727 -5.206 -12.793 1.00 82.06 527 THR A N 1
ATOM 3891 C CA . THR A 1 527 ? 23.716 -5.100 -11.724 1.00 82.06 527 THR A CA 1
ATOM 3892 C C . THR A 1 527 ? 23.949 -3.866 -10.841 1.00 82.06 527 THR A C 1
ATOM 3894 O O . THR A 1 527 ? 22.993 -3.191 -10.458 1.00 82.06 527 THR A O 1
ATOM 3897 N N . TRP A 1 528 ? 25.209 -3.530 -10.548 1.00 94.12 528 TRP A N 1
ATOM 3898 C CA . TRP A 1 528 ? 25.556 -2.315 -9.809 1.00 94.12 528 TRP A CA 1
ATOM 3899 C C . TRP A 1 528 ? 25.326 -1.059 -10.639 1.00 94.12 528 TRP A C 1
ATOM 3901 O O . TRP A 1 528 ? 24.844 -0.060 -10.113 1.00 94.12 528 TRP A O 1
ATOM 3911 N N . VAL A 1 529 ? 25.630 -1.109 -11.933 1.00 94.44 529 VAL A N 1
ATOM 3912 C CA . VAL A 1 529 ? 25.407 0.000 -12.867 1.00 94.44 529 VAL A CA 1
ATOM 3913 C C . VAL A 1 529 ? 23.928 0.336 -12.966 1.00 94.44 529 VAL A C 1
ATOM 3915 O O . VAL A 1 529 ? 23.574 1.507 -12.854 1.00 94.44 529 VAL A O 1
ATOM 3918 N N . ASP A 1 530 ? 23.064 -0.668 -13.112 1.00 82.12 530 ASP A N 1
ATOM 3919 C CA . ASP A 1 530 ? 21.613 -0.491 -13.160 1.00 82.12 530 ASP A CA 1
ATOM 3920 C C . ASP A 1 530 ? 21.098 0.138 -11.862 1.00 82.12 530 ASP A C 1
ATOM 3922 O O . ASP A 1 530 ? 20.311 1.086 -11.896 1.00 82.12 530 ASP A O 1
ATOM 3926 N N . TRP A 1 531 ? 21.584 -0.347 -10.713 1.00 91.94 531 TRP A N 1
ATOM 3927 C CA . TRP A 1 531 ? 21.221 0.179 -9.398 1.00 91.94 531 TRP A CA 1
ATOM 3928 C C . TRP A 1 531 ? 21.674 1.638 -9.229 1.00 91.94 531 TRP A C 1
ATOM 3930 O O . TRP A 1 531 ? 20.858 2.502 -8.905 1.00 91.94 531 TRP A O 1
ATOM 3940 N N . ILE A 1 532 ? 22.943 1.952 -9.516 1.00 94.56 532 ILE A N 1
ATOM 3941 C CA . ILE A 1 532 ? 23.490 3.317 -9.434 1.00 94.56 532 ILE A CA 1
ATOM 3942 C C . ILE A 1 532 ? 22.739 4.247 -10.392 1.00 94.56 532 ILE A C 1
ATOM 3944 O O . ILE A 1 532 ? 22.314 5.329 -9.987 1.00 94.56 532 ILE A O 1
ATOM 3948 N N . THR A 1 533 ? 22.540 3.822 -11.642 1.00 90.38 533 THR A N 1
ATOM 3949 C CA . THR A 1 533 ? 21.805 4.576 -12.667 1.00 90.38 533 THR A CA 1
ATOM 3950 C C . THR A 1 533 ? 20.405 4.908 -12.179 1.00 90.38 533 THR A C 1
ATOM 3952 O O . THR A 1 533 ? 20.027 6.075 -12.185 1.00 90.38 533 THR A O 1
ATOM 3955 N N . TRP A 1 534 ? 19.666 3.913 -11.682 1.00 80.50 534 TRP A N 1
ATOM 3956 C CA . TRP A 1 534 ? 18.309 4.101 -11.180 1.00 80.50 534 TRP A CA 1
ATOM 3957 C C . TRP A 1 534 ? 18.243 5.156 -10.074 1.00 80.50 534 TRP A C 1
ATOM 3959 O O . TRP A 1 534 ? 17.418 6.067 -10.141 1.00 80.50 534 TRP A O 1
ATOM 3969 N N . HIS A 1 535 ? 19.135 5.079 -9.084 1.00 85.75 535 HIS A N 1
ATOM 3970 C CA . HIS A 1 535 ? 19.152 6.028 -7.965 1.00 85.75 535 HIS A CA 1
ATOM 3971 C C . HIS A 1 535 ? 19.572 7.434 -8.387 1.00 85.75 535 HIS A C 1
ATOM 3973 O O . HIS A 1 535 ? 19.015 8.420 -7.903 1.00 85.75 535 HIS A O 1
ATOM 3979 N N . LEU A 1 536 ? 20.529 7.555 -9.306 1.00 89.19 536 LEU A N 1
ATOM 3980 C CA . LEU A 1 536 ? 20.951 8.853 -9.827 1.00 89.19 536 LEU A CA 1
ATOM 3981 C C . LEU A 1 536 ? 19.868 9.490 -10.703 1.00 89.19 536 LEU A C 1
ATOM 3983 O O . LEU A 1 536 ? 19.580 10.677 -10.541 1.00 89.19 536 LEU A O 1
ATOM 3987 N N . GLU A 1 537 ? 19.207 8.719 -11.565 1.00 83.75 537 GLU A N 1
ATOM 3988 C CA . GLU A 1 537 ? 18.061 9.187 -12.349 1.00 83.75 537 GLU A CA 1
ATOM 3989 C C . GLU A 1 537 ? 16.885 9.589 -11.449 1.00 83.75 537 GLU A C 1
ATOM 3991 O O . GLU A 1 537 ? 16.259 10.628 -11.678 1.00 83.75 537 GLU A O 1
ATOM 3996 N N . ALA A 1 538 ? 16.609 8.817 -10.392 1.00 66.31 538 ALA A N 1
ATOM 3997 C CA . ALA A 1 538 ? 15.607 9.157 -9.382 1.00 66.31 538 ALA A CA 1
ATOM 3998 C C . ALA A 1 538 ? 15.953 10.469 -8.656 1.00 66.31 538 ALA A C 1
ATOM 4000 O O . ALA A 1 538 ? 15.070 11.291 -8.408 1.00 66.31 538 ALA A O 1
ATOM 4001 N N . ALA A 1 539 ? 17.242 10.720 -8.409 1.00 75.31 539 ALA A N 1
ATOM 4002 C CA . ALA A 1 539 ? 17.752 11.985 -7.884 1.00 75.31 539 ALA A CA 1
ATOM 4003 C C . ALA A 1 539 ? 17.808 13.122 -8.933 1.00 75.31 539 ALA A C 1
ATOM 4005 O O . ALA A 1 539 ? 18.179 14.250 -8.601 1.00 75.31 539 ALA A O 1
ATOM 4006 N N . GLY A 1 540 ? 17.412 12.857 -10.182 1.00 78.38 540 GLY A N 1
ATOM 4007 C CA . GLY A 1 540 ? 17.266 13.846 -11.250 1.00 78.38 540 GLY A CA 1
ATOM 4008 C C . GLY A 1 540 ? 18.469 14.016 -12.180 1.00 78.38 540 GLY A C 1
ATOM 4009 O O . GLY A 1 540 ? 18.451 14.955 -12.974 1.00 78.38 540 GLY A O 1
ATOM 4010 N N . TRP A 1 541 ? 19.478 13.145 -12.107 1.00 86.56 541 TRP A N 1
ATOM 4011 C CA . TRP A 1 541 ? 20.655 13.172 -12.984 1.00 86.56 541 TRP A CA 1
ATOM 4012 C C . TRP A 1 541 ? 20.369 12.523 -14.344 1.00 86.56 541 TRP A C 1
ATOM 4014 O O . TRP A 1 541 ? 19.663 11.518 -14.414 1.00 86.56 541 TRP A O 1
ATOM 4024 N N . GLN A 1 542 ? 20.946 13.053 -15.428 1.00 83.69 542 GLN A N 1
ATOM 4025 C CA . GLN A 1 542 ? 21.013 12.339 -16.706 1.00 83.69 542 GLN A CA 1
ATOM 4026 C C . GLN A 1 542 ? 22.237 11.428 -16.722 1.00 83.69 542 GLN A C 1
ATOM 4028 O O . GLN A 1 542 ? 23.373 11.909 -16.711 1.00 83.69 542 GLN A O 1
ATOM 4033 N N . VAL A 1 543 ? 21.999 10.121 -16.750 1.00 90.44 543 VAL A N 1
ATOM 4034 C CA . VAL A 1 543 ? 23.049 9.104 -16.692 1.00 90.44 543 VAL A CA 1
ATOM 4035 C C . VAL A 1 543 ? 23.169 8.413 -18.049 1.00 90.44 543 VAL A C 1
ATOM 4037 O O . VAL A 1 543 ? 22.169 8.015 -18.638 1.00 90.44 543 VAL A O 1
ATOM 4040 N N . ASP A 1 544 ? 24.395 8.278 -18.545 1.00 89.81 544 ASP A N 1
ATOM 4041 C CA . ASP A 1 544 ? 24.739 7.469 -19.717 1.00 89.81 544 ASP A CA 1
ATOM 4042 C C . ASP A 1 544 ? 25.712 6.371 -19.269 1.00 89.81 544 ASP A C 1
ATOM 4044 O O . ASP A 1 544 ? 26.874 6.641 -18.953 1.00 89.81 544 ASP A O 1
ATOM 4048 N N . ALA A 1 545 ? 25.211 5.142 -19.161 1.00 84.94 545 ALA A N 1
ATOM 4049 C CA . ALA A 1 545 ? 26.018 3.975 -18.830 1.00 84.94 545 ALA A CA 1
ATOM 4050 C C . ALA A 1 545 ? 26.547 3.350 -20.122 1.00 84.94 545 ALA A C 1
ATOM 4052 O O . ALA A 1 545 ? 25.767 2.999 -21.009 1.00 84.94 545 ALA A O 1
ATOM 4053 N N . ARG A 1 546 ? 27.871 3.222 -20.232 1.00 77.44 546 ARG A N 1
ATOM 4054 C CA . ARG A 1 546 ? 28.516 2.623 -21.401 1.00 77.44 546 ARG A CA 1
ATOM 4055 C C . ARG A 1 546 ? 29.252 1.364 -20.985 1.00 77.44 546 ARG A C 1
ATOM 4057 O O . ARG A 1 546 ? 30.120 1.421 -20.114 1.00 77.44 546 ARG A O 1
ATOM 4064 N N . ASP A 1 547 ? 28.944 0.268 -21.673 1.00 67.50 547 ASP A N 1
ATOM 4065 C CA . ASP A 1 547 ? 29.693 -0.989 -21.593 1.00 67.50 547 ASP A CA 1
ATOM 4066 C C . ASP A 1 547 ? 31.011 -0.861 -22.370 1.00 67.50 547 ASP A C 1
ATOM 4068 O O . ASP A 1 547 ? 31.238 -1.458 -23.420 1.00 67.50 547 ASP A O 1
ATOM 4072 N N . GLU A 1 548 ? 31.864 0.029 -21.881 1.00 63.69 548 GLU A N 1
ATOM 4073 C CA . GLU A 1 548 ? 33.202 0.263 -22.392 1.00 63.69 548 GLU A CA 1
ATOM 4074 C C . GLU A 1 548 ? 34.166 0.056 -21.221 1.00 63.69 548 GLU A C 1
ATOM 4076 O O . GLU A 1 548 ? 34.553 1.003 -20.534 1.00 63.69 548 GLU A O 1
ATOM 4081 N N . ALA A 1 549 ? 34.609 -1.191 -21.009 1.00 56.66 549 ALA A N 1
ATOM 4082 C CA . ALA A 1 549 ? 35.920 -1.395 -20.392 1.00 56.66 549 ALA A CA 1
ATOM 4083 C C . ALA A 1 549 ? 36.896 -0.509 -21.178 1.00 56.66 549 ALA A C 1
ATOM 4085 O O . ALA A 1 549 ? 36.832 -0.538 -22.412 1.00 56.66 549 ALA A O 1
ATOM 4086 N N . PRO A 1 550 ? 37.738 0.317 -20.537 1.00 54.62 550 PRO A N 1
ATOM 4087 C CA . PRO A 1 550 ? 38.397 1.406 -21.238 1.00 54.62 550 PRO A CA 1
ATOM 4088 C C . PRO A 1 550 ? 39.298 0.860 -22.351 1.00 54.62 550 PRO A C 1
ATOM 4090 O O . PRO A 1 550 ? 40.441 0.493 -22.109 1.00 54.62 550 PRO A O 1
ATOM 4093 N N . GLN A 1 551 ? 38.812 0.846 -23.594 1.00 47.47 551 GLN A N 1
ATOM 4094 C CA . GLN A 1 551 ? 39.664 0.826 -24.774 1.00 47.47 551 GLN A CA 1
ATOM 4095 C C . GLN A 1 551 ? 40.108 2.265 -25.008 1.00 47.47 551 GLN A C 1
ATOM 4097 O O . GLN A 1 551 ? 39.647 2.964 -25.907 1.00 47.47 551 GLN A O 1
ATOM 4102 N N . LEU A 1 552 ? 41.007 2.735 -24.149 1.00 46.56 552 LEU A N 1
ATOM 4103 C CA . LEU A 1 552 ? 41.660 4.027 -24.294 1.00 46.56 552 LEU A CA 1
ATOM 4104 C C . LEU A 1 552 ? 42.848 3.892 -25.246 1.00 46.56 552 LEU A C 1
ATOM 4106 O O . LEU A 1 552 ? 43.987 4.196 -24.912 1.00 46.56 552 LEU A O 1
ATOM 4110 N N . THR A 1 553 ? 42.601 3.464 -26.485 1.00 40.16 553 THR A N 1
ATOM 4111 C CA . THR A 1 553 ? 43.643 3.612 -27.502 1.00 40.16 553 THR A CA 1
ATOM 4112 C C . THR A 1 553 ? 43.810 5.099 -27.801 1.00 40.16 553 THR A C 1
ATOM 4114 O O . THR A 1 553 ? 42.886 5.748 -28.292 1.00 40.16 553 THR A O 1
ATOM 4117 N N . ALA A 1 554 ? 45.008 5.632 -27.556 1.00 41.56 554 ALA A N 1
ATOM 4118 C CA . ALA A 1 554 ? 45.433 7.008 -27.834 1.00 41.56 554 ALA A CA 1
ATOM 4119 C C . ALA A 1 554 ? 45.273 7.468 -29.310 1.00 41.56 554 ALA A C 1
ATOM 4121 O O . ALA A 1 554 ? 45.646 8.585 -29.660 1.00 41.56 554 ALA A O 1
ATOM 4122 N N . ALA A 1 555 ? 44.708 6.640 -30.193 1.00 35.75 555 ALA A N 1
ATOM 4123 C CA . ALA A 1 555 ? 44.670 6.843 -31.638 1.00 35.75 555 ALA A CA 1
ATOM 4124 C C . ALA A 1 555 ? 43.467 7.650 -32.171 1.00 35.75 555 ALA A C 1
ATOM 4126 O O . ALA A 1 555 ? 43.431 7.932 -33.365 1.00 35.75 555 ALA A O 1
ATOM 4127 N N . GLN A 1 556 ? 42.497 8.055 -31.340 1.00 37.88 556 GLN A N 1
ATOM 4128 C CA . GLN A 1 556 ? 41.327 8.826 -31.812 1.00 37.88 556 GLN A CA 1
ATOM 4129 C C . GLN A 1 556 ? 41.327 10.318 -31.433 1.00 37.88 556 GLN A C 1
ATOM 4131 O O . GLN A 1 556 ? 40.362 11.020 -31.720 1.00 37.88 556 GLN A O 1
ATOM 4136 N N . SER A 1 557 ? 42.412 10.844 -30.852 1.00 37.88 557 SER A N 1
ATOM 4137 C CA . SER A 1 557 ? 42.547 12.283 -30.579 1.00 37.88 557 SER A CA 1
ATOM 4138 C C . SER A 1 557 ? 43.568 12.938 -31.513 1.00 37.88 557 SER A C 1
ATOM 4140 O O . SER A 1 557 ? 44.686 13.255 -31.117 1.00 37.88 557 SER A O 1
ATOM 4142 N N . THR A 1 558 ? 43.195 13.191 -32.768 1.00 34.47 558 THR A N 1
ATOM 4143 C CA . THR A 1 558 ? 43.878 14.201 -33.595 1.00 34.47 558 THR A CA 1
ATOM 4144 C C . THR A 1 558 ? 43.309 15.588 -33.290 1.00 34.47 558 THR A C 1
ATOM 4146 O O . THR A 1 558 ? 42.711 16.257 -34.129 1.00 34.47 558 THR A O 1
ATOM 4149 N N . ALA A 1 559 ? 43.523 16.058 -32.061 1.00 38.09 559 ALA A N 1
ATOM 4150 C CA . ALA A 1 559 ? 43.310 17.451 -31.690 1.00 38.09 559 ALA A CA 1
ATOM 4151 C C . ALA A 1 559 ? 44.528 18.294 -32.110 1.00 38.09 559 ALA A C 1
ATOM 4153 O O . ALA A 1 559 ? 45.396 18.608 -31.302 1.00 38.09 559 ALA A O 1
ATOM 4154 N N . ALA A 1 560 ? 44.593 18.660 -33.394 1.00 33.25 560 ALA A N 1
ATOM 4155 C CA . ALA A 1 560 ? 45.544 19.653 -33.912 1.00 33.25 560 ALA A CA 1
ATOM 4156 C C . ALA A 1 560 ? 44.861 20.897 -34.512 1.00 33.25 560 ALA A C 1
ATOM 4158 O O . ALA A 1 560 ? 45.518 21.726 -35.136 1.00 33.25 560 ALA A O 1
ATOM 4159 N N . GLN A 1 561 ? 43.551 21.075 -34.325 1.00 32.00 561 GLN A N 1
ATOM 4160 C CA . GLN A 1 561 ? 42.830 22.245 -34.833 1.00 32.00 561 GLN A CA 1
ATOM 4161 C C . GLN A 1 561 ? 41.813 22.734 -33.802 1.00 32.00 561 GLN A C 1
ATOM 4163 O O . GLN A 1 561 ? 40.664 22.322 -33.842 1.00 32.00 561 GLN A O 1
ATOM 4168 N N . SER A 1 562 ? 42.249 23.567 -32.851 1.00 35.22 562 SER A N 1
ATOM 4169 C CA . SER A 1 562 ? 41.487 24.698 -32.273 1.00 35.22 562 SER A CA 1
ATOM 4170 C C . SER A 1 562 ? 42.089 25.122 -30.925 1.00 35.22 562 SER A C 1
ATOM 4172 O O . SER A 1 562 ? 41.499 24.965 -29.858 1.00 35.22 562 SER A O 1
ATOM 4174 N N . THR A 1 563 ? 43.301 25.674 -30.959 1.00 30.59 563 THR A N 1
ATOM 4175 C CA . THR A 1 563 ? 43.975 26.261 -29.787 1.00 30.59 563 THR A CA 1
ATOM 4176 C C . THR A 1 563 ? 43.628 27.740 -29.562 1.00 30.59 563 THR A C 1
ATOM 4178 O O . THR A 1 563 ? 44.128 28.342 -28.620 1.00 30.59 563 THR A O 1
ATOM 4181 N N . ALA A 1 564 ? 42.742 28.344 -30.365 1.00 30.64 564 ALA A N 1
ATOM 4182 C CA . ALA A 1 564 ? 42.487 29.792 -30.322 1.00 30.64 564 ALA A CA 1
ATOM 4183 C C . ALA A 1 564 ? 41.163 30.229 -29.649 1.00 30.64 564 ALA A C 1
ATOM 4185 O O . ALA A 1 564 ? 40.904 31.426 -29.570 1.00 30.64 564 ALA A O 1
ATOM 4186 N N . ALA A 1 565 ? 40.334 29.312 -29.128 1.00 31.55 565 ALA A N 1
ATOM 4187 C CA . ALA A 1 565 ? 39.012 29.647 -28.562 1.00 31.55 565 ALA A CA 1
ATOM 4188 C C . ALA A 1 565 ? 38.898 29.585 -27.016 1.00 31.55 565 ALA A C 1
ATOM 4190 O O . ALA A 1 565 ? 37.813 29.775 -26.474 1.00 31.55 565 ALA A O 1
ATOM 4191 N N . TRP A 1 566 ? 39.987 29.334 -26.279 1.00 34.12 566 TRP A N 1
ATOM 4192 C CA . TRP A 1 566 ? 39.914 28.813 -24.898 1.00 34.12 566 TRP A CA 1
ATOM 4193 C C . TRP A 1 566 ? 40.149 29.814 -23.750 1.00 34.12 566 TRP A C 1
ATOM 4195 O O . TRP A 1 566 ? 40.277 29.406 -22.600 1.00 34.12 566 TRP A O 1
ATOM 4205 N N . LEU A 1 567 ? 40.155 31.127 -24.005 1.00 29.78 567 LEU A N 1
ATOM 4206 C CA . LEU A 1 567 ? 40.366 32.147 -22.957 1.00 29.78 567 LEU A CA 1
ATOM 4207 C C . LEU A 1 567 ? 39.073 32.729 -22.350 1.00 29.78 567 LEU A C 1
ATOM 4209 O O . LEU A 1 567 ? 39.067 33.846 -21.842 1.00 29.78 567 LEU A O 1
ATOM 4213 N N . SER A 1 568 ? 37.971 31.975 -22.350 1.00 34.09 568 SER A N 1
ATOM 4214 C CA . SER A 1 568 ? 36.810 32.264 -21.493 1.00 34.09 568 SER A CA 1
ATOM 4215 C C . SER A 1 568 ? 36.598 31.109 -20.513 1.00 34.09 568 SER A C 1
ATOM 4217 O O . SER A 1 568 ? 36.633 29.957 -20.945 1.00 34.09 568 SER A O 1
ATOM 4219 N N . PRO A 1 569 ? 36.377 31.368 -19.208 1.00 37.19 569 PRO A N 1
ATOM 4220 C CA . PRO A 1 569 ? 36.156 30.296 -18.245 1.00 37.19 569 PRO A CA 1
ATOM 4221 C C . PRO A 1 569 ? 34.915 29.485 -18.660 1.00 37.19 569 PRO A C 1
ATOM 4223 O O . PRO A 1 569 ? 33.868 30.084 -18.938 1.00 37.19 569 PRO A O 1
ATOM 4226 N N . PRO A 1 570 ? 34.997 28.144 -18.738 1.00 38.88 570 PRO A N 1
ATOM 4227 C CA . PRO A 1 570 ? 33.880 27.337 -19.205 1.00 38.88 570 PRO A CA 1
ATOM 4228 C C . PRO A 1 570 ? 32.721 27.422 -18.204 1.00 38.88 570 PRO A C 1
ATOM 4230 O O . PRO A 1 570 ? 32.854 27.068 -17.036 1.00 38.88 570 PRO A O 1
ATOM 4233 N N . ARG A 1 571 ? 31.571 27.905 -18.687 1.00 49.34 571 ARG A N 1
ATOM 4234 C CA . ARG A 1 571 ? 30.292 28.017 -17.959 1.00 49.34 571 ARG A CA 1
ATOM 4235 C C . ARG A 1 571 ? 29.434 26.741 -18.025 1.00 49.34 571 ARG A C 1
ATOM 4237 O O . ARG A 1 571 ? 28.260 26.792 -17.669 1.00 49.34 571 ARG A O 1
ATOM 4244 N N . GLN A 1 572 ? 29.966 25.625 -18.524 1.00 53.53 572 GLN A N 1
ATOM 4245 C CA . GLN A 1 572 ? 29.210 24.374 -18.654 1.00 53.53 572 GLN A CA 1
ATOM 4246 C C . GLN A 1 572 ? 29.410 23.472 -17.426 1.00 53.53 572 GLN A C 1
ATOM 4248 O O . GLN A 1 572 ? 30.521 23.435 -16.887 1.00 53.53 572 GLN A O 1
ATOM 4253 N N . PRO A 1 573 ? 28.363 22.756 -16.967 1.00 55.12 573 PRO A N 1
ATOM 4254 C CA . PRO A 1 573 ? 28.499 21.781 -15.891 1.00 55.12 573 PRO A CA 1
ATOM 4255 C C . PRO A 1 573 ? 29.559 20.748 -16.282 1.00 55.12 573 PRO A C 1
ATOM 4257 O O . PRO A 1 573 ? 29.526 20.193 -17.381 1.00 55.12 573 PRO A O 1
ATOM 4260 N N . ARG A 1 574 ? 30.544 20.531 -15.402 1.00 66.88 574 ARG A N 1
ATOM 4261 C CA . ARG A 1 574 ? 31.583 19.520 -15.623 1.00 66.88 574 ARG A CA 1
ATOM 4262 C C . ARG A 1 574 ? 30.908 18.153 -15.677 1.00 66.88 574 ARG A C 1
ATOM 4264 O O . ARG A 1 574 ? 30.365 17.711 -14.664 1.00 66.88 574 ARG A O 1
ATOM 4271 N N . ARG A 1 575 ? 30.951 17.506 -16.844 1.00 82.12 575 ARG A N 1
ATOM 4272 C CA . ARG A 1 575 ? 30.545 16.104 -16.994 1.00 82.12 575 ARG A CA 1
ATOM 4273 C C . ARG A 1 575 ? 31.371 15.259 -16.030 1.00 82.12 575 ARG A C 1
ATOM 4275 O O . ARG A 1 575 ? 32.581 15.470 -15.890 1.00 82.12 575 ARG A O 1
ATOM 4282 N N . ARG A 1 576 ? 30.716 14.338 -15.331 1.00 89.62 576 ARG A N 1
ATOM 4283 C CA . ARG A 1 576 ? 31.378 13.441 -14.380 1.00 89.62 576 ARG A CA 1
ATOM 4284 C C . ARG A 1 576 ? 31.450 12.039 -14.941 1.00 89.62 576 ARG A C 1
ATOM 4286 O O . ARG A 1 576 ? 30.563 11.627 -15.680 1.00 89.62 576 ARG A O 1
ATOM 4293 N N . THR A 1 577 ? 32.490 11.310 -14.568 1.00 91.88 577 THR A N 1
ATOM 4294 C CA . THR A 1 577 ? 32.635 9.899 -14.919 1.00 91.88 577 THR A CA 1
ATOM 4295 C C . THR A 1 577 ? 32.701 9.087 -13.636 1.00 91.88 577 THR A C 1
ATOM 4297 O O . THR A 1 577 ? 33.668 9.198 -12.886 1.00 91.88 577 THR A O 1
ATOM 4300 N N . LEU A 1 578 ? 31.662 8.300 -13.370 1.00 94.69 578 LEU A N 1
ATOM 4301 C CA . LEU A 1 578 ? 31.672 7.297 -12.314 1.00 94.69 578 LEU A CA 1
ATOM 4302 C C . LEU A 1 578 ? 32.350 6.038 -12.836 1.00 94.69 578 LEU A C 1
ATOM 4304 O O . LEU A 1 578 ? 31.973 5.521 -13.882 1.00 94.69 578 LEU A O 1
ATOM 4308 N N . ILE A 1 579 ? 33.336 5.545 -12.104 1.00 94.25 579 ILE A N 1
ATOM 4309 C CA . ILE A 1 579 ? 34.016 4.287 -12.398 1.00 94.25 579 ILE A CA 1
ATOM 4310 C C . ILE A 1 579 ? 33.524 3.269 -11.378 1.00 94.25 579 ILE A C 1
ATOM 4312 O O . ILE A 1 579 ? 33.835 3.400 -10.192 1.00 94.25 579 ILE A O 1
ATOM 4316 N N . VAL A 1 580 ? 32.753 2.278 -11.826 1.00 96.12 580 VAL A N 1
ATOM 4317 C CA . VAL A 1 580 ? 32.309 1.177 -10.963 1.00 96.12 580 VAL A CA 1
ATOM 4318 C C . VAL A 1 580 ? 33.503 0.260 -10.736 1.00 96.12 580 VAL A C 1
ATOM 4320 O O . VAL A 1 580 ? 33.953 -0.433 -11.642 1.00 96.12 580 VAL A O 1
ATOM 4323 N N . LEU A 1 581 ? 34.080 0.338 -9.539 1.00 96.12 581 LEU A N 1
ATOM 4324 C CA . LEU A 1 581 ? 35.330 -0.324 -9.202 1.00 96.12 581 LEU A CA 1
ATOM 4325 C C . LEU A 1 581 ? 35.047 -1.649 -8.488 1.00 96.12 581 LEU A C 1
ATOM 4327 O O . LEU A 1 581 ? 34.565 -1.667 -7.351 1.00 96.12 581 LEU A O 1
ATOM 4331 N N . SER A 1 582 ? 35.397 -2.740 -9.162 1.00 96.75 582 SER A N 1
ATOM 4332 C CA . SER A 1 582 ? 35.321 -4.118 -8.675 1.00 96.75 582 SER A CA 1
ATOM 4333 C C . SER A 1 582 ? 36.592 -4.900 -9.053 1.00 96.75 582 SER A C 1
ATOM 4335 O O . SER A 1 582 ? 37.375 -4.449 -9.904 1.00 96.75 582 SER A O 1
ATOM 4337 N N . PRO A 1 583 ? 36.824 -6.097 -8.481 1.00 96.44 583 PRO A N 1
ATOM 4338 C CA . PRO A 1 583 ? 37.864 -7.008 -8.955 1.00 96.44 583 PRO A CA 1
ATOM 4339 C C . PRO A 1 583 ? 37.763 -7.315 -10.457 1.00 96.44 583 PRO A C 1
ATOM 4341 O O . PRO A 1 583 ? 38.792 -7.400 -11.131 1.00 96.44 583 PRO A O 1
ATOM 4344 N N . ALA A 1 584 ? 36.545 -7.441 -10.997 1.00 94.31 584 ALA A N 1
ATOM 4345 C CA . ALA A 1 584 ? 36.318 -7.705 -12.417 1.00 94.31 584 ALA A CA 1
ATOM 4346 C C . ALA A 1 584 ? 36.734 -6.512 -13.288 1.00 94.31 584 ALA A C 1
ATOM 4348 O O . ALA A 1 584 ? 37.427 -6.697 -14.292 1.00 94.31 584 ALA A O 1
ATOM 4349 N N . TYR A 1 585 ? 36.398 -5.290 -12.863 1.00 93.44 585 TYR A N 1
ATOM 4350 C CA . TYR A 1 585 ? 36.851 -4.070 -13.524 1.00 93.44 585 TYR A CA 1
ATOM 4351 C C . TYR A 1 585 ? 38.381 -3.994 -13.572 1.00 93.44 585 TYR A C 1
ATOM 4353 O O . TYR A 1 585 ? 38.968 -3.775 -14.630 1.00 93.44 585 TYR A O 1
ATOM 4361 N N . LEU A 1 586 ? 39.050 -4.245 -12.439 1.00 92.25 586 LEU A N 1
ATOM 4362 C CA . LEU A 1 586 ? 40.515 -4.230 -12.352 1.00 92.25 586 LEU A CA 1
ATOM 4363 C C . LEU A 1 586 ? 41.174 -5.306 -13.225 1.00 92.25 586 LEU A C 1
ATOM 4365 O O . LEU A 1 586 ? 42.218 -5.052 -13.830 1.00 92.25 586 LEU A O 1
ATOM 4369 N N . ALA A 1 587 ? 40.575 -6.495 -13.310 1.00 91.25 587 ALA A N 1
ATOM 4370 C CA . ALA A 1 587 ? 41.066 -7.577 -14.157 1.00 91.25 587 ALA A CA 1
ATOM 4371 C C . ALA A 1 587 ? 40.959 -7.242 -15.653 1.00 91.25 587 ALA A C 1
ATOM 4373 O O . ALA A 1 587 ? 41.846 -7.620 -16.422 1.00 91.25 587 ALA A O 1
ATOM 4374 N N . ALA A 1 588 ? 39.914 -6.509 -16.048 1.00 88.00 588 ALA A N 1
ATOM 4375 C CA . ALA A 1 588 ? 39.679 -6.086 -17.425 1.00 88.00 588 ALA A CA 1
ATOM 4376 C C . ALA A 1 588 ? 40.578 -4.925 -17.885 1.00 88.00 588 ALA A C 1
ATOM 4378 O O . ALA A 1 588 ? 40.661 -4.669 -19.085 1.00 88.00 588 ALA A O 1
ATOM 4379 N N . LEU A 1 589 ? 41.267 -4.233 -16.967 1.00 83.94 589 LEU A N 1
ATOM 4380 C CA . LEU A 1 589 ? 42.197 -3.161 -17.329 1.00 83.94 589 LEU A CA 1
ATOM 4381 C C . LEU A 1 589 ? 43.399 -3.730 -18.110 1.00 83.94 589 LEU A C 1
ATOM 4383 O O . LEU A 1 589 ? 44.128 -4.580 -17.568 1.00 83.94 589 LEU A O 1
ATOM 4387 N N . PRO A 1 590 ? 43.647 -3.254 -19.351 1.00 79.75 590 PRO A N 1
ATOM 4388 C CA . PRO A 1 590 ? 44.793 -3.670 -20.154 1.00 79.75 590 PRO A CA 1
ATOM 4389 C C . PRO A 1 590 ? 46.105 -3.486 -19.398 1.00 79.75 590 PRO A C 1
ATOM 4391 O O . PRO A 1 590 ? 46.267 -2.508 -18.679 1.00 79.75 590 PRO A O 1
ATOM 4394 N N . ALA A 1 591 ? 47.068 -4.392 -19.585 1.00 72.12 591 ALA A N 1
ATOM 4395 C CA . ALA A 1 591 ? 48.349 -4.329 -18.877 1.00 72.12 591 ALA A CA 1
ATOM 4396 C C . ALA A 1 591 ? 49.112 -3.011 -19.118 1.00 72.12 591 ALA A C 1
ATOM 4398 O O . ALA A 1 591 ? 49.717 -2.501 -18.188 1.00 72.12 591 ALA A O 1
ATOM 4399 N N . ALA A 1 592 ? 49.034 -2.434 -20.325 1.00 63.56 592 ALA A N 1
ATOM 4400 C CA . ALA A 1 592 ? 49.623 -1.126 -20.639 1.00 63.56 592 ALA A CA 1
ATOM 4401 C C . ALA A 1 592 ? 48.882 0.031 -19.945 1.00 63.56 592 ALA A C 1
ATOM 4403 O O . ALA A 1 592 ? 49.498 0.946 -19.406 1.00 63.56 592 ALA A O 1
ATOM 4404 N N . ASP A 1 593 ? 47.557 -0.074 -19.856 1.00 60.16 593 ASP A N 1
ATOM 4405 C CA . ASP A 1 593 ? 46.714 0.848 -19.102 1.00 60.16 593 ASP A CA 1
ATOM 4406 C C . ASP A 1 593 ? 46.740 0.542 -17.602 1.00 60.16 593 ASP A C 1
ATOM 4408 O O . ASP A 1 593 ? 45.884 1.062 -16.891 1.00 60.16 593 ASP A O 1
ATOM 4412 N N . ARG A 1 594 ? 47.665 -0.292 -17.090 1.00 62.50 594 ARG A N 1
ATOM 4413 C CA . ARG A 1 594 ? 47.965 -0.429 -15.649 1.00 62.50 594 ARG A CA 1
ATOM 4414 C C . ARG A 1 594 ? 48.982 0.601 -15.167 1.00 62.50 594 ARG A C 1
ATOM 4416 O O . ARG A 1 594 ? 48.928 0.959 -13.992 1.00 62.50 594 ARG A O 1
ATOM 4423 N N . ASP A 1 595 ? 49.779 1.160 -16.072 1.00 58.88 595 ASP A N 1
ATOM 4424 C CA . ASP A 1 595 ? 50.907 2.017 -15.707 1.00 58.88 595 ASP A CA 1
ATOM 4425 C C . ASP A 1 595 ? 50.605 3.522 -15.854 1.00 58.88 595 ASP A C 1
ATOM 4427 O O . ASP A 1 595 ? 51.118 4.311 -15.066 1.00 58.88 595 ASP A O 1
ATOM 4431 N N . GLU A 1 596 ? 49.699 3.947 -16.751 1.00 57.16 596 GLU A N 1
ATOM 4432 C CA . GLU A 1 596 ? 49.308 5.366 -16.871 1.00 57.16 596 GLU A CA 1
ATOM 4433 C C . GLU A 1 596 ? 47.837 5.532 -17.319 1.00 57.16 596 GLU A C 1
ATOM 4435 O O . GLU A 1 596 ? 47.460 5.070 -18.394 1.00 57.16 596 GLU A O 1
ATOM 4440 N N . PRO A 1 597 ? 46.949 6.141 -16.510 1.00 53.56 597 PRO A N 1
ATOM 4441 C CA . PRO A 1 597 ? 45.536 6.226 -16.861 1.00 53.56 597 PRO A CA 1
ATOM 4442 C C . PRO A 1 597 ? 45.211 7.416 -17.772 1.00 53.56 597 PRO A C 1
ATOM 4444 O O . PRO A 1 597 ? 45.416 8.568 -17.398 1.00 53.56 597 PRO A O 1
ATOM 4447 N N . ALA A 1 598 ? 44.556 7.174 -18.910 1.00 57.56 598 ALA A N 1
ATOM 4448 C CA . ALA A 1 598 ? 44.143 8.248 -19.822 1.00 57.56 598 ALA A CA 1
ATOM 4449 C C . ALA A 1 598 ? 43.013 9.165 -19.281 1.00 57.56 598 ALA A C 1
ATOM 4451 O O . ALA A 1 598 ? 42.612 10.123 -19.947 1.00 57.56 598 ALA A O 1
ATOM 4452 N N . TRP A 1 599 ? 42.489 8.903 -18.077 1.00 59.81 599 TRP A N 1
ATOM 4453 C CA . TRP A 1 599 ? 41.439 9.713 -17.441 1.00 59.81 599 TRP A CA 1
ATOM 4454 C C . TRP A 1 599 ? 41.968 11.035 -16.867 1.00 59.81 599 TRP A C 1
ATOM 4456 O O . TRP A 1 599 ? 41.230 12.018 -16.836 1.00 59.81 599 TRP A O 1
ATOM 4466 N N . SER A 1 600 ? 43.246 11.093 -16.468 1.00 54.31 600 SER A N 1
ATOM 4467 C CA . SER A 1 600 ? 43.892 12.317 -15.958 1.00 54.31 600 SER A CA 1
ATOM 4468 C C . SER A 1 600 ? 44.116 13.374 -17.050 1.00 54.31 600 SER A C 1
ATOM 4470 O O . SER A 1 600 ? 44.326 14.548 -16.748 1.00 54.31 600 SER A O 1
ATOM 4472 N N . ALA A 1 601 ? 44.023 12.976 -18.324 1.00 49.69 601 ALA A N 1
ATOM 4473 C CA . ALA A 1 601 ? 44.385 13.795 -19.474 1.00 49.69 601 ALA A CA 1
ATOM 4474 C C . ALA A 1 601 ? 43.197 14.447 -20.203 1.00 49.69 601 ALA A C 1
ATOM 4476 O O . ALA A 1 601 ? 43.421 15.107 -21.217 1.00 49.69 601 ALA A O 1
ATOM 4477 N N . ARG A 1 602 ? 41.942 14.299 -19.737 1.00 61.72 602 ARG A N 1
ATOM 4478 C CA . ARG A 1 602 ? 40.781 14.996 -20.332 1.00 61.72 602 ARG A CA 1
ATOM 4479 C C . ARG A 1 602 ? 40.439 16.266 -19.540 1.00 61.72 602 ARG A C 1
ATOM 4481 O O . ARG A 1 602 ? 39.807 16.171 -18.486 1.00 61.72 602 ARG A O 1
ATOM 4488 N N . PRO A 1 603 ? 40.787 17.471 -20.036 1.00 61.84 603 PRO A N 1
ATOM 4489 C CA . PRO A 1 603 ? 40.421 18.718 -19.376 1.00 61.84 603 PRO A CA 1
ATOM 4490 C C . PRO A 1 603 ? 38.895 18.826 -19.251 1.00 61.84 603 PRO A C 1
ATOM 4492 O O . PRO A 1 603 ? 38.182 18.795 -20.252 1.00 61.84 603 PRO A O 1
ATOM 4495 N N . GLY A 1 604 ? 38.388 18.963 -18.023 1.00 69.44 604 GLY A N 1
ATOM 4496 C CA . GLY A 1 604 ? 36.975 19.260 -17.756 1.00 69.44 604 GLY A CA 1
ATOM 4497 C C . GLY A 1 604 ? 36.080 18.086 -17.342 1.00 69.44 604 GLY A C 1
ATOM 4498 O O . GLY A 1 604 ? 34.920 18.342 -17.023 1.00 69.44 604 GLY A O 1
ATOM 4499 N N . CYS A 1 605 ? 36.589 16.850 -17.277 1.00 73.38 605 CYS A N 1
ATOM 4500 C CA . CYS A 1 605 ? 35.862 15.713 -16.692 1.00 73.38 605 CYS A CA 1
ATOM 4501 C C . CYS A 1 605 ? 36.384 15.405 -15.282 1.00 73.38 605 CYS A C 1
ATOM 4503 O O . CYS A 1 605 ? 37.591 15.300 -15.084 1.00 73.38 605 CYS A O 1
ATOM 4505 N N . ALA A 1 606 ? 35.488 15.265 -14.303 1.00 85.94 606 ALA A N 1
ATOM 4506 C CA . ALA A 1 606 ? 35.854 14.804 -12.961 1.00 85.94 606 ALA A CA 1
ATOM 4507 C C . ALA A 1 606 ? 35.515 13.314 -12.825 1.00 85.94 606 ALA A C 1
ATOM 4509 O O . ALA A 1 606 ? 34.357 12.931 -13.005 1.00 85.94 606 ALA A O 1
ATOM 4510 N N . ALA A 1 607 ? 36.521 12.489 -12.536 1.00 89.69 607 ALA A N 1
ATOM 4511 C CA . ALA A 1 607 ? 36.335 11.070 -12.261 1.00 89.69 607 ALA A CA 1
ATOM 4512 C C . ALA A 1 607 ? 36.005 10.845 -10.778 1.00 89.69 607 ALA A C 1
ATOM 4514 O O . ALA A 1 607 ? 36.520 11.558 -9.917 1.00 89.69 607 ALA A O 1
ATOM 4515 N N . VAL A 1 608 ? 35.162 9.855 -10.494 1.00 94.00 608 VAL A N 1
ATOM 4516 C CA . VAL A 1 608 ? 34.823 9.404 -9.139 1.00 94.00 608 VAL A CA 1
ATOM 4517 C C . VAL A 1 608 ? 34.801 7.882 -9.143 1.00 94.00 608 VAL A C 1
ATOM 4519 O O . VAL A 1 608 ? 34.202 7.269 -10.026 1.00 94.00 608 VAL A O 1
ATOM 4522 N N . LEU A 1 609 ? 35.440 7.263 -8.159 1.00 95.31 609 LEU A N 1
ATOM 4523 C CA . LEU A 1 609 ? 35.424 5.816 -7.976 1.00 95.31 609 LEU A CA 1
ATOM 4524 C C . LEU A 1 609 ? 34.203 5.423 -7.150 1.00 95.31 609 LEU A C 1
ATOM 4526 O O . LEU A 1 609 ? 34.014 5.944 -6.058 1.00 95.31 609 LEU A O 1
ATOM 4530 N N . VAL A 1 610 ? 33.399 4.481 -7.626 1.00 97.12 610 VAL A N 1
ATOM 4531 C CA . VAL A 1 610 ? 32.327 3.870 -6.834 1.00 97.12 610 VAL A CA 1
ATOM 4532 C C . VAL A 1 610 ? 32.724 2.430 -6.571 1.00 97.12 610 VAL A C 1
ATOM 4534 O O . VAL A 1 610 ? 32.637 1.590 -7.462 1.00 97.12 610 VAL A O 1
ATOM 4537 N N . ARG A 1 611 ? 33.227 2.147 -5.370 1.00 97.50 611 ARG A N 1
ATOM 4538 C CA . ARG A 1 611 ? 33.699 0.809 -5.017 1.00 97.50 611 ARG A CA 1
ATOM 4539 C C . ARG A 1 611 ? 32.517 -0.051 -4.596 1.00 97.50 611 ARG A C 1
ATOM 4541 O O . ARG A 1 611 ? 31.834 0.282 -3.632 1.00 97.50 611 ARG A O 1
ATOM 4548 N N . VAL A 1 612 ? 32.280 -1.134 -5.327 1.00 97.75 612 VAL A N 1
ATOM 4549 C CA . VAL A 1 612 ? 31.092 -1.988 -5.153 1.00 97.75 612 VAL A CA 1
ATOM 4550 C C . VAL A 1 612 ? 31.411 -3.365 -4.575 1.00 97.75 612 VAL A C 1
ATOM 4552 O O . VAL A 1 612 ? 30.537 -4.026 -4.022 1.00 97.75 612 VAL A O 1
ATOM 4555 N N . GLU A 1 613 ? 32.679 -3.770 -4.630 1.00 97.12 613 GLU A N 1
ATOM 4556 C CA . GLU A 1 613 ? 33.189 -5.012 -4.047 1.00 97.12 613 GLU A CA 1
ATOM 4557 C C . GLU A 1 613 ? 34.547 -4.786 -3.362 1.00 97.12 613 GLU A C 1
ATOM 4559 O O . GLU A 1 613 ? 35.240 -3.815 -3.688 1.00 97.12 613 GLU A O 1
ATOM 4564 N N . PRO A 1 614 ? 34.960 -5.657 -2.416 1.00 96.88 614 PRO A N 1
ATOM 4565 C CA . PRO A 1 614 ? 36.275 -5.559 -1.794 1.00 96.88 614 PRO A CA 1
ATOM 4566 C C . PRO A 1 614 ? 37.397 -5.638 -2.840 1.00 96.88 614 PRO A C 1
ATOM 4568 O O . PRO A 1 614 ? 37.720 -6.705 -3.361 1.00 96.88 614 PRO A O 1
ATOM 4571 N N . CYS A 1 615 ? 38.017 -4.498 -3.134 1.00 95.56 615 CYS A N 1
ATOM 4572 C CA . CYS A 1 615 ? 39.208 -4.402 -3.967 1.00 95.56 615 CYS A CA 1
ATOM 4573 C C . CYS A 1 615 ? 40.068 -3.210 -3.539 1.00 95.56 615 CYS A C 1
ATOM 4575 O O . CYS A 1 615 ? 39.555 -2.163 -3.128 1.00 95.56 615 CYS A O 1
ATOM 4577 N N . GLU A 1 616 ? 41.383 -3.351 -3.672 1.00 93.50 616 GLU A N 1
ATOM 4578 C CA . GLU A 1 616 ? 42.311 -2.242 -3.481 1.00 93.50 616 GLU A CA 1
ATOM 4579 C C . GLU A 1 616 ? 42.431 -1.454 -4.793 1.00 93.50 616 GLU A C 1
ATOM 4581 O O . GLU A 1 616 ? 42.835 -2.026 -5.812 1.00 93.50 616 GLU A O 1
ATOM 4586 N N . PRO A 1 617 ? 42.063 -0.156 -4.815 1.00 89.50 617 PRO A N 1
ATOM 4587 C CA . PRO A 1 617 ? 42.337 0.685 -5.969 1.00 89.50 617 PRO A CA 1
ATOM 4588 C C . PRO A 1 617 ? 43.857 0.734 -6.193 1.00 89.50 617 PRO A C 1
ATOM 4590 O O . PRO A 1 617 ? 44.591 0.985 -5.236 1.00 89.50 617 PRO A O 1
ATOM 4593 N N . PRO A 1 618 ? 44.355 0.529 -7.425 1.00 86.56 618 PRO A N 1
ATOM 4594 C CA . PRO A 1 618 ? 45.766 0.729 -7.733 1.00 86.56 618 PRO A CA 1
ATOM 4595 C C . PRO A 1 618 ? 46.220 2.132 -7.319 1.00 86.56 618 PRO A C 1
ATOM 4597 O O . PRO A 1 618 ? 45.441 3.075 -7.427 1.00 86.56 618 PRO A O 1
ATOM 4600 N N . GLU A 1 619 ? 47.485 2.293 -6.925 1.00 82.69 619 GLU A N 1
ATOM 4601 C CA . GLU A 1 619 ? 48.051 3.562 -6.430 1.00 82.69 619 GLU A CA 1
ATOM 4602 C C . GLU A 1 619 ? 47.761 4.765 -7.347 1.00 82.69 619 GLU A C 1
ATOM 4604 O O . GLU A 1 619 ? 47.519 5.870 -6.885 1.00 82.69 619 GLU A O 1
ATOM 4609 N N . ARG A 1 620 ? 47.663 4.553 -8.660 1.00 76.75 620 ARG A N 1
ATOM 4610 C CA . ARG A 1 620 ? 47.307 5.593 -9.647 1.00 76.75 620 ARG A CA 1
ATOM 4611 C C . ARG A 1 620 ? 45.866 6.118 -9.574 1.00 76.75 620 ARG A C 1
ATOM 4613 O O . ARG A 1 620 ? 45.563 7.166 -10.132 1.00 76.75 620 ARG A O 1
ATOM 4620 N N . LEU A 1 621 ? 44.963 5.351 -8.971 1.00 84.81 621 LEU A N 1
ATOM 4621 C CA . LEU A 1 621 ? 43.605 5.772 -8.647 1.00 84.81 621 LEU A CA 1
ATOM 4622 C C . LEU A 1 621 ? 43.561 6.435 -7.262 1.00 84.81 621 LEU A C 1
ATOM 4624 O O . LEU A 1 621 ? 42.525 6.984 -6.886 1.00 84.81 621 LEU A O 1
ATOM 4628 N N . ALA A 1 622 ? 44.664 6.397 -6.500 1.00 80.81 622 ALA A N 1
ATOM 4629 C CA . ALA A 1 622 ? 44.754 7.092 -5.229 1.00 80.81 622 ALA A CA 1
ATOM 4630 C C . ALA A 1 622 ? 44.647 8.603 -5.466 1.00 80.81 622 ALA A C 1
ATOM 4632 O O . ALA A 1 622 ? 45.297 9.173 -6.339 1.00 80.81 622 ALA A O 1
ATOM 4633 N N . GLY A 1 623 ? 43.780 9.249 -4.690 1.00 81.94 623 GLY A N 1
ATOM 4634 C CA . GLY A 1 623 ? 43.493 10.678 -4.816 1.00 81.94 623 GLY A CA 1
ATOM 4635 C C . GLY A 1 623 ? 42.314 11.023 -5.730 1.00 81.94 623 GLY A C 1
ATOM 4636 O O . GLY A 1 623 ? 41.895 12.178 -5.735 1.00 81.94 623 GLY A O 1
ATOM 4637 N N . ILE A 1 624 ? 41.727 10.061 -6.452 1.00 89.25 624 ILE A N 1
ATOM 4638 C CA . ILE A 1 624 ? 40.405 10.260 -7.065 1.00 89.25 624 ILE A CA 1
ATOM 4639 C C . ILE A 1 624 ? 39.343 10.186 -5.957 1.00 89.25 624 ILE A C 1
ATOM 4641 O O . ILE A 1 624 ? 39.423 9.324 -5.078 1.00 89.25 624 ILE A O 1
ATOM 4645 N N . GLU A 1 625 ? 38.345 11.081 -5.985 1.00 92.81 625 GLU A N 1
ATOM 4646 C CA . GLU A 1 625 ? 37.209 11.016 -5.054 1.00 92.81 625 GLU A CA 1
ATOM 4647 C C . GLU A 1 625 ? 36.572 9.622 -5.125 1.00 92.81 625 GLU A C 1
ATOM 4649 O O . GLU A 1 625 ? 36.366 9.085 -6.214 1.00 92.81 625 GLU A O 1
ATOM 4654 N N . SER A 1 626 ? 36.259 9.031 -3.971 1.00 94.12 626 SER A N 1
ATOM 4655 C CA . SER A 1 626 ? 35.653 7.703 -3.909 1.00 94.12 626 SER A CA 1
ATOM 4656 C C . SER A 1 626 ? 34.367 7.680 -3.085 1.00 94.12 626 SER A C 1
ATOM 4658 O O . SER A 1 626 ? 34.207 8.410 -2.106 1.00 94.12 626 SER A O 1
ATOM 4660 N N . VAL A 1 627 ? 33.443 6.824 -3.510 1.00 97.06 627 VAL A N 1
ATOM 4661 C CA . VAL A 1 627 ? 32.226 6.423 -2.808 1.00 97.06 627 VAL A CA 1
ATOM 4662 C C . VAL A 1 627 ? 32.351 4.930 -2.558 1.00 97.06 627 VAL A C 1
ATOM 4664 O O . VAL A 1 627 ? 32.394 4.143 -3.501 1.00 97.06 627 VAL A O 1
ATOM 4667 N N . ASP A 1 628 ? 32.451 4.539 -1.296 1.00 97.25 628 ASP A N 1
ATOM 4668 C CA . ASP A 1 628 ? 32.603 3.138 -0.921 1.00 97.25 628 ASP A CA 1
ATOM 4669 C C . ASP A 1 628 ? 31.250 2.534 -0.552 1.00 97.25 628 ASP A C 1
ATOM 4671 O O . ASP A 1 628 ? 30.620 2.966 0.412 1.00 97.25 628 ASP A O 1
ATOM 4675 N N . LEU A 1 629 ? 30.796 1.560 -1.339 1.00 97.50 629 LEU A N 1
ATOM 4676 C CA . LEU A 1 629 ? 29.558 0.815 -1.107 1.00 97.50 629 LEU A CA 1
ATOM 4677 C C . LEU A 1 629 ? 29.830 -0.585 -0.530 1.00 97.50 629 LEU A C 1
ATOM 4679 O O . LEU A 1 629 ? 28.896 -1.335 -0.250 1.00 97.50 629 LEU A O 1
ATOM 4683 N N . VAL A 1 630 ? 31.101 -0.951 -0.339 1.00 96.94 630 VAL A N 1
ATOM 4684 C CA . VAL A 1 630 ? 31.507 -2.296 0.078 1.00 96.94 630 VAL A CA 1
ATOM 4685 C C . VAL A 1 630 ? 31.024 -2.612 1.488 1.00 96.94 630 VAL A C 1
ATOM 4687 O O . VAL A 1 630 ? 31.311 -1.894 2.441 1.00 96.94 630 VAL A O 1
ATOM 4690 N N . GLY A 1 631 ? 30.319 -3.737 1.627 1.00 92.69 631 GLY A N 1
ATOM 4691 C CA . GLY A 1 631 ? 29.817 -4.217 2.917 1.00 92.69 631 GLY A CA 1
ATOM 4692 C C . GLY A 1 631 ? 28.637 -3.415 3.475 1.00 92.69 631 GLY A C 1
ATOM 4693 O O . GLY A 1 631 ? 28.151 -3.748 4.555 1.00 92.69 631 GLY A O 1
ATOM 4694 N N . LEU A 1 632 ? 28.159 -2.396 2.753 1.00 93.62 632 LEU A N 1
ATOM 4695 C CA . LEU A 1 632 ? 26.970 -1.644 3.127 1.00 93.62 632 LEU A CA 1
ATOM 4696 C C . LEU A 1 632 ? 25.707 -2.420 2.748 1.00 93.62 632 LEU A C 1
ATOM 4698 O O . LEU A 1 632 ? 25.609 -3.007 1.669 1.00 93.62 632 LEU A O 1
ATOM 4702 N N . GLY A 1 633 ? 24.708 -2.385 3.630 1.00 80.44 633 GLY A N 1
ATOM 4703 C CA . GLY A 1 633 ? 23.348 -2.739 3.239 1.00 80.44 633 GLY A CA 1
ATOM 4704 C C . GLY A 1 633 ? 22.797 -1.716 2.241 1.00 80.44 633 GLY A C 1
ATOM 4705 O O . GLY A 1 633 ? 23.255 -0.575 2.195 1.00 80.44 633 GLY A O 1
ATOM 4706 N N . GLU A 1 634 ? 21.777 -2.096 1.470 1.00 79.88 634 GLU A N 1
ATOM 4707 C CA . GLU A 1 634 ? 21.168 -1.217 0.459 1.00 79.88 634 GLU A CA 1
ATOM 4708 C C . GLU A 1 634 ? 20.788 0.191 0.982 1.00 79.88 634 GLU A C 1
ATOM 4710 O O . GLU A 1 634 ? 21.097 1.165 0.291 1.00 79.88 634 GLU A O 1
ATOM 4715 N N . PRO A 1 635 ? 20.207 0.367 2.191 1.00 70.81 635 PRO A N 1
ATOM 4716 C CA . PRO A 1 635 ? 19.898 1.702 2.717 1.00 70.81 635 PRO A CA 1
ATOM 4717 C C . PRO A 1 635 ? 21.137 2.582 2.952 1.00 70.81 635 PRO A C 1
ATOM 4719 O O . PRO A 1 635 ? 21.121 3.782 2.659 1.00 70.81 635 PRO A O 1
ATOM 4722 N N . ASP A 1 636 ? 22.222 1.993 3.454 1.00 86.88 636 ASP A N 1
ATOM 4723 C CA . ASP A 1 636 ? 23.465 2.711 3.746 1.00 86.88 636 ASP A CA 1
ATOM 4724 C C . ASP A 1 636 ? 24.219 3.033 2.452 1.00 86.88 636 ASP A C 1
ATOM 4726 O O . ASP A 1 636 ? 24.705 4.153 2.276 1.00 86.88 636 ASP A O 1
ATOM 4730 N N . ALA A 1 637 ? 24.232 2.093 1.502 1.00 90.31 637 ALA A N 1
ATOM 4731 C CA . ALA A 1 637 ? 24.775 2.303 0.165 1.00 90.31 637 ALA A CA 1
ATOM 4732 C C . ALA A 1 637 ? 24.043 3.442 -0.561 1.00 90.31 637 ALA A C 1
ATOM 4734 O O . ALA A 1 637 ? 24.677 4.327 -1.142 1.00 90.31 637 ALA A O 1
ATOM 4735 N N . LEU A 1 638 ? 22.708 3.472 -0.478 1.00 84.19 638 LEU A N 1
ATOM 4736 C CA . LEU A 1 638 ? 21.899 4.557 -1.030 1.00 84.19 638 LEU A CA 1
ATOM 4737 C C . LEU A 1 638 ? 22.233 5.891 -0.361 1.00 84.19 638 LEU A C 1
ATOM 4739 O O . LEU A 1 638 ? 22.410 6.905 -1.037 1.00 84.19 638 LEU A O 1
ATOM 4743 N N . THR A 1 639 ? 22.371 5.899 0.963 1.00 86.19 639 THR A N 1
ATOM 4744 C CA . THR A 1 639 ? 22.746 7.101 1.715 1.00 86.19 639 THR A CA 1
ATOM 4745 C C . THR A 1 639 ? 24.105 7.640 1.265 1.00 86.19 639 THR A C 1
ATOM 4747 O O . THR A 1 639 ? 24.236 8.850 1.047 1.00 86.19 639 THR A O 1
ATOM 4750 N N . ALA A 1 640 ? 25.092 6.761 1.068 1.00 93.38 640 ALA A N 1
ATOM 4751 C CA . ALA A 1 640 ? 26.425 7.110 0.588 1.00 93.38 640 ALA A CA 1
ATOM 4752 C C . ALA A 1 640 ? 26.398 7.673 -0.845 1.00 93.38 640 ALA A C 1
ATOM 4754 O O . ALA A 1 640 ? 26.934 8.760 -1.091 1.00 93.38 640 ALA A O 1
ATOM 4755 N N . LEU A 1 641 ? 25.708 6.996 -1.770 1.00 95.25 641 LEU A N 1
ATOM 4756 C CA . LEU A 1 641 ? 25.563 7.444 -3.158 1.00 95.25 641 LEU A CA 1
ATOM 4757 C C . LEU A 1 641 ? 24.817 8.784 -3.246 1.00 95.25 641 LEU A C 1
ATOM 4759 O O . LEU A 1 641 ? 25.260 9.705 -3.932 1.00 95.25 641 LEU A O 1
ATOM 4763 N N . ALA A 1 642 ? 23.723 8.941 -2.497 1.00 86.62 642 ALA A N 1
ATOM 4764 C CA . ALA A 1 642 ? 22.961 10.183 -2.445 1.00 86.62 642 ALA A CA 1
ATOM 4765 C C . ALA A 1 642 ? 23.772 11.326 -1.813 1.00 86.62 642 ALA A C 1
ATOM 4767 O O . ALA A 1 642 ? 23.658 12.477 -2.237 1.00 86.62 642 ALA A O 1
ATOM 4768 N N . ALA A 1 643 ? 24.610 11.039 -0.810 1.00 88.69 643 ALA A N 1
ATOM 4769 C CA . ALA A 1 643 ? 25.510 12.029 -0.224 1.00 88.69 643 ALA A CA 1
ATOM 4770 C C . ALA A 1 643 ? 26.534 12.532 -1.243 1.00 88.69 643 ALA A C 1
ATOM 4772 O O . ALA A 1 643 ? 26.745 13.742 -1.330 1.00 88.69 643 ALA A O 1
ATOM 4773 N N . TRP A 1 644 ? 27.115 11.632 -2.037 1.00 94.00 644 TRP A N 1
ATOM 4774 C CA . TRP A 1 644 ? 27.977 12.012 -3.150 1.00 94.00 644 TRP A CA 1
ATOM 4775 C C . TRP A 1 644 ? 27.231 12.846 -4.193 1.00 94.00 644 TRP A C 1
ATOM 4777 O O . TRP A 1 644 ? 27.666 13.953 -4.505 1.00 94.00 644 TRP A O 1
ATOM 4787 N N . ALA A 1 645 ? 26.072 12.379 -4.663 1.00 89.25 645 ALA A N 1
ATOM 4788 C CA . ALA A 1 645 ? 25.278 13.084 -5.666 1.00 89.25 645 ALA A CA 1
ATOM 4789 C C . ALA A 1 645 ? 24.936 14.514 -5.207 1.00 89.25 645 ALA A C 1
ATOM 4791 O O . ALA A 1 645 ? 25.050 15.468 -5.972 1.00 89.25 645 ALA A O 1
ATOM 4792 N N . ARG A 1 646 ? 24.607 14.707 -3.922 1.00 85.62 646 ARG A N 1
ATOM 4793 C CA . ARG A 1 646 ? 24.374 16.044 -3.351 1.00 85.62 646 ARG A CA 1
ATOM 4794 C C . ARG A 1 646 ? 25.605 16.954 -3.431 1.00 85.62 646 ARG A C 1
ATOM 4796 O O . ARG A 1 646 ? 25.451 18.107 -3.825 1.00 85.62 646 ARG A O 1
ATOM 4803 N N . ARG A 1 647 ? 26.803 16.456 -3.091 1.00 86.50 647 ARG A N 1
ATOM 4804 C CA . ARG A 1 647 ? 28.062 17.227 -3.199 1.00 86.50 647 ARG A CA 1
ATOM 4805 C C . ARG A 1 647 ? 28.412 17.531 -4.656 1.00 86.50 647 ARG A C 1
ATOM 4807 O O . ARG A 1 647 ? 28.741 18.659 -5.006 1.00 86.50 647 ARG A O 1
ATOM 4814 N N . ALA A 1 648 ? 28.258 16.544 -5.535 1.00 85.06 648 ALA A N 1
ATOM 4815 C CA . ALA A 1 648 ? 28.474 16.715 -6.964 1.00 85.06 648 ALA A CA 1
ATOM 4816 C C . ALA A 1 648 ? 27.547 17.799 -7.556 1.00 85.06 648 ALA A C 1
ATOM 4818 O O . ALA A 1 648 ? 27.975 18.609 -8.381 1.00 85.06 648 ALA A O 1
ATOM 4819 N N . GLY A 1 649 ? 26.289 17.865 -7.117 1.00 80.69 649 GLY A N 1
ATOM 4820 C CA . GLY A 1 649 ? 25.332 18.881 -7.560 1.00 80.69 649 GLY A CA 1
ATOM 4821 C C . GLY A 1 649 ? 25.621 20.301 -7.053 1.00 80.69 649 GLY A C 1
ATOM 4822 O O . GLY A 1 649 ? 25.283 21.260 -7.746 1.00 80.69 649 GLY A O 1
ATOM 4823 N N . SER A 1 650 ? 26.252 20.465 -5.880 1.00 78.88 650 SER A N 1
ATOM 4824 C CA . SER A 1 650 ? 26.549 21.795 -5.316 1.00 78.88 650 SER A CA 1
ATOM 4825 C C . SER A 1 650 ? 27.748 22.481 -5.970 1.00 78.88 650 SER A C 1
ATOM 4827 O O . SER A 1 650 ? 27.860 23.703 -5.901 1.00 78.88 650 SER A O 1
ATOM 4829 N N . GLY A 1 651 ? 28.612 21.719 -6.649 1.00 70.94 651 GLY A N 1
ATOM 4830 C CA . GLY A 1 651 ? 29.853 22.240 -7.222 1.00 70.94 651 GLY A CA 1
ATOM 4831 C C . GLY A 1 651 ? 30.939 22.511 -6.178 1.00 70.94 651 GLY A C 1
ATOM 4832 O O . GLY A 1 651 ? 31.966 23.090 -6.530 1.00 70.94 651 GLY A O 1
ATOM 4833 N N . ASP A 1 652 ? 30.734 22.082 -4.929 1.00 62.69 652 ASP A N 1
ATOM 4834 C CA . ASP A 1 652 ? 31.763 22.162 -3.898 1.00 62.69 652 ASP A CA 1
ATOM 4835 C C . ASP A 1 652 ? 32.907 21.195 -4.235 1.00 62.69 652 ASP A C 1
ATOM 4837 O O . ASP A 1 652 ? 32.653 20.016 -4.512 1.00 62.69 652 ASP A O 1
ATOM 4841 N N . PRO A 1 653 ? 34.171 21.654 -4.232 1.00 52.28 653 PRO A N 1
ATOM 4842 C CA . PRO A 1 653 ? 35.300 20.738 -4.252 1.00 52.28 653 PRO A CA 1
ATOM 4843 C C . PRO A 1 653 ? 35.273 19.881 -2.978 1.00 52.28 653 PRO A C 1
ATOM 4845 O O . PRO A 1 653 ? 34.952 20.375 -1.895 1.00 52.28 653 PRO A O 1
ATOM 4848 N N . ALA A 1 654 ? 35.590 18.591 -3.114 1.00 46.75 654 ALA A N 1
ATOM 4849 C CA . ALA A 1 654 ? 35.804 17.718 -1.964 1.00 46.75 654 ALA A CA 1
ATOM 4850 C C . ALA A 1 654 ? 36.917 18.300 -1.058 1.00 46.75 654 ALA A C 1
ATOM 4852 O O . ALA A 1 654 ? 37.835 18.932 -1.591 1.00 46.75 654 ALA A O 1
ATOM 4853 N N . PRO A 1 655 ? 36.816 18.147 0.277 1.00 42.31 655 PRO A N 1
ATOM 4854 C CA . PRO A 1 655 ? 37.842 18.605 1.213 1.00 42.31 655 PRO A CA 1
ATOM 4855 C C . PRO A 1 655 ? 39.190 17.906 1.023 1.00 42.31 655 PRO A C 1
ATOM 4857 O O . PRO A 1 655 ? 39.194 16.721 0.611 1.00 42.31 655 PRO A O 1
#

Organism: NCBI:txid1836972

Foldseek 3Di:
DPPDQPAEDPVVCVLDPPLRSVQSSVVCVVQVKHKYFPAWDPDDPQPWTWTWIWIAHPPPGIAIKIKTKHAADDDPPDRDNLQVVLLVVQCVQAVPCCVQAAWAWDDDWTDSPPRIIIIITQDAVSDPPWWDFLVLLLCCLVPPDDDQPDDPPDPDLFFVLQVQLPQPPPDDSNVSSLLLSLQLLLLVLLCCLPRRFPDWQFDFDQLLVQLCLLQPCCCPVVHLLVVVLVVADDQWDDAPPDPDTFGQLSQSHPVECNHLSHPPIARFTWAKDLSQAERRQKIAGSRSPDSNRHIYGDRSSRIDGTHGSLQNLLLHLVNSCLVCVVVADPQQLVLVLCCQLPVPDGDPVSHDPSSNSNNVSSLCSVLVSCVVVPRSVSSSLCSLSSLLSSLSVLLSDPPRDPVCNSSSSVSNRVSRRSNCVVTPDPVVVPPPPPPPPDPDPDPDPDDDDDDDDDDDDDDDDDDDDDDDDDDDDDDDDDDDDDDDDDDDDDDDDDDDDDDDDDDDDDDDDPDDDPFQEEEAEAPVCVVVVVVLCVLLVSSSGGYHYDNPLDPPDVPPDPPPPDPDPPPDDDPDQQREYEYADDPVSVVSQDPVCLPPPCPVVDPRYQYEYEYCEDDDDRPNCPPRHYQYCYPPDPVVSSVSSVVVSSCSSNPDDDD

Solvent-accessible surface area (backbone atoms only — not comparable to full-atom values): 38857 Å² total; per-residue (Å²): 131,82,80,77,59,91,38,47,38,69,72,41,43,74,75,37,54,75,56,50,42,48,36,52,45,56,49,20,70,75,70,64,32,28,42,35,59,71,44,79,52,84,84,67,87,81,78,43,52,37,30,35,28,36,38,43,31,90,84,84,46,72,46,62,30,34,41,34,43,37,68,35,68,58,64,99,88,64,71,43,58,40,39,64,51,29,42,50,50,50,35,72,76,31,50,74,42,29,76,66,29,41,57,46,76,44,81,78,73,43,67,43,83,82,57,31,29,40,43,37,26,45,38,56,92,81,32,89,79,50,48,40,37,46,41,60,41,50,48,42,39,79,56,47,82,81,79,74,90,78,70,87,86,63,88,71,80,57,47,68,49,76,80,51,41,80,59,63,89,89,60,58,72,41,57,42,35,21,52,51,42,12,49,41,51,13,30,50,45,32,44,44,51,68,62,46,21,46,78,88,36,71,44,80,39,41,48,40,58,55,43,44,65,70,50,45,71,39,61,36,90,86,21,58,48,39,54,54,37,69,77,55,67,60,71,49,36,82,41,88,100,50,98,57,75,32,41,22,51,50,29,44,57,68,44,49,81,78,24,92,41,36,91,45,62,43,62,36,53,35,16,35,38,49,66,62,41,30,44,80,32,30,32,31,47,62,65,56,85,51,50,71,80,47,36,35,40,54,78,36,67,47,40,38,73,70,28,56,55,58,39,35,63,40,33,31,53,52,49,54,44,75,73,46,54,87,80,44,52,73,67,29,54,54,37,44,49,39,42,72,78,34,78,92,75,43,60,70,87,52,38,60,65,50,54,56,47,28,54,47,32,36,49,49,27,51,44,52,57,31,46,78,73,74,39,41,66,51,50,57,71,47,42,32,57,29,45,22,39,43,24,47,53,46,48,53,36,87,87,47,55,75,87,51,33,62,56,25,51,42,45,14,17,51,23,38,42,56,45,44,73,76,67,51,54,76,74,57,62,72,66,57,77,74,74,68,75,73,73,75,79,71,81,81,75,79,86,74,86,84,80,82,90,79,89,81,84,84,87,82,89,81,84,84,85,84,88,83,84,89,83,84,85,85,86,79,90,80,89,78,87,83,89,82,91,83,81,88,83,88,80,84,83,85,90,82,83,90,81,84,87,81,83,80,86,76,85,79,76,90,72,82,77,92,46,49,32,36,36,38,31,35,80,92,46,44,71,56,50,54,52,53,45,51,54,40,42,74,74,30,46,45,70,42,76,42,92,47,57,84,79,76,64,84,82,80,71,85,83,85,82,79,90,84,78,74,92,60,85,82,88,65,85,63,37,30,35,40,34,51,40,32,59,68,39,61,68,66,49,48,78,73,56,69,78,58,66,76,71,83,72,47,91,66,54,49,63,32,39,34,31,66,39,91,60,83,75,57,77,89,54,60,87,51,53,71,45,78,34,52,94,48,55,70,72,57,31,48,50,49,53,51,53,48,52,54,43,65,71,69,68,60,77,82,132

Radius of gyration: 31.19 Å; Cα contacts (8 Å, |Δi|>4): 884; chains: 1; bounding box: 77×77×110 Å